Protein AF-A0A661UUR3-F1 (afdb_monomer)

Radius of gyration: 23.15 Å; Cα contacts (8 Å, |Δi|>4): 682; chains: 1; bounding box: 62×36×69 Å

Structure (mmCIF, N/CA/C/O backbone):
data_AF-A0A661UUR3-F1
#
_entry.id   AF-A0A661UUR3-F1
#
loop_
_atom_site.group_PDB
_atom_site.id
_atom_site.type_symbol
_atom_site.label_atom_id
_atom_site.label_alt_id
_atom_site.label_comp_id
_atom_site.label_asym_id
_atom_site.label_entity_id
_atom_site.label_seq_id
_atom_site.pdbx_PDB_ins_code
_atom_site.Cartn_x
_atom_site.Cartn_y
_atom_site.Cartn_z
_atom_site.occupancy
_atom_site.B_iso_or_equiv
_atom_site.auth_seq_id
_atom_site.auth_comp_id
_atom_site.auth_asym_id
_atom_site.auth_atom_id
_atom_site.pdbx_PDB_model_num
ATOM 1 N N . MET A 1 1 ? -22.221 -3.923 -22.024 1.00 63.38 1 MET A N 1
ATOM 2 C CA . MET A 1 1 ? -20.902 -4.067 -22.680 1.00 63.38 1 MET A CA 1
ATOM 3 C C . MET A 1 1 ? -20.076 -2.778 -22.605 1.00 63.38 1 MET A C 1
ATOM 5 O O . MET A 1 1 ? -19.024 -2.808 -21.984 1.00 63.38 1 MET A O 1
ATOM 9 N N . LEU A 1 2 ? -20.579 -1.632 -23.098 1.00 73.19 2 LEU A N 1
ATOM 10 C CA . LEU A 1 2 ? -19.842 -0.349 -23.139 1.00 73.19 2 LEU A CA 1
ATOM 11 C C . LEU A 1 2 ? -19.269 0.137 -21.788 1.00 73.19 2 LEU A C 1
ATOM 13 O O . LEU A 1 2 ? -18.102 0.507 -21.717 1.00 73.19 2 LEU A O 1
ATOM 17 N N . ARG A 1 3 ? -20.058 0.097 -20.699 1.00 77.06 3 ARG A N 1
ATOM 18 C CA . ARG A 1 3 ? -19.583 0.514 -19.359 1.00 77.06 3 ARG A CA 1
ATOM 19 C C . ARG A 1 3 ? -18.434 -0.353 -18.837 1.00 77.06 3 ARG A C 1
ATOM 21 O O . ARG A 1 3 ? -17.519 0.173 -18.225 1.00 77.06 3 ARG A O 1
ATOM 28 N N . GLY A 1 4 ? -18.459 -1.658 -19.119 1.00 80.12 4 GLY A N 1
ATOM 29 C CA . GLY A 1 4 ? -17.391 -2.572 -18.705 1.00 80.12 4 GLY A CA 1
ATOM 30 C C . GLY A 1 4 ? -16.075 -2.297 -19.433 1.00 80.12 4 GLY A C 1
ATOM 31 O O . GLY A 1 4 ? -15.022 -2.319 -18.807 1.00 80.12 4 GLY A O 1
ATOM 32 N N . VAL A 1 5 ? -16.144 -1.968 -20.727 1.00 84.25 5 VAL A N 1
ATOM 33 C CA . VAL A 1 5 ? -14.969 -1.563 -21.518 1.00 84.25 5 VAL A CA 1
ATOM 34 C C . VAL A 1 5 ? -14.407 -0.236 -21.008 1.00 84.25 5 VAL A C 1
ATOM 36 O O . VAL A 1 5 ? -13.203 -0.123 -20.805 1.00 84.25 5 VAL A O 1
ATOM 39 N N . LEU A 1 6 ? -15.267 0.748 -20.729 1.00 86.81 6 LEU A N 1
ATOM 40 C CA . LEU A 1 6 ? -14.832 2.037 -20.191 1.00 86.81 6 LEU A CA 1
ATOM 41 C C . LEU A 1 6 ? -14.162 1.894 -18.816 1.00 86.81 6 LEU A C 1
ATOM 43 O O . LEU A 1 6 ? -13.116 2.495 -18.583 1.00 86.81 6 LEU A O 1
ATOM 47 N N . ASP A 1 7 ? -14.737 1.087 -17.922 1.00 86.62 7 ASP A N 1
ATOM 48 C CA . ASP A 1 7 ? -14.156 0.816 -16.603 1.00 86.62 7 ASP A CA 1
ATOM 49 C C . ASP A 1 7 ? -12.806 0.100 -16.722 1.00 86.62 7 ASP A C 1
ATOM 51 O O . ASP A 1 7 ? -11.876 0.428 -15.991 1.00 86.62 7 ASP A O 1
ATOM 55 N N . PHE A 1 8 ? -12.669 -0.833 -17.667 1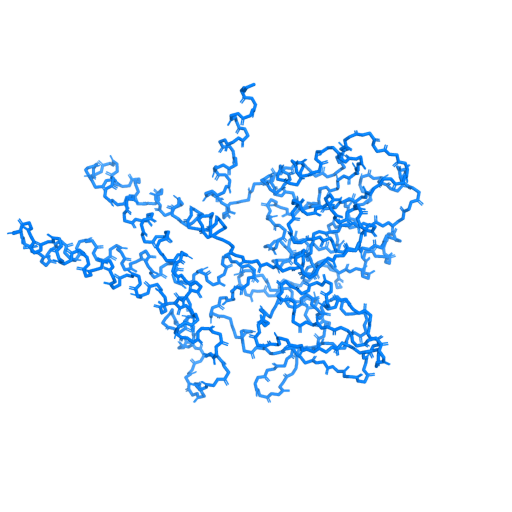.00 87.25 8 PHE A N 1
ATOM 56 C CA . PHE A 1 8 ? -11.406 -1.519 -17.933 1.00 87.25 8 PHE A CA 1
ATOM 57 C C . PHE A 1 8 ? -10.323 -0.562 -18.452 1.00 87.25 8 PHE A C 1
ATOM 59 O O . PHE A 1 8 ? -9.204 -0.567 -17.945 1.00 87.25 8 PHE A O 1
ATOM 66 N N . VAL A 1 9 ? -10.658 0.310 -19.407 1.00 89.50 9 VAL A N 1
ATOM 67 C CA . VAL A 1 9 ? -9.728 1.331 -19.919 1.00 89.50 9 VAL A CA 1
ATOM 68 C C . VAL A 1 9 ? -9.319 2.299 -18.807 1.00 89.50 9 VAL A C 1
ATOM 70 O O . VAL A 1 9 ? -8.138 2.612 -18.667 1.00 89.50 9 VAL A O 1
ATOM 73 N N . LYS A 1 10 ? -10.266 2.734 -17.967 1.00 90.88 10 LYS A N 1
ATOM 74 C CA . LYS A 1 10 ? -9.963 3.561 -16.790 1.00 90.88 10 LYS A CA 1
ATOM 75 C C . LYS A 1 10 ? -9.062 2.839 -15.795 1.00 90.88 10 LYS A C 1
ATOM 77 O O . LYS A 1 10 ? -8.158 3.469 -15.255 1.00 90.88 10 LYS A O 1
ATOM 82 N N . ASP A 1 11 ? -9.291 1.548 -15.553 1.00 90.50 11 ASP A N 1
ATOM 83 C CA . ASP A 1 11 ? -8.442 0.740 -14.676 1.00 90.50 11 ASP A CA 1
ATOM 84 C C . ASP A 1 11 ? -7.002 0.694 -15.209 1.00 90.50 11 ASP A C 1
ATOM 86 O O . ASP A 1 11 ? -6.076 0.960 -14.447 1.00 90.50 11 ASP A O 1
ATOM 90 N N . LEU A 1 12 ? -6.808 0.459 -16.511 1.00 89.00 12 LEU A N 1
ATOM 91 C CA . LEU A 1 12 ? -5.480 0.478 -17.137 1.00 89.00 12 LEU A CA 1
ATOM 92 C C . LEU A 1 12 ? -4.802 1.850 -17.031 1.00 89.00 12 LEU A C 1
ATOM 94 O O . LEU A 1 12 ? -3.659 1.935 -16.583 1.00 89.00 12 LEU A O 1
ATOM 98 N N . LEU A 1 13 ? -5.509 2.923 -17.396 1.00 91.62 13 LEU A N 1
ATOM 99 C CA . LEU A 1 13 ? -4.965 4.283 -17.363 1.00 91.62 13 LEU A CA 1
ATOM 100 C C . LEU A 1 13 ? -4.592 4.716 -15.945 1.00 91.62 13 LEU A C 1
ATOM 102 O O . LEU A 1 13 ? -3.510 5.253 -15.737 1.00 91.62 13 LEU A O 1
ATOM 106 N N . GLN A 1 14 ? -5.453 4.468 -14.957 1.00 92.69 14 GLN A N 1
ATOM 107 C CA . GLN A 1 14 ? -5.185 4.854 -13.569 1.00 92.69 14 GLN A CA 1
ATOM 108 C C . GLN A 1 14 ? -4.143 3.953 -12.896 1.00 92.69 14 GLN A C 1
ATOM 110 O O . GLN A 1 14 ? -3.486 4.402 -11.960 1.00 92.69 14 GLN A O 1
ATOM 115 N N . THR A 1 15 ? -3.955 2.713 -13.365 1.00 89.56 15 THR A N 1
ATOM 116 C CA . THR A 1 15 ? -2.809 1.883 -12.967 1.00 89.56 15 THR A CA 1
ATOM 117 C C . THR A 1 15 ? -1.505 2.446 -13.541 1.00 89.56 15 THR A C 1
ATOM 119 O O . THR A 1 15 ? -0.546 2.616 -12.790 1.00 89.56 15 THR A O 1
ATOM 122 N N . GLY A 1 16 ? -1.468 2.787 -14.835 1.00 87.38 16 GLY A N 1
ATOM 123 C CA . GLY A 1 16 ? -0.279 3.348 -15.491 1.00 87.38 16 GLY A CA 1
ATOM 124 C C . GLY A 1 16 ? 0.080 4.761 -15.019 1.00 87.38 16 GLY A C 1
ATOM 125 O O . GLY A 1 16 ? 1.250 5.096 -14.894 1.00 87.38 16 GLY A O 1
ATOM 126 N N . LEU A 1 17 ? -0.915 5.584 -14.687 1.00 89.06 17 LEU A N 1
ATOM 127 C CA . LEU A 1 17 ? -0.747 6.962 -14.212 1.00 89.06 17 LEU A CA 1
ATOM 128 C C . LEU A 1 17 ? -0.991 7.096 -12.706 1.00 89.06 17 LEU A C 1
ATOM 130 O O . LEU A 1 17 ? -1.393 8.155 -12.235 1.00 89.06 17 LEU A O 1
ATOM 134 N N . ARG A 1 18 ? -0.751 6.037 -11.927 1.00 86.06 18 ARG A N 1
ATOM 135 C CA . ARG A 1 18 ? -1.049 5.993 -10.483 1.00 86.06 18 ARG A CA 1
ATOM 136 C C . ARG A 1 18 ? -0.347 7.078 -9.652 1.00 86.06 18 ARG A C 1
ATOM 138 O O . ARG A 1 18 ? -0.786 7.359 -8.540 1.00 86.06 18 ARG A O 1
ATOM 145 N N . VAL A 1 19 ? 0.723 7.678 -10.177 1.00 82.25 19 VAL A N 1
ATOM 146 C CA . VAL A 1 19 ? 1.399 8.843 -9.579 1.00 82.25 19 VAL A CA 1
ATOM 147 C C . VAL A 1 19 ? 0.496 10.085 -9.528 1.00 82.25 19 VAL A C 1
ATOM 149 O O . VAL A 1 19 ? 0.660 10.942 -8.661 1.00 82.25 19 VAL A O 1
ATOM 152 N N . LEU A 1 20 ? -0.487 10.177 -10.428 1.00 89.25 20 LEU A N 1
ATOM 153 C CA . LEU A 1 20 ? -1.467 11.255 -10.461 1.00 89.25 20 LEU A CA 1
ATOM 154 C C . LEU A 1 20 ? -2.611 10.999 -9.475 1.00 89.25 20 LEU A C 1
ATOM 156 O O . LEU A 1 20 ? -2.983 9.865 -9.166 1.00 89.25 20 LEU A O 1
ATOM 160 N N . ARG A 1 21 ? -3.216 12.092 -9.007 1.00 91.94 21 ARG A N 1
ATOM 161 C CA . ARG A 1 21 ? -4.360 12.058 -8.095 1.00 91.94 21 ARG A CA 1
ATOM 162 C C . ARG A 1 21 ? -5.656 11.913 -8.890 1.00 91.94 21 ARG A C 1
ATOM 164 O O . ARG A 1 21 ? -6.082 12.851 -9.557 1.00 91.94 21 ARG A O 1
ATOM 171 N N . PHE A 1 22 ? -6.300 10.752 -8.784 1.00 93.69 22 PHE A N 1
ATOM 172 C CA . PHE A 1 22 ? -7.612 10.493 -9.389 1.00 93.69 22 PHE A CA 1
ATOM 173 C C . PHE A 1 22 ? -8.666 10.336 -8.296 1.00 93.69 22 PHE A C 1
ATOM 175 O O . PHE A 1 22 ? -8.792 9.270 -7.693 1.00 93.69 22 PHE A O 1
ATOM 182 N N . SER A 1 23 ? -9.415 11.399 -8.012 1.00 94.81 23 SER A N 1
ATOM 183 C CA . SER A 1 23 ? -10.457 11.380 -6.986 1.00 94.81 23 SER A CA 1
ATOM 184 C C . SER A 1 23 ? -11.815 10.932 -7.534 1.00 94.81 23 SER A C 1
ATOM 186 O O . SER A 1 23 ? -12.168 11.182 -8.685 1.00 94.81 23 SER A O 1
ATOM 188 N N . THR A 1 24 ? -12.602 10.285 -6.677 1.00 95.12 24 THR A N 1
ATOM 189 C CA . THR A 1 24 ? -14.044 10.068 -6.866 1.00 95.12 24 THR A CA 1
ATOM 190 C C . THR A 1 24 ? -14.830 10.757 -5.746 1.00 95.12 24 THR A C 1
ATOM 192 O O . THR A 1 24 ? -14.257 11.179 -4.737 1.00 95.12 24 THR A O 1
ATOM 195 N N . GLY A 1 25 ? -16.152 10.856 -5.915 1.00 95.75 25 GLY A N 1
ATOM 196 C CA . GLY A 1 25 ? -17.065 11.373 -4.896 1.00 95.75 25 GLY A CA 1
ATOM 197 C C . GLY A 1 25 ? -16.917 10.647 -3.555 1.00 95.75 25 GLY A C 1
ATOM 198 O O . GLY A 1 25 ? -16.809 9.417 -3.506 1.00 95.75 25 GLY A O 1
ATOM 199 N N . THR A 1 26 ? -16.893 11.433 -2.483 1.00 97.25 26 THR A N 1
ATOM 200 C CA . THR A 1 26 ? -16.777 10.988 -1.091 1.00 97.25 26 THR A CA 1
ATOM 201 C C . THR A 1 26 ? -18.156 10.736 -0.479 1.00 97.25 26 THR A C 1
ATOM 203 O O . THR A 1 26 ? -19.181 11.096 -1.057 1.00 97.25 26 THR A O 1
ATOM 206 N N . GLY A 1 27 ? -18.187 10.116 0.701 1.00 96.94 27 GLY A N 1
ATOM 207 C CA . GLY A 1 27 ? -19.420 9.871 1.451 1.00 96.94 27 GLY A CA 1
ATOM 208 C C . GLY A 1 27 ? -19.901 8.423 1.394 1.00 96.94 27 GLY A C 1
ATOM 209 O O . GLY A 1 27 ? -19.118 7.497 1.174 1.00 96.94 27 GLY A O 1
ATOM 210 N N . LEU A 1 28 ? -21.192 8.232 1.665 1.00 98.06 28 LEU A N 1
ATOM 211 C CA . LEU A 1 28 ? -21.812 6.918 1.805 1.00 98.06 28 LEU A CA 1
ATOM 212 C C . LEU A 1 28 ? -22.147 6.292 0.452 1.00 98.06 28 LEU A C 1
ATOM 214 O O . LEU A 1 28 ? -22.795 6.907 -0.392 1.00 98.06 28 LEU A O 1
ATOM 218 N N . GLN A 1 29 ? -21.795 5.023 0.292 1.00 97.94 29 GLN A N 1
ATOM 219 C CA . GLN A 1 29 ? -22.281 4.167 -0.780 1.00 97.94 29 GLN A CA 1
ATOM 220 C C . GLN A 1 29 ? -22.937 2.923 -0.186 1.00 97.94 29 GLN A C 1
ATOM 222 O O . GLN A 1 29 ? -22.383 2.267 0.694 1.00 97.94 29 GLN A O 1
ATOM 227 N N . THR A 1 30 ? -24.118 2.591 -0.698 1.00 98.06 30 THR A N 1
ATOM 228 C CA . THR A 1 30 ? -24.870 1.392 -0.313 1.00 98.06 30 THR A CA 1
ATOM 229 C C . THR A 1 30 ? -24.521 0.261 -1.279 1.00 98.06 30 THR A C 1
ATOM 231 O O . THR A 1 30 ? -24.591 0.455 -2.496 1.00 98.06 30 THR A O 1
ATOM 234 N N . ILE A 1 31 ? -24.124 -0.903 -0.762 1.00 97.94 31 ILE A N 1
ATOM 235 C CA . ILE A 1 31 ? -23.834 -2.103 -1.555 1.00 97.94 31 ILE A CA 1
ATOM 236 C C . ILE A 1 31 ? -24.844 -3.185 -1.181 1.00 97.94 31 ILE A C 1
ATOM 238 O O . ILE A 1 31 ? -24.988 -3.500 -0.004 1.00 97.94 31 ILE A O 1
ATOM 242 N N . GLY A 1 32 ? -25.534 -3.741 -2.179 1.00 96.69 32 GLY A N 1
ATOM 243 C CA . GLY A 1 32 ? -26.591 -4.724 -1.943 1.00 96.69 32 GLY A CA 1
ATOM 244 C C . GLY A 1 32 ? -27.832 -4.091 -1.309 1.00 96.69 32 GLY A C 1
ATOM 245 O O . GLY A 1 32 ? -28.256 -3.006 -1.717 1.00 96.69 32 GLY A O 1
ATOM 246 N N . ARG A 1 33 ? -28.418 -4.783 -0.336 1.00 97.62 33 ARG A N 1
ATOM 247 C CA . ARG A 1 33 ? -29.580 -4.379 0.465 1.00 97.62 33 ARG A CA 1
ATOM 248 C C . ARG A 1 33 ? -29.235 -4.455 1.961 1.00 97.62 33 ARG A C 1
ATOM 250 O O . ARG A 1 33 ? -29.743 -5.335 2.648 1.00 97.62 33 ARG A O 1
ATOM 257 N N . PRO A 1 34 ? -28.358 -3.568 2.464 1.00 97.69 34 PRO A N 1
ATOM 258 C CA . PRO A 1 34 ? -27.954 -3.591 3.860 1.00 97.69 34 PRO A CA 1
ATOM 259 C C . PRO A 1 34 ? -29.110 -3.263 4.799 1.00 97.69 34 PRO A C 1
ATOM 261 O O . PRO A 1 34 ? -29.991 -2.459 4.488 1.00 97.69 34 PRO A O 1
ATOM 264 N N . ASP A 1 35 ? -29.049 -3.889 5.964 1.00 97.69 35 ASP A N 1
ATOM 265 C CA . ASP A 1 35 ? -29.901 -3.676 7.122 1.00 97.69 35 ASP A CA 1
ATOM 266 C C . ASP A 1 35 ? -29.135 -2.971 8.260 1.00 97.69 35 ASP A C 1
ATOM 268 O O . ASP A 1 35 ? -27.973 -2.576 8.126 1.00 97.69 35 ASP A O 1
ATOM 272 N N . ARG A 1 36 ? -29.782 -2.845 9.425 1.00 97.81 36 ARG A N 1
ATOM 273 C CA . ARG A 1 36 ? -29.217 -2.148 10.590 1.00 97.81 36 ARG A CA 1
ATOM 274 C C . ARG A 1 36 ? -28.052 -2.887 11.268 1.00 97.81 36 ARG A C 1
ATOM 276 O O . ARG A 1 36 ? -27.406 -2.311 12.143 1.00 97.81 36 ARG A O 1
ATOM 283 N N . GLN A 1 37 ? -27.777 -4.137 10.895 1.00 97.25 37 GLN A N 1
ATOM 284 C CA . GLN A 1 37 ? -26.665 -4.947 11.414 1.00 97.25 37 GLN A CA 1
ATOM 285 C C . GLN A 1 37 ? -25.536 -5.118 10.388 1.00 97.25 37 GLN A C 1
ATOM 287 O O . GLN A 1 37 ? -24.508 -5.735 10.680 1.00 97.25 37 GLN A O 1
ATOM 292 N N . SER A 1 38 ? -25.717 -4.574 9.186 1.00 98.12 38 SER A N 1
ATOM 293 C CA . SER A 1 38 ? -24.795 -4.746 8.074 1.00 98.12 38 SER A CA 1
ATOM 294 C C . SER A 1 38 ? -23.466 -4.023 8.311 1.00 98.12 38 SER A C 1
ATOM 296 O O . SER A 1 38 ? -23.446 -2.893 8.803 1.00 98.12 38 SER A O 1
ATOM 298 N N . PRO A 1 39 ? -22.327 -4.629 7.927 1.00 98.06 39 PRO A N 1
ATOM 299 C CA . PRO A 1 39 ? -21.015 -4.067 8.206 1.00 98.06 39 PRO A CA 1
ATOM 300 C C . PRO A 1 39 ? -20.787 -2.728 7.499 1.00 98.06 39 PRO A C 1
ATOM 302 O O . PRO A 1 39 ? -21.226 -2.503 6.368 1.00 98.06 39 PRO A O 1
ATOM 305 N N . VAL A 1 40 ? -20.012 -1.862 8.155 1.00 98.62 40 VAL A N 1
ATOM 306 C CA . VAL A 1 40 ? -19.588 -0.569 7.612 1.00 98.62 40 VAL A CA 1
ATOM 307 C C . VAL A 1 40 ? -18.095 -0.610 7.295 1.00 98.62 40 VAL A C 1
ATOM 309 O O . VAL A 1 40 ? -17.248 -0.659 8.192 1.00 98.62 40 VAL A O 1
ATOM 312 N N . PHE A 1 41 ? -17.770 -0.568 6.008 1.00 98.69 41 PHE A N 1
ATOM 313 C CA . PHE A 1 41 ? -16.408 -0.482 5.495 1.00 98.69 41 PHE A CA 1
ATOM 314 C C . PHE A 1 41 ? -16.022 0.961 5.202 1.00 98.69 41 PHE A C 1
ATOM 316 O O . PHE A 1 41 ? -16.862 1.787 4.854 1.00 98.69 41 PHE A O 1
ATOM 323 N N . VAL A 1 42 ? -14.730 1.257 5.284 1.00 98.62 42 VAL A N 1
ATOM 324 C CA . VAL A 1 42 ? -14.166 2.553 4.902 1.00 98.62 42 VAL A CA 1
ATOM 325 C C . VAL A 1 42 ? -13.099 2.341 3.833 1.00 98.62 42 VAL A C 1
ATOM 327 O O . VAL A 1 42 ? -12.354 1.364 3.864 1.00 98.62 42 VAL A O 1
ATOM 330 N N . THR A 1 43 ? -12.999 3.262 2.883 1.00 98.44 43 THR A N 1
ATOM 331 C CA . THR A 1 43 ? -11.926 3.314 1.884 1.00 98.44 43 THR A CA 1
ATOM 332 C C . THR A 1 43 ? -11.481 4.757 1.650 1.00 98.44 43 THR A C 1
ATOM 334 O O . THR A 1 43 ? -12.148 5.700 2.067 1.00 98.44 43 THR A O 1
ATOM 337 N N . CYS A 1 44 ? -10.353 4.931 0.966 1.00 97.31 44 CYS A N 1
ATOM 338 C CA . CYS A 1 44 ? -9.903 6.218 0.439 1.00 97.31 44 CYS A CA 1
ATOM 339 C C . CYS A 1 44 ? -10.718 6.625 -0.811 1.00 97.31 44 CYS A C 1
ATOM 341 O O . CYS A 1 44 ? -11.406 5.777 -1.387 1.00 97.31 44 CYS A O 1
ATOM 343 N N . ASN A 1 45 ? -10.616 7.876 -1.275 1.00 97.56 45 ASN A N 1
ATOM 344 C CA . ASN A 1 45 ? -11.319 8.349 -2.480 1.00 97.56 45 ASN A CA 1
ATOM 345 C C . ASN A 1 45 ? -10.497 8.262 -3.774 1.00 97.56 45 ASN A C 1
ATOM 347 O O . ASN A 1 45 ? -10.814 8.959 -4.737 1.00 97.56 45 ASN A O 1
ATOM 351 N N . PHE A 1 46 ? -9.469 7.411 -3.828 1.00 97.19 46 PHE A N 1
ATOM 352 C CA . PHE A 1 46 ? -8.814 7.091 -5.096 1.00 97.19 46 PHE A CA 1
ATOM 353 C C . PHE A 1 46 ? -9.748 6.245 -5.964 1.00 97.19 46 PHE A C 1
ATOM 355 O O . PHE A 1 46 ? -10.128 5.138 -5.578 1.00 97.19 46 PHE A O 1
ATOM 362 N N . ASP A 1 47 ? -10.115 6.763 -7.131 1.00 96.44 47 ASP A N 1
ATOM 363 C CA . ASP A 1 47 ? -11.167 6.223 -7.997 1.00 96.44 47 ASP A CA 1
ATOM 364 C C . ASP A 1 47 ? -10.939 4.734 -8.350 1.00 96.44 47 ASP A C 1
ATOM 366 O O . ASP A 1 47 ? -11.832 3.899 -8.167 1.00 96.44 47 ASP A O 1
ATOM 370 N N . LEU A 1 48 ? -9.705 4.352 -8.709 1.00 95.44 48 LEU A N 1
ATOM 371 C CA . LEU A 1 48 ? -9.321 2.953 -8.937 1.00 95.44 48 LEU A CA 1
ATOM 372 C C . LEU A 1 48 ? -9.504 2.073 -7.689 1.00 95.44 48 LEU A C 1
ATOM 374 O O . LEU A 1 48 ? -10.016 0.955 -7.787 1.00 95.44 48 LEU A O 1
ATOM 378 N N . THR A 1 49 ? -9.104 2.557 -6.507 1.00 96.56 49 THR A N 1
ATOM 379 C CA . THR A 1 49 ? -9.280 1.812 -5.250 1.00 96.56 49 THR A CA 1
ATOM 380 C C . THR A 1 49 ? -10.759 1.595 -4.959 1.00 96.56 49 THR A C 1
ATOM 382 O O . THR A 1 49 ? -11.156 0.466 -4.667 1.00 96.56 49 THR A O 1
ATOM 385 N N . VAL A 1 50 ? -11.586 2.634 -5.097 1.00 97.44 50 VAL A N 1
ATOM 386 C CA . VAL A 1 50 ? -13.032 2.537 -4.861 1.00 97.44 50 VAL A CA 1
ATOM 387 C C . VAL A 1 50 ? -13.670 1.533 -5.820 1.00 97.44 50 VAL A C 1
ATOM 389 O O . VAL A 1 50 ? -14.429 0.673 -5.374 1.00 97.44 50 VAL A O 1
ATOM 392 N N . ARG A 1 51 ? -13.329 1.552 -7.118 1.00 96.00 51 ARG A N 1
ATOM 393 C CA . ARG A 1 51 ? -13.830 0.546 -8.075 1.00 96.00 51 ARG A CA 1
ATOM 394 C C . ARG A 1 51 ? -13.414 -0.879 -7.707 1.00 96.00 51 ARG A C 1
ATOM 396 O O . ARG A 1 51 ? -14.261 -1.776 -7.740 1.00 96.00 51 ARG A O 1
ATOM 403 N N . ARG A 1 52 ? -12.148 -1.101 -7.329 1.00 95.62 52 ARG A N 1
ATOM 404 C CA . ARG A 1 52 ? -11.639 -2.423 -6.911 1.00 95.62 52 ARG A CA 1
ATOM 405 C C . ARG A 1 52 ? -12.364 -2.936 -5.660 1.00 95.62 52 ARG A C 1
ATOM 407 O O . ARG A 1 52 ? -12.831 -4.073 -5.661 1.00 95.62 52 ARG A O 1
ATOM 414 N N . VAL A 1 53 ? -12.533 -2.093 -4.639 1.00 97.44 53 VAL A N 1
ATOM 415 C CA . VAL A 1 53 ? -13.251 -2.447 -3.401 1.00 97.44 53 VAL A CA 1
ATOM 416 C C . VAL A 1 53 ? -14.726 -2.731 -3.684 1.00 97.44 53 VAL A C 1
ATOM 418 O O . VAL A 1 53 ? -15.227 -3.780 -3.294 1.00 97.44 53 VAL A O 1
ATOM 421 N N . ARG A 1 54 ? -15.418 -1.878 -4.450 1.00 96.81 54 ARG A N 1
ATOM 422 C CA . ARG A 1 54 ? -16.818 -2.118 -4.844 1.00 96.81 54 ARG A CA 1
ATOM 423 C C . ARG A 1 54 ? -16.999 -3.436 -5.586 1.00 96.81 54 ARG A C 1
ATOM 425 O O . ARG A 1 54 ? -17.995 -4.117 -5.373 1.00 96.81 54 ARG A O 1
ATOM 432 N N . ARG A 1 55 ? -16.057 -3.796 -6.467 1.00 95.94 55 ARG A N 1
ATOM 433 C CA . ARG A 1 55 ? -16.071 -5.079 -7.184 1.00 95.94 55 ARG A CA 1
ATOM 434 C C . ARG A 1 55 ? -15.949 -6.252 -6.211 1.00 95.94 55 ARG A C 1
ATOM 436 O O . ARG A 1 55 ? -16.691 -7.218 -6.364 1.00 95.94 55 ARG A O 1
ATOM 443 N N . ALA A 1 56 ? -15.076 -6.142 -5.212 1.00 97.31 56 ALA A N 1
ATOM 444 C CA . ALA A 1 56 ? -14.892 -7.166 -4.189 1.00 97.31 56 ALA A CA 1
ATOM 445 C C . ALA A 1 56 ? -16.088 -7.290 -3.226 1.00 97.31 56 ALA A C 1
ATOM 447 O O . ALA A 1 56 ? -16.415 -8.394 -2.803 1.00 97.31 56 ALA A O 1
ATOM 448 N N . LEU A 1 57 ? -16.793 -6.190 -2.948 1.00 97.62 57 LEU A N 1
ATOM 449 C CA . LEU A 1 57 ? -17.993 -6.171 -2.102 1.00 97.62 57 LEU A CA 1
ATOM 450 C C . LEU A 1 57 ? -19.268 -6.668 -2.808 1.00 97.62 57 LEU A C 1
ATOM 452 O O . LEU A 1 57 ? -20.298 -6.825 -2.162 1.00 97.62 57 LEU A O 1
ATOM 456 N N . ARG A 1 58 ? -19.250 -6.923 -4.126 1.00 96.12 58 ARG A N 1
ATOM 457 C CA . ARG A 1 58 ? -20.447 -7.395 -4.851 1.00 96.12 58 ARG A CA 1
ATOM 458 C C . ARG A 1 58 ? -20.989 -8.685 -4.238 1.00 96.12 58 ARG A C 1
ATOM 460 O O . ARG A 1 58 ? -20.262 -9.673 -4.170 1.00 96.12 58 ARG A O 1
ATOM 467 N N . GLY A 1 59 ? -22.270 -8.698 -3.882 1.00 95.31 59 GLY A N 1
ATOM 468 C CA . GLY A 1 59 ? -22.923 -9.842 -3.236 1.00 95.31 59 GLY A CA 1
ATOM 469 C C . GLY A 1 59 ? -22.801 -9.857 -1.709 1.00 95.31 59 GLY A C 1
ATOM 470 O O . GLY A 1 59 ? -23.192 -10.844 -1.105 1.00 95.31 59 GLY A O 1
ATOM 471 N N . LEU A 1 60 ? -22.256 -8.798 -1.102 1.00 96.94 60 LEU A N 1
ATOM 472 C CA . LEU A 1 60 ? -22.431 -8.497 0.317 1.00 96.94 60 LEU A CA 1
ATOM 473 C C . LEU A 1 60 ? -23.431 -7.351 0.474 1.00 96.94 60 LEU A C 1
ATOM 475 O O . LEU A 1 60 ? -23.447 -6.425 -0.341 1.00 96.94 60 LEU A O 1
ATOM 479 N N . ASP A 1 61 ? -24.195 -7.404 1.557 1.00 98.19 61 ASP A N 1
ATOM 480 C CA . ASP A 1 61 ? -25.050 -6.317 2.010 1.00 98.19 61 ASP A CA 1
ATOM 481 C C . ASP A 1 61 ? -24.261 -5.493 3.033 1.00 98.19 61 ASP A C 1
ATOM 483 O O . ASP A 1 61 ? -23.966 -5.952 4.136 1.00 98.19 61 ASP A O 1
ATOM 487 N N . CYS A 1 62 ? -23.791 -4.311 2.630 1.00 98.38 62 CYS A N 1
ATOM 488 C CA . CYS A 1 62 ? -22.920 -3.488 3.470 1.00 98.38 62 CYS A CA 1
ATOM 489 C C . CYS A 1 62 ? -22.929 -2.006 3.085 1.00 98.38 62 CYS A C 1
ATOM 491 O O . CYS A 1 62 ? -23.271 -1.626 1.960 1.00 98.38 62 CYS A O 1
ATOM 493 N N . TYR A 1 63 ? -22.444 -1.171 4.000 1.00 98.69 63 TYR A N 1
ATOM 494 C CA . TYR A 1 63 ? -22.182 0.242 3.749 1.00 98.69 63 TYR A CA 1
ATOM 495 C C . TYR A 1 63 ? -20.696 0.476 3.475 1.00 98.69 63 TYR A C 1
ATOM 497 O O . TYR A 1 63 ? -19.833 -0.070 4.161 1.00 98.69 63 TYR A O 1
ATOM 505 N N . LEU A 1 64 ? -20.387 1.315 2.488 1.00 98.69 64 LEU A N 1
ATOM 506 C CA . LEU A 1 64 ? -19.028 1.740 2.158 1.00 98.69 64 LEU A CA 1
ATOM 507 C C . LEU A 1 64 ? -18.908 3.258 2.309 1.00 98.69 64 LEU A C 1
ATOM 509 O O . LEU A 1 64 ? -19.543 4.012 1.577 1.00 98.69 64 LEU A O 1
ATOM 513 N N . LEU A 1 65 ? -18.059 3.707 3.227 1.00 98.69 65 LEU A N 1
ATOM 514 C CA . LEU A 1 65 ? -17.706 5.109 3.419 1.00 98.69 65 LEU A CA 1
ATOM 515 C C . LEU A 1 65 ? -16.439 5.443 2.630 1.00 98.69 65 LEU A C 1
ATOM 517 O O . LEU A 1 65 ? -15.374 4.873 2.867 1.00 98.69 65 LEU A O 1
ATOM 521 N N . VAL A 1 66 ? -16.542 6.388 1.701 1.00 98.62 66 VAL A N 1
ATOM 522 C CA . VAL A 1 66 ? -15.415 6.876 0.900 1.00 98.62 66 VAL A CA 1
ATOM 523 C C . VAL A 1 66 ? -14.875 8.163 1.529 1.00 98.62 66 VAL A C 1
ATOM 525 O O . VAL A 1 66 ? -15.499 9.220 1.422 1.00 98.62 66 VAL A O 1
ATOM 528 N N . ALA A 1 67 ? -13.732 8.067 2.210 1.00 98.12 67 ALA A N 1
ATOM 529 C CA . ALA A 1 67 ? -13.101 9.171 2.935 1.00 98.12 67 ALA A CA 1
ATOM 530 C C . ALA A 1 67 ? -12.349 10.143 1.995 1.00 98.12 67 ALA A C 1
ATOM 532 O O . ALA A 1 67 ? -11.807 9.704 0.977 1.00 98.12 67 ALA A O 1
ATOM 533 N N . PRO A 1 68 ? -12.286 11.451 2.314 1.00 96.38 68 PRO A N 1
ATOM 534 C CA . PRO A 1 68 ? -11.741 12.498 1.440 1.00 96.38 68 PRO A CA 1
ATOM 535 C C . PRO A 1 68 ? -10.201 12.551 1.404 1.00 96.38 68 PRO A C 1
ATOM 537 O O . PRO A 1 68 ? -9.591 13.523 1.822 1.00 96.38 68 PRO A O 1
ATOM 540 N N . THR A 1 69 ? -9.549 11.545 0.824 1.00 94.81 69 THR A N 1
ATOM 541 C CA . THR A 1 69 ? -8.076 11.414 0.814 1.00 94.81 69 THR A CA 1
ATOM 542 C C . THR A 1 69 ? -7.374 12.085 -0.377 1.00 94.81 69 THR A C 1
ATOM 544 O O . THR A 1 69 ? -6.320 11.631 -0.830 1.00 94.81 69 THR A O 1
ATOM 547 N N . GLY A 1 70 ? -7.992 13.103 -0.984 1.00 93.00 70 GLY A N 1
ATOM 548 C CA . GLY A 1 70 ? -7.400 13.867 -2.092 1.00 93.00 70 GLY A CA 1
ATOM 549 C C . GLY A 1 70 ? -7.065 13.074 -3.367 1.00 93.00 70 GLY A C 1
ATOM 550 O O . GLY A 1 70 ? -6.224 13.515 -4.145 1.00 93.00 70 GLY A O 1
ATOM 551 N N . GLY A 1 71 ? -7.684 11.912 -3.597 1.00 94.44 71 GLY A N 1
ATOM 552 C CA . GLY A 1 71 ? -7.413 11.067 -4.764 1.00 94.44 71 GLY A CA 1
ATOM 553 C C . GLY A 1 71 ? -6.114 10.265 -4.660 1.00 94.44 71 GLY A C 1
ATOM 554 O O . GLY A 1 71 ? -5.533 9.924 -5.686 1.00 94.44 71 GLY A O 1
ATOM 555 N N . VAL A 1 72 ? -5.648 9.972 -3.443 1.00 92.56 72 VAL A N 1
ATOM 556 C CA . VAL A 1 72 ? -4.475 9.124 -3.178 1.00 92.56 72 VAL A CA 1
ATOM 557 C C . VAL A 1 72 ? -4.916 7.751 -2.650 1.00 92.56 72 VAL A C 1
ATOM 559 O O . VAL A 1 72 ? -5.889 7.632 -1.902 1.00 92.56 72 VAL A O 1
ATOM 562 N N . ASN A 1 73 ? -4.229 6.682 -3.070 1.00 93.69 73 ASN A N 1
ATOM 563 C CA . ASN A 1 73 ? -4.526 5.313 -2.626 1.00 93.69 73 ASN A CA 1
ATOM 564 C C . ASN A 1 73 ? -4.298 5.130 -1.108 1.00 93.69 73 ASN A C 1
ATOM 566 O O . ASN A 1 73 ? -3.548 5.887 -0.504 1.00 93.69 73 ASN A O 1
ATOM 570 N N . VAL A 1 74 ? -4.900 4.096 -0.506 1.00 95.38 74 VAL A N 1
ATOM 571 C CA . VAL A 1 74 ? -4.925 3.887 0.959 1.00 95.38 74 VAL A CA 1
ATOM 572 C C . VAL A 1 74 ? -3.551 3.986 1.624 1.00 95.38 74 VAL A C 1
ATOM 574 O O . VAL A 1 74 ? -3.411 4.734 2.585 1.00 95.38 74 VAL A O 1
ATOM 577 N N . TRP A 1 75 ? -2.555 3.235 1.140 1.00 92.44 75 TRP A N 1
ATOM 578 C CA . TRP A 1 75 ? -1.236 3.172 1.779 1.00 92.44 75 TRP A CA 1
ATOM 579 C C . TRP A 1 75 ? -0.502 4.503 1.673 1.00 92.44 75 TRP A C 1
ATOM 581 O O . TRP A 1 75 ? -0.058 5.043 2.681 1.00 92.44 75 TRP A O 1
ATOM 591 N N . CYS A 1 76 ? -0.421 5.052 0.457 1.00 89.06 76 CYS A N 1
ATOM 592 C CA . CYS A 1 76 ? 0.266 6.317 0.215 1.00 89.06 76 CYS A CA 1
ATOM 593 C C . CYS A 1 76 ? -0.417 7.475 0.951 1.00 89.06 76 CYS A C 1
ATOM 595 O O . CYS A 1 76 ? 0.272 8.345 1.466 1.00 89.06 76 CYS A O 1
ATOM 597 N N . ALA A 1 77 ? -1.750 7.474 1.041 1.00 91.75 77 ALA A N 1
ATOM 598 C CA . ALA A 1 77 ? -2.488 8.499 1.765 1.00 91.75 77 ALA A CA 1
ATOM 599 C C . ALA A 1 77 ? -2.274 8.373 3.280 1.00 91.75 77 ALA A C 1
ATOM 601 O O . ALA A 1 77 ? -2.014 9.369 3.945 1.00 91.75 77 ALA A O 1
ATOM 602 N N . ALA A 1 78 ? -2.330 7.157 3.830 1.00 91.44 78 ALA A N 1
ATOM 603 C CA . ALA A 1 78 ? -2.151 6.934 5.262 1.00 91.44 78 ALA A CA 1
ATOM 604 C C . ALA A 1 78 ? -0.722 7.246 5.720 1.00 91.44 78 ALA A C 1
ATOM 606 O O . ALA A 1 78 ? -0.543 8.008 6.669 1.00 91.44 78 ALA A O 1
ATOM 607 N N . ALA A 1 79 ? 0.283 6.723 5.010 1.00 85.12 79 ALA A N 1
ATOM 608 C CA . ALA A 1 79 ? 1.683 7.047 5.267 1.00 85.12 79 ALA A CA 1
ATOM 609 C C . ALA A 1 79 ? 1.947 8.546 5.047 1.00 85.12 79 ALA A C 1
ATOM 611 O O . ALA A 1 79 ? 2.506 9.204 5.914 1.00 85.12 79 ALA A O 1
ATOM 612 N N . GLY A 1 80 ? 1.440 9.102 3.940 1.00 81.12 80 GLY A N 1
ATOM 613 C CA . GLY A 1 80 ? 1.651 10.491 3.534 1.00 81.12 80 GLY A CA 1
ATOM 614 C C . GLY A 1 80 ? 0.882 11.556 4.322 1.00 81.12 80 GLY A C 1
ATOM 615 O O . GLY A 1 80 ? 1.074 12.746 4.070 1.00 81.12 80 GLY A O 1
ATOM 616 N N . GLY A 1 81 ? 0.013 11.154 5.255 1.00 86.44 81 GLY A N 1
ATOM 617 C CA . GLY A 1 81 ? -0.796 12.063 6.071 1.00 86.44 81 GLY A CA 1
ATOM 618 C C . GLY A 1 81 ? -2.051 12.627 5.393 1.00 86.44 81 GLY A C 1
ATOM 619 O O . GLY A 1 81 ? -2.695 13.488 5.978 1.00 86.44 81 GLY A O 1
ATOM 620 N N . ASP A 1 82 ? -2.421 12.125 4.214 1.00 89.62 82 ASP A N 1
ATOM 621 C CA . ASP A 1 82 ? -3.655 12.472 3.489 1.00 89.62 82 ASP A CA 1
ATOM 622 C C . ASP A 1 82 ? -4.826 11.511 3.833 1.00 89.62 82 ASP A C 1
ATOM 624 O O . ASP A 1 82 ? -5.915 11.627 3.276 1.00 89.62 82 ASP A O 1
ATOM 628 N N . PHE A 1 83 ? -4.611 10.521 4.713 1.00 94.06 83 PHE A N 1
ATOM 629 C CA . PHE A 1 83 ? -5.671 9.685 5.289 1.00 94.06 83 PHE A CA 1
ATOM 630 C C . PHE A 1 83 ? -5.457 9.487 6.794 1.00 94.06 83 PHE A C 1
ATOM 632 O O . PHE A 1 83 ? -4.545 8.787 7.241 1.00 94.06 83 PHE A O 1
ATOM 639 N N . THR A 1 84 ? -6.302 10.139 7.585 1.00 94.12 84 THR A N 1
ATOM 640 C CA . THR A 1 84 ? -6.122 10.339 9.024 1.00 94.12 84 THR A CA 1
ATOM 641 C C . THR A 1 84 ? -7.395 10.032 9.816 1.00 94.12 84 THR A C 1
ATOM 643 O O . THR A 1 84 ? -8.448 9.719 9.255 1.00 94.12 84 THR A O 1
ATOM 646 N N . ALA A 1 85 ? -7.311 10.132 11.147 1.00 94.94 85 ALA A N 1
ATOM 647 C CA . ALA A 1 85 ? -8.489 10.073 12.006 1.00 94.94 85 ALA A CA 1
ATOM 648 C C . ALA A 1 85 ? -9.513 11.169 11.653 1.00 94.94 85 ALA A C 1
ATOM 650 O O . ALA A 1 85 ? -10.709 10.892 11.674 1.00 94.94 85 ALA A O 1
ATOM 651 N N . ASP A 1 86 ? -9.073 12.374 11.270 1.00 95.19 86 ASP A N 1
ATOM 652 C CA . ASP A 1 86 ? -9.965 13.477 10.891 1.00 95.19 86 ASP A CA 1
ATOM 653 C C . ASP A 1 86 ? -10.813 13.148 9.664 1.00 95.19 86 ASP A C 1
ATOM 655 O O . ASP A 1 86 ? -12.022 13.384 9.670 1.00 95.19 86 ASP A O 1
ATOM 659 N N . ASP A 1 87 ? -10.214 12.530 8.648 1.00 96.56 87 ASP A N 1
ATOM 660 C CA . ASP A 1 87 ? -10.917 12.144 7.420 1.00 96.56 87 ASP A CA 1
ATOM 661 C C . ASP A 1 87 ? -11.995 11.093 7.703 1.00 96.56 87 ASP A C 1
ATOM 663 O O . ASP A 1 87 ? -13.096 11.134 7.145 1.00 96.56 87 ASP A O 1
ATOM 667 N N . VAL A 1 88 ? -11.699 10.171 8.623 1.00 98.06 88 VAL A N 1
ATOM 668 C CA . VAL A 1 88 ? -12.643 9.148 9.080 1.00 98.06 88 VAL A CA 1
ATOM 669 C C . VAL A 1 88 ? -13.766 9.769 9.911 1.00 98.06 88 VAL A C 1
ATOM 671 O O . VAL A 1 88 ? -14.937 9.492 9.662 1.00 98.06 88 VAL A O 1
ATOM 674 N N . VAL A 1 89 ? -13.447 10.652 10.860 1.00 98.12 89 VAL A N 1
ATOM 675 C CA . VAL A 1 89 ? -14.451 11.383 11.651 1.00 98.12 89 VAL A CA 1
ATOM 676 C C . VAL A 1 89 ? -15.363 12.208 10.740 1.00 98.12 89 VAL A C 1
ATOM 678 O O . VAL A 1 89 ? -16.584 12.194 10.912 1.00 98.12 89 VAL A O 1
ATOM 681 N N . SER A 1 90 ? -14.784 12.884 9.747 1.00 97.31 90 SER A N 1
ATOM 682 C CA . SER A 1 90 ? -15.504 13.675 8.753 1.00 97.31 90 SER A CA 1
ATOM 683 C C . SER A 1 90 ? -16.494 12.819 7.964 1.00 97.31 90 SER A C 1
ATOM 685 O O . SER A 1 90 ? -17.685 13.139 7.923 1.00 97.31 90 SER A O 1
ATOM 687 N N . VAL A 1 91 ? -16.055 11.684 7.402 1.00 97.81 91 VAL A N 1
ATOM 688 C CA . VAL A 1 91 ? -16.951 10.822 6.614 1.00 97.81 91 VAL A CA 1
ATOM 689 C C . VAL A 1 91 ? -18.025 10.152 7.477 1.00 97.81 91 VAL A C 1
ATOM 691 O O . VAL A 1 91 ? -19.155 10.015 7.018 1.00 97.81 91 VAL A O 1
ATOM 694 N N . ILE A 1 92 ? -17.750 9.803 8.741 1.00 98.06 92 ILE A N 1
ATOM 695 C CA . ILE A 1 92 ? -18.775 9.284 9.670 1.00 98.06 92 ILE A CA 1
ATOM 696 C C . ILE A 1 92 ? -19.875 10.325 9.897 1.00 98.06 92 ILE A C 1
ATOM 698 O O . ILE A 1 92 ? -21.060 10.009 9.797 1.00 98.06 92 ILE A O 1
ATOM 702 N N . LYS A 1 93 ? -19.489 11.566 10.212 1.00 96.88 93 LYS A N 1
ATOM 703 C CA . LYS A 1 93 ? -20.439 12.635 10.549 1.00 96.88 93 LYS A CA 1
ATOM 704 C C . LYS A 1 93 ? -21.251 13.078 9.334 1.00 96.88 93 LYS A C 1
ATOM 706 O O . LYS A 1 93 ? -22.464 13.224 9.432 1.00 96.88 93 LYS A O 1
ATOM 711 N N . THR A 1 94 ? -20.602 13.252 8.185 1.00 97.12 94 THR A N 1
ATOM 712 C CA . THR A 1 94 ? -21.260 13.729 6.957 1.00 97.12 94 THR A CA 1
ATOM 713 C C . THR A 1 94 ? -22.143 12.667 6.299 1.00 97.12 94 THR A C 1
ATOM 715 O O . THR A 1 94 ? -23.161 13.015 5.708 1.00 97.12 94 THR A O 1
ATOM 718 N N . SER A 1 95 ? -21.807 11.378 6.433 1.00 97.12 95 SER A N 1
ATOM 719 C CA . SER A 1 95 ? -22.611 10.274 5.881 1.00 97.12 95 SER A CA 1
ATOM 720 C C . SER A 1 95 ? -23.879 9.955 6.666 1.00 97.12 95 SER A C 1
ATOM 722 O O . SER A 1 95 ? -24.731 9.239 6.146 1.00 97.12 95 SER A O 1
ATOM 724 N N . ARG A 1 96 ? -23.979 10.415 7.922 1.00 96.44 96 ARG A N 1
ATOM 725 C CA . ARG A 1 96 ? -25.042 10.030 8.866 1.00 96.44 96 ARG A CA 1
ATOM 726 C C . ARG A 1 96 ? -25.190 8.516 9.039 1.00 96.44 96 ARG A C 1
ATOM 728 O O . ARG A 1 96 ? -26.253 8.023 9.394 1.00 96.44 96 ARG A O 1
ATOM 735 N N . ILE A 1 97 ? -24.103 7.759 8.876 1.00 98.00 97 ILE A N 1
ATOM 736 C CA . ILE A 1 97 ? -24.113 6.292 9.005 1.00 98.00 97 ILE A CA 1
ATOM 737 C C . ILE A 1 97 ? -24.650 5.804 10.364 1.00 98.00 97 ILE A C 1
ATOM 739 O O . ILE A 1 97 ? -25.199 4.714 10.459 1.00 98.00 97 ILE A O 1
ATOM 743 N N . SER A 1 98 ? -24.556 6.637 11.407 1.00 96.94 98 SER A N 1
ATOM 744 C CA . SER A 1 98 ? -25.109 6.340 12.739 1.00 96.94 98 SER A CA 1
ATOM 745 C C . SER A 1 98 ? -26.637 6.222 12.771 1.00 96.94 98 SER A C 1
ATOM 747 O O . SER A 1 98 ? -27.165 5.698 13.742 1.00 96.94 98 SER A O 1
ATOM 749 N N . GLU A 1 99 ? -27.341 6.728 11.758 1.00 97.31 99 GLU A N 1
ATOM 750 C CA . GLU A 1 99 ? -28.801 6.626 11.632 1.00 97.31 99 GLU A CA 1
ATOM 751 C C . GLU A 1 99 ? -29.225 5.330 10.915 1.00 97.31 99 GLU A C 1
ATOM 753 O O . GLU A 1 99 ? -30.392 4.947 10.975 1.00 97.31 99 GLU A O 1
ATOM 758 N N . LEU A 1 100 ? -28.284 4.652 10.246 1.00 97.81 100 LEU A N 1
ATOM 759 C CA . LEU A 1 100 ? -28.552 3.505 9.374 1.00 97.81 100 LEU A CA 1
ATOM 760 C C . LEU A 1 100 ? -28.213 2.154 10.010 1.00 97.81 100 LEU A C 1
ATOM 762 O O . LEU A 1 100 ? -28.774 1.144 9.597 1.00 97.81 100 LEU A O 1
ATOM 766 N N . VAL A 1 101 ? -27.321 2.124 11.005 1.00 98.25 101 VAL A N 1
ATOM 767 C CA . VAL A 1 101 ? -26.919 0.897 11.710 1.00 98.25 101 VAL A CA 1
ATOM 768 C C . VAL A 1 101 ? -27.028 1.046 13.226 1.00 98.25 101 VAL A C 1
ATOM 770 O O . VAL A 1 101 ? -26.830 2.130 13.769 1.00 98.25 101 VAL A O 1
ATOM 773 N N . ASP A 1 102 ? -27.296 -0.062 13.918 1.00 97.88 102 ASP A N 1
ATOM 774 C CA . ASP A 1 102 ? -27.468 -0.099 15.380 1.00 97.88 102 ASP A CA 1
ATOM 775 C C . ASP A 1 102 ? -26.156 -0.340 16.140 1.00 97.88 102 ASP A C 1
ATOM 777 O O . ASP A 1 102 ? -26.114 -0.324 17.371 1.00 97.88 102 ASP A O 1
ATOM 781 N N . HIS A 1 103 ? -25.058 -0.560 15.417 1.00 97.56 103 HIS A N 1
ATOM 782 C CA . HIS A 1 103 ? -23.736 -0.780 15.988 1.00 97.56 103 HIS A CA 1
ATOM 783 C C . HIS A 1 103 ? -22.790 0.389 15.690 1.00 97.56 103 HIS A C 1
ATOM 785 O O . HIS A 1 103 ? -22.980 1.174 14.767 1.00 97.56 103 HIS A O 1
ATOM 791 N N . ARG A 1 104 ? -21.692 0.477 16.450 1.00 97.81 104 ARG A N 1
ATOM 792 C CA . ARG A 1 104 ? -20.630 1.475 16.239 1.00 97.81 104 ARG A CA 1
ATOM 793 C C . ARG A 1 104 ? -19.290 0.812 15.934 1.00 97.81 104 ARG A C 1
ATOM 795 O O . ARG A 1 104 ? -18.331 0.929 16.695 1.00 97.81 104 ARG A O 1
ATOM 802 N N . ARG A 1 105 ? -1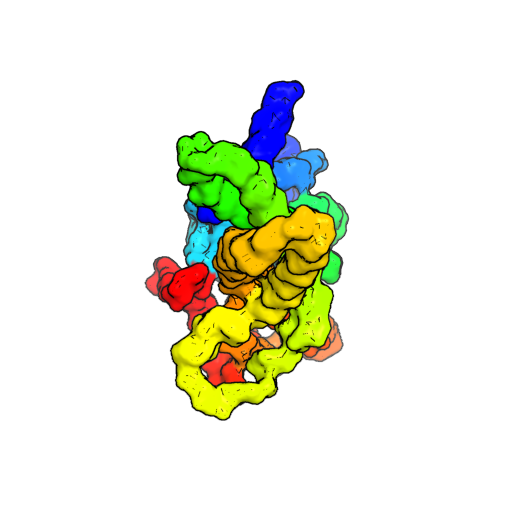9.233 0.076 14.819 1.00 97.81 105 ARG A N 1
ATOM 803 C CA . ARG A 1 105 ? -18.030 -0.633 14.336 1.00 97.81 105 ARG A CA 1
ATOM 804 C C . ARG A 1 105 ? -17.724 -0.240 12.892 1.00 97.81 105 ARG A C 1
ATOM 806 O O . ARG A 1 105 ? -18.590 -0.382 12.040 1.00 97.81 105 ARG A O 1
ATOM 813 N N . LEU A 1 106 ? -16.495 0.202 12.636 1.00 97.19 106 LEU A N 1
ATOM 814 C CA . LEU A 1 106 ? -15.970 0.516 11.303 1.00 97.19 106 LEU A CA 1
ATOM 815 C C . LEU A 1 106 ? -14.846 -0.439 10.948 1.00 97.19 106 LEU A C 1
ATOM 817 O O . LEU A 1 106 ? -14.023 -0.764 11.802 1.00 97.19 106 LEU A O 1
ATOM 821 N N . ILE A 1 107 ? -14.778 -0.834 9.683 1.00 98.38 107 ILE A N 1
ATOM 822 C CA . ILE A 1 107 ? -13.714 -1.689 9.165 1.00 98.38 107 ILE A CA 1
ATOM 823 C C . ILE A 1 107 ? -12.909 -0.886 8.150 1.00 98.38 107 ILE A C 1
ATOM 825 O O . ILE A 1 107 ? -13.379 -0.592 7.051 1.00 98.38 107 ILE A O 1
ATOM 829 N N . LEU A 1 108 ? -11.686 -0.530 8.530 1.00 98.44 108 LEU A N 1
ATOM 830 C CA . LEU A 1 108 ? -10.718 0.121 7.657 1.00 98.44 108 LEU A CA 1
ATOM 831 C C . LEU A 1 108 ? -9.826 -0.915 6.963 1.00 98.44 108 LEU A C 1
ATOM 833 O O . LEU A 1 108 ? -9.617 -1.997 7.510 1.00 98.44 108 LEU A O 1
ATOM 837 N N . PRO A 1 109 ? -9.229 -0.605 5.802 1.00 97.88 109 PRO A N 1
ATOM 838 C CA . PRO A 1 109 ? -8.218 -1.469 5.210 1.00 97.88 109 PRO A CA 1
ATOM 839 C C . PRO A 1 109 ? -6.983 -1.511 6.118 1.00 97.88 109 PRO A C 1
ATOM 841 O O . PRO A 1 109 ? -6.613 -0.490 6.700 1.00 97.88 109 PRO A O 1
ATOM 844 N N . GLN A 1 110 ? -6.302 -2.658 6.210 1.00 97.56 110 GLN A N 1
ATOM 845 C CA . GLN A 1 110 ? -5.152 -2.811 7.116 1.00 97.56 110 GLN A CA 1
ATOM 846 C C . GLN A 1 110 ? -4.065 -1.758 6.901 1.00 97.56 110 GLN A C 1
ATOM 848 O O . GLN A 1 110 ? -3.511 -1.218 7.852 1.00 97.56 110 GLN A O 1
ATOM 853 N N . LEU A 1 111 ? -3.790 -1.443 5.638 1.00 95.62 111 LEU A N 1
ATOM 854 C CA . LEU A 1 111 ? -2.748 -0.502 5.241 1.00 95.62 111 LEU A CA 1
ATOM 855 C C . LEU A 1 111 ? -3.057 0.957 5.625 1.00 95.62 111 LEU A C 1
ATOM 857 O O . LEU A 1 111 ? -2.182 1.802 5.494 1.00 95.62 111 LEU A O 1
ATOM 861 N N . ALA A 1 112 ? -4.261 1.257 6.126 1.00 96.31 112 ALA A N 1
ATOM 862 C CA . ALA A 1 112 ? -4.578 2.558 6.713 1.00 96.31 112 ALA A CA 1
ATOM 863 C C . ALA A 1 112 ? -4.044 2.715 8.151 1.00 96.31 112 ALA A C 1
ATOM 865 O O . ALA A 1 112 ? -4.006 3.828 8.669 1.00 96.31 112 ALA A O 1
ATOM 866 N N . ALA A 1 113 ? -3.624 1.623 8.802 1.00 95.75 113 ALA A N 1
ATOM 867 C CA . ALA A 1 113 ? -3.182 1.611 10.198 1.00 95.75 113 ALA A CA 1
ATOM 868 C C . ALA A 1 113 ? -1.932 2.462 10.480 1.00 95.75 113 ALA A C 1
ATOM 870 O O . ALA A 1 113 ? -1.678 2.804 11.633 1.00 95.75 113 ALA A O 1
ATOM 871 N N . THR A 1 114 ? -1.162 2.813 9.451 1.00 91.31 114 THR A N 1
ATOM 872 C CA . THR A 1 114 ? -0.023 3.734 9.561 1.00 91.31 114 THR A CA 1
ATOM 873 C C . THR A 1 114 ? -0.457 5.182 9.798 1.00 91.31 114 THR A C 1
ATOM 875 O O . THR A 1 114 ? 0.286 5.938 10.410 1.00 91.31 114 THR A O 1
ATOM 878 N N . GLY A 1 115 ? -1.656 5.569 9.342 1.00 89.88 115 GLY A N 1
ATOM 879 C CA . GLY A 1 115 ? -2.133 6.955 9.377 1.00 89.88 115 GLY A CA 1
ATOM 880 C C . GLY A 1 115 ? -3.418 7.180 10.175 1.00 89.88 115 GLY A C 1
ATOM 881 O O . GLY A 1 115 ? -3.614 8.262 10.730 1.00 89.88 115 GLY A O 1
ATOM 882 N N . VAL A 1 116 ? -4.310 6.193 10.259 1.00 94.88 116 VAL A N 1
ATOM 883 C CA . VAL A 1 116 ? -5.594 6.349 10.955 1.00 94.88 116 VAL A CA 1
ATOM 884 C C . VAL A 1 116 ? -5.498 5.814 12.376 1.00 94.88 116 VAL A C 1
ATOM 886 O O . VAL A 1 116 ? -5.547 4.607 12.615 1.00 94.88 116 VAL A O 1
ATOM 889 N N . GLU A 1 117 ? -5.413 6.723 13.337 1.00 93.69 117 GLU A N 1
ATOM 890 C CA . GLU A 1 117 ? -5.433 6.400 14.761 1.00 93.69 117 GLU A CA 1
ATOM 891 C C . GLU A 1 117 ? -6.849 6.066 15.238 1.00 93.69 117 GLU A C 1
ATOM 893 O O . GLU A 1 117 ? -7.811 6.774 14.941 1.00 93.69 117 GLU A O 1
ATOM 898 N N . ARG A 1 118 ? -6.991 4.979 16.001 1.00 94.62 118 ARG A N 1
ATOM 899 C CA . ARG A 1 118 ? -8.306 4.498 16.455 1.00 94.62 118 ARG A CA 1
ATOM 900 C C . ARG A 1 118 ? -8.849 5.286 17.641 1.00 94.62 118 ARG A C 1
ATOM 902 O O . ARG A 1 118 ? -10.056 5.504 17.704 1.00 94.62 118 ARG A O 1
ATOM 909 N N . THR A 1 119 ? -7.973 5.695 18.559 1.00 93.12 119 THR A N 1
ATOM 910 C CA . THR A 1 119 ? -8.352 6.399 19.792 1.00 93.12 119 THR A CA 1
ATOM 911 C C . THR A 1 119 ? -9.059 7.723 19.488 1.00 93.12 119 THR A C 1
ATOM 913 O O . THR A 1 119 ? -10.215 7.849 19.892 1.00 93.12 119 THR A O 1
ATOM 916 N N . PRO A 1 120 ? -8.508 8.627 18.647 1.00 94.38 120 PRO A N 1
ATOM 917 C CA . PRO A 1 120 ? -9.189 9.884 18.331 1.00 94.38 120 PRO A CA 1
ATOM 918 C C . PRO A 1 120 ? -10.520 9.682 17.594 1.00 94.38 120 PRO A C 1
ATOM 920 O O . PRO A 1 120 ? -11.469 10.437 17.802 1.00 94.38 120 PRO A O 1
ATOM 923 N N . VAL A 1 121 ? -10.631 8.654 16.738 1.00 97.06 121 VAL A N 1
ATOM 924 C CA . VAL A 1 121 ? -11.905 8.320 16.075 1.00 97.06 121 VAL A CA 1
ATOM 925 C C . VAL A 1 121 ? -12.947 7.900 17.110 1.00 97.06 121 VAL A C 1
ATOM 927 O O . VAL A 1 121 ? -14.082 8.381 17.061 1.00 97.06 121 VAL A O 1
ATOM 930 N N . HIS A 1 122 ? -12.571 7.037 18.056 1.00 97.00 122 HIS A N 1
ATOM 931 C CA . HIS A 1 122 ? -13.474 6.564 19.099 1.00 97.00 122 HIS A CA 1
ATOM 932 C C . HIS A 1 122 ? -13.921 7.695 20.025 1.00 97.00 122 HIS A C 1
ATOM 934 O O . HIS A 1 122 ? -15.120 7.862 20.225 1.00 97.00 122 HIS A O 1
ATOM 940 N N . GLU A 1 123 ? -12.996 8.515 20.516 1.00 96.69 123 GLU A N 1
ATOM 941 C CA . GLU A 1 123 ? -13.299 9.635 21.416 1.00 96.69 123 GLU A CA 1
ATOM 942 C C . GLU A 1 123 ? -14.243 10.658 20.770 1.00 96.69 123 GLU A C 1
ATOM 944 O O . GLU A 1 123 ? -15.168 11.153 21.409 1.00 96.69 123 GLU A O 1
ATOM 949 N N . ARG A 1 124 ? -14.067 10.942 19.473 1.00 97.25 124 ARG A N 1
ATOM 950 C CA . ARG A 1 124 ? -14.826 11.993 18.770 1.00 97.25 124 ARG A CA 1
ATOM 951 C C . ARG A 1 124 ? -16.149 11.530 18.168 1.00 97.25 124 ARG A C 1
ATOM 953 O O . ARG A 1 124 ? -16.927 12.373 17.710 1.00 97.25 124 ARG A O 1
ATOM 960 N N . THR A 1 125 ? -16.385 10.220 18.073 1.00 97.12 125 THR A N 1
ATOM 961 C CA . THR A 1 125 ? -17.562 9.673 17.366 1.00 97.12 125 THR A CA 1
ATOM 962 C C . THR A 1 125 ? -18.247 8.501 18.069 1.00 97.12 125 THR A C 1
ATOM 964 O O . THR A 1 125 ? -19.349 8.119 17.679 1.00 97.12 125 THR A O 1
ATOM 967 N N . GLY A 1 126 ? -17.610 7.886 19.065 1.00 97.31 126 GLY A N 1
ATOM 968 C CA . GLY A 1 126 ? -18.050 6.640 19.691 1.00 97.31 126 GLY A CA 1
ATOM 969 C C . GLY A 1 126 ? -17.822 5.386 18.837 1.00 97.31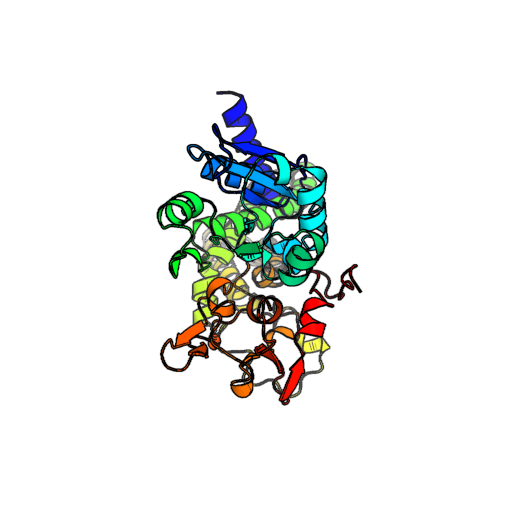 126 GLY A C 1
ATOM 970 O O . GLY A 1 126 ? -18.114 4.280 19.293 1.00 97.31 126 GLY A O 1
ATOM 971 N N . TRP A 1 127 ? -17.287 5.505 17.615 1.00 98.12 127 TRP A N 1
ATOM 972 C CA . TRP A 1 127 ? -17.064 4.365 16.724 1.00 98.12 127 TRP A CA 1
ATOM 973 C C . TRP A 1 127 ? -15.769 3.626 17.030 1.00 98.12 127 TRP A C 1
ATOM 975 O O . TRP A 1 127 ? -14.708 4.220 17.187 1.00 98.12 127 TRP A O 1
ATOM 985 N N . ARG A 1 128 ? -15.852 2.297 17.093 1.00 97.38 128 ARG A N 1
ATOM 986 C CA . ARG A 1 128 ? -14.688 1.423 17.227 1.00 97.38 128 ARG A CA 1
ATOM 987 C C . ARG A 1 128 ? -14.176 1.054 15.843 1.00 97.38 128 ARG A C 1
ATOM 989 O O . ARG A 1 128 ? -14.913 0.492 15.033 1.00 97.38 128 ARG A O 1
ATOM 996 N N . VAL A 1 129 ? -12.907 1.343 15.593 1.00 97.25 129 VAL A N 1
ATOM 997 C CA . VAL A 1 129 ? -12.228 0.998 14.343 1.00 97.25 129 VAL A CA 1
ATOM 998 C C . VAL A 1 129 ? -11.564 -0.372 14.470 1.00 97.25 129 VAL A C 1
ATOM 1000 O O . VAL A 1 129 ? -10.747 -0.598 15.364 1.00 97.25 129 VAL A O 1
ATOM 1003 N N . GLY A 1 130 ? -11.896 -1.269 13.547 1.00 96.69 130 GLY A N 1
ATOM 1004 C CA . GLY A 1 130 ? -11.155 -2.488 13.249 1.00 96.69 130 GLY A CA 1
ATOM 1005 C C . GLY A 1 130 ? -10.426 -2.366 11.911 1.00 96.69 130 GLY A C 1
ATOM 1006 O O . GLY A 1 130 ? -10.835 -1.604 11.035 1.00 96.69 130 GLY A O 1
ATOM 1007 N N . PHE A 1 131 ? -9.354 -3.136 11.744 1.00 97.75 131 PHE A N 1
ATOM 1008 C CA . PHE A 1 131 ? -8.605 -3.210 10.491 1.00 97.75 131 PHE A CA 1
ATOM 1009 C C . PHE A 1 131 ? -8.884 -4.544 9.803 1.00 97.75 131 PHE A C 1
ATOM 1011 O O . PHE A 1 131 ? -8.484 -5.591 10.308 1.00 97.75 131 PHE A O 1
ATOM 1018 N N . GLY A 1 132 ? -9.548 -4.495 8.652 1.00 97.44 132 GLY A N 1
ATOM 1019 C CA . GLY A 1 132 ? -9.811 -5.638 7.785 1.00 97.44 132 GLY A CA 1
ATOM 1020 C C . GLY A 1 132 ? -8.552 -6.160 7.080 1.00 97.44 132 GLY A C 1
ATOM 1021 O O . GLY A 1 132 ? -7.436 -5.822 7.486 1.00 97.44 132 GLY A O 1
ATOM 1022 N N . PRO A 1 133 ? -8.710 -7.012 6.055 1.00 97.69 133 PRO A N 1
ATOM 1023 C CA . PRO A 1 133 ? -7.595 -7.609 5.324 1.00 97.69 133 PRO A CA 1
ATOM 1024 C C . PRO A 1 133 ? -6.796 -6.577 4.512 1.00 97.69 133 PRO A C 1
ATOM 1026 O O . PRO A 1 133 ? -7.240 -5.452 4.258 1.00 97.69 133 PRO A O 1
ATOM 1029 N N . VAL A 1 134 ? -5.600 -6.979 4.078 1.00 95.94 134 VAL A N 1
ATOM 1030 C CA . VAL A 1 134 ? -4.772 -6.216 3.132 1.00 95.94 134 VAL A CA 1
ATOM 1031 C C . VAL A 1 134 ? -5.425 -6.165 1.752 1.00 95.94 134 VAL A C 1
ATOM 1033 O O . VAL A 1 134 ? -5.399 -5.122 1.093 1.00 95.94 134 VAL A O 1
ATOM 1036 N N . ARG A 1 135 ? -6.003 -7.281 1.294 1.00 95.50 135 ARG A N 1
ATOM 1037 C CA . ARG A 1 135 ? -6.619 -7.396 -0.031 1.00 95.50 135 ARG A CA 1
ATOM 1038 C C . ARG A 1 135 ? -8.131 -7.298 0.065 1.00 95.50 135 ARG A C 1
ATOM 1040 O O . ARG A 1 135 ? -8.764 -7.906 0.919 1.00 95.50 135 ARG A O 1
ATOM 1047 N N . ALA A 1 136 ? -8.720 -6.553 -0.868 1.00 96.06 136 ALA A N 1
ATOM 1048 C CA . ALA A 1 136 ? -10.169 -6.407 -0.936 1.00 96.06 136 ALA A CA 1
ATOM 1049 C C . ALA A 1 136 ? -10.876 -7.733 -1.275 1.00 96.06 136 ALA A C 1
ATOM 1051 O O . ALA A 1 136 ? -12.002 -7.938 -0.836 1.00 96.06 136 ALA A O 1
ATOM 1052 N N . SER A 1 137 ? -10.218 -8.631 -2.023 1.00 95.38 137 SER A N 1
ATOM 1053 C CA . SER A 1 137 ? -10.729 -9.973 -2.352 1.00 95.38 137 SER A CA 1
ATOM 1054 C C . SER A 1 137 ? -11.118 -10.779 -1.118 1.00 95.38 137 SER A C 1
ATOM 1056 O O . SER A 1 137 ? -12.096 -11.519 -1.159 1.00 95.38 137 SER A O 1
ATOM 1058 N N . ASP A 1 138 ? -10.399 -10.575 -0.017 1.00 97.31 138 ASP A N 1
ATOM 1059 C CA . ASP A 1 138 ? -10.516 -11.397 1.183 1.00 97.31 138 ASP A CA 1
ATOM 1060 C C . ASP A 1 138 ? -11.624 -10.879 2.113 1.00 97.31 138 ASP A C 1
ATOM 1062 O O . ASP A 1 138 ? -11.931 -11.498 3.125 1.00 97.31 138 ASP A O 1
ATOM 1066 N N . ILE A 1 139 ? -12.261 -9.742 1.784 1.00 97.62 139 ILE A N 1
ATOM 1067 C CA . ILE A 1 139 ? -13.295 -9.123 2.628 1.00 97.62 139 ILE A CA 1
ATOM 1068 C C . ILE A 1 139 ? -14.468 -10.080 2.862 1.00 97.62 139 ILE A C 1
ATOM 1070 O O . ILE A 1 139 ? -14.994 -10.131 3.968 1.00 97.62 139 ILE A O 1
ATOM 1074 N N . LYS A 1 140 ? -14.883 -10.841 1.846 1.00 96.88 140 LYS A N 1
ATOM 1075 C CA . LYS A 1 140 ? -16.009 -11.777 1.980 1.00 96.88 140 LYS A CA 1
ATOM 1076 C C . LYS A 1 140 ? -15.712 -12.889 2.974 1.00 96.88 140 LYS A C 1
ATOM 1078 O O . LYS A 1 140 ? -16.530 -13.149 3.847 1.00 96.88 140 LYS A O 1
ATOM 1083 N N . GLU A 1 141 ? -14.543 -13.506 2.846 1.00 97.31 141 GLU A N 1
ATOM 1084 C CA . GLU A 1 141 ? -14.087 -14.557 3.754 1.00 97.31 141 GLU A CA 1
ATOM 1085 C C . GLU A 1 141 ? -13.897 -14.002 5.170 1.00 97.31 141 GLU A C 1
ATOM 1087 O O . GLU A 1 141 ? -14.385 -14.584 6.129 1.00 97.31 141 GLU A O 1
ATOM 1092 N N . TYR A 1 142 ? -13.314 -12.808 5.295 1.00 97.56 142 TYR A N 1
ATOM 1093 C CA . TYR A 1 142 ? -13.179 -12.098 6.565 1.00 97.56 142 TYR A CA 1
ATOM 1094 C C . TYR A 1 142 ? -14.527 -11.833 7.257 1.00 97.56 142 TYR A C 1
ATOM 1096 O O . TYR A 1 142 ? -14.641 -11.981 8.471 1.00 97.56 142 TYR A O 1
ATOM 1104 N N . VAL A 1 143 ? -15.561 -11.436 6.508 1.00 96.75 143 VAL A N 1
ATOM 1105 C CA . VAL A 1 143 ? -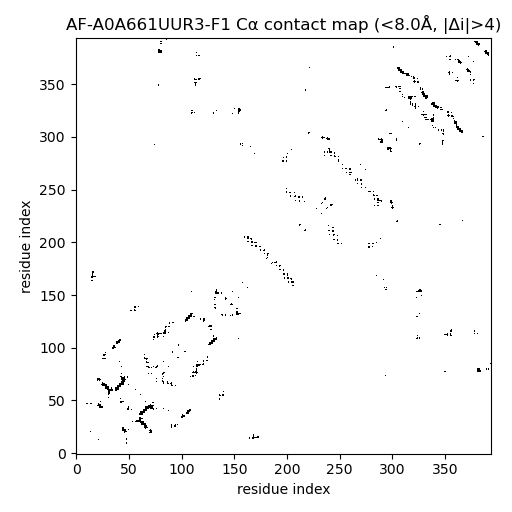16.920 -11.253 7.050 1.00 96.75 143 VAL A CA 1
ATOM 1106 C C . VAL A 1 143 ? -17.539 -12.597 7.436 1.00 96.75 143 VAL A C 1
ATOM 1108 O O . VAL A 1 143 ? -18.154 -12.688 8.497 1.00 96.75 143 VAL A O 1
ATOM 1111 N N . ALA A 1 144 ? -17.365 -13.626 6.601 1.00 96.38 144 ALA A N 1
ATOM 1112 C CA . ALA A 1 144 ? -17.872 -14.971 6.857 1.00 96.38 144 ALA A CA 1
ATOM 1113 C C . ALA A 1 144 ? -17.255 -15.591 8.123 1.00 96.38 144 ALA A C 1
ATOM 1115 O O . ALA A 1 144 ? -17.970 -16.221 8.894 1.00 96.38 144 ALA A O 1
ATOM 1116 N N . ASP A 1 145 ? -15.973 -15.332 8.393 1.00 96.12 145 ASP A N 1
ATOM 1117 C CA . ASP A 1 145 ? -15.276 -15.753 9.617 1.00 96.12 145 ASP A CA 1
ATOM 1118 C C . ASP A 1 145 ? -15.439 -14.748 10.778 1.00 96.12 145 ASP A C 1
ATOM 1120 O O . ASP A 1 145 ? -14.544 -14.517 11.593 1.00 96.12 145 ASP A O 1
ATOM 1124 N N . HIS A 1 146 ? -16.598 -14.086 10.856 1.00 95.50 146 HIS A N 1
ATOM 1125 C CA . HIS A 1 146 ? -16.963 -13.181 11.951 1.00 95.50 146 HIS A CA 1
ATOM 1126 C C . HIS A 1 146 ? -15.931 -12.079 12.241 1.00 95.50 146 HIS A C 1
ATOM 1128 O O . HIS A 1 146 ? -15.718 -11.698 13.398 1.00 95.50 146 HIS A O 1
ATOM 1134 N N . PHE A 1 147 ? -15.325 -11.522 11.192 1.00 95.75 147 PHE A N 1
ATOM 1135 C CA . PHE A 1 147 ? -14.316 -10.467 11.276 1.00 95.75 147 PHE A CA 1
ATOM 1136 C C . PHE A 1 147 ? -13.013 -10.907 11.966 1.00 95.75 147 PHE A C 1
ATOM 1138 O O . PHE A 1 147 ? -12.351 -10.096 12.623 1.00 95.75 147 PHE A O 1
ATOM 1145 N N . LYS A 1 148 ? -12.620 -12.175 11.811 1.00 94.88 148 LYS A N 1
ATOM 1146 C CA . LYS A 1 148 ? -11.304 -12.687 12.215 1.00 94.88 148 LYS A CA 1
ATOM 1147 C C . LYS A 1 148 ? -10.382 -12.780 11.004 1.00 94.88 148 LYS A C 1
ATOM 1149 O O . LYS A 1 148 ? -10.785 -13.208 9.929 1.00 94.88 148 LYS A O 1
ATOM 1154 N N . LYS A 1 149 ? -9.135 -12.331 11.163 1.00 94.38 149 LYS A N 1
ATOM 1155 C CA . LYS A 1 149 ? -8.132 -12.383 10.092 1.00 94.38 149 LYS A CA 1
ATOM 1156 C C . LYS A 1 149 ? -7.227 -13.585 10.248 1.00 94.38 149 LYS A C 1
ATOM 1158 O O . LYS A 1 149 ? -6.652 -13.789 11.317 1.00 94.38 149 LYS A O 1
ATOM 1163 N N . THR A 1 150 ? -6.995 -14.276 9.143 1.00 95.56 150 THR A N 1
ATOM 1164 C CA . THR A 1 150 ? -5.903 -15.241 9.032 1.00 95.56 150 THR A CA 1
ATOM 1165 C C . THR A 1 150 ? -4.549 -14.518 8.924 1.00 95.56 150 THR A C 1
ATOM 1167 O O . THR A 1 150 ? -4.491 -13.324 8.589 1.00 95.56 150 THR A O 1
ATOM 1170 N N . PRO A 1 151 ? -3.420 -15.188 9.215 1.00 94.19 151 PRO A N 1
ATOM 1171 C CA . PRO A 1 151 ? -2.086 -14.666 8.904 1.00 94.19 151 PRO A CA 1
ATOM 1172 C C . PRO A 1 151 ? -1.934 -14.250 7.433 1.00 94.19 151 PRO A C 1
ATOM 1174 O O . PRO A 1 151 ? -1.278 -13.255 7.124 1.00 94.19 151 PRO A O 1
ATOM 1177 N N . GLU A 1 152 ? -2.576 -14.964 6.515 1.00 95.19 152 GLU A N 1
ATOM 1178 C CA . GLU A 1 152 ? -2.511 -14.727 5.077 1.00 95.19 152 GLU A CA 1
ATOM 1179 C C . GLU A 1 152 ? -3.167 -13.404 4.692 1.00 95.19 152 GLU A C 1
ATOM 1181 O O . GLU A 1 152 ? -2.559 -12.623 3.960 1.00 95.19 152 GLU A O 1
ATOM 1186 N N . MET A 1 153 ? -4.349 -13.116 5.246 1.00 96.56 153 MET A N 1
ATOM 1187 C CA . MET A 1 153 ? -5.086 -11.864 5.031 1.00 96.56 153 MET A CA 1
ATOM 1188 C C . MET A 1 153 ? -4.321 -10.624 5.508 1.00 96.56 153 MET A C 1
ATOM 1190 O O . MET A 1 153 ? -4.587 -9.506 5.054 1.00 96.56 153 MET A O 1
ATOM 1194 N N . ARG A 1 154 ? -3.387 -10.808 6.447 1.00 94.81 154 ARG A N 1
ATOM 1195 C CA . ARG A 1 154 ? -2.547 -9.741 6.997 1.00 94.81 154 ARG A CA 1
ATOM 1196 C C . ARG A 1 154 ? -1.282 -9.493 6.187 1.00 94.81 154 ARG A C 1
ATOM 1198 O O . ARG A 1 154 ? -0.719 -8.406 6.299 1.00 94.81 154 ARG A O 1
ATOM 1205 N N . ARG A 1 155 ? -0.825 -10.458 5.384 1.00 93.44 155 ARG A N 1
ATOM 1206 C CA . ARG A 1 155 ? 0.481 -10.395 4.717 1.00 93.44 155 ARG A CA 1
ATOM 1207 C C . ARG A 1 155 ? 0.395 -9.736 3.342 1.00 93.44 155 ARG A C 1
ATOM 1209 O O . ARG A 1 155 ? -0.376 -10.150 2.481 1.00 93.44 155 ARG A O 1
ATOM 1216 N N . VAL A 1 156 ? 1.271 -8.770 3.080 1.00 92.06 156 VAL A N 1
ATOM 1217 C CA . VAL A 1 156 ? 1.529 -8.266 1.723 1.00 92.06 156 VAL A CA 1
ATOM 1218 C C . VAL A 1 156 ? 2.542 -9.198 1.045 1.00 92.06 156 VAL A C 1
ATOM 1220 O O . VAL A 1 156 ? 3.648 -9.387 1.553 1.00 92.06 156 VAL A O 1
ATOM 1223 N N . ARG A 1 157 ? 2.169 -9.797 -0.093 1.00 84.69 157 ARG A N 1
ATOM 1224 C CA . ARG A 1 157 ? 2.966 -10.842 -0.772 1.00 84.69 157 ARG A CA 1
ATOM 1225 C C . ARG A 1 157 ? 3.848 -10.333 -1.916 1.00 84.69 157 ARG A C 1
ATOM 1227 O O . ARG A 1 157 ? 4.886 -10.934 -2.182 1.00 84.69 157 ARG A O 1
ATOM 1234 N N . PHE A 1 158 ? 3.475 -9.218 -2.551 1.00 87.38 158 PHE A N 1
ATOM 1235 C CA . PHE A 1 158 ? 4.135 -8.696 -3.754 1.00 87.38 158 PHE A CA 1
ATOM 1236 C C . PHE A 1 158 ? 4.266 -9.765 -4.843 1.00 87.38 158 PHE A C 1
ATOM 1238 O O . PHE A 1 158 ? 5.360 -10.129 -5.294 1.00 87.38 158 PHE A O 1
ATOM 1245 N N . ASP A 1 159 ? 3.109 -10.308 -5.213 1.00 89.19 159 ASP A N 1
ATOM 1246 C CA . ASP A 1 159 ? 2.968 -11.379 -6.195 1.00 89.19 159 ASP A CA 1
ATOM 1247 C C . ASP A 1 159 ? 3.355 -10.897 -7.609 1.00 89.19 159 ASP A C 1
ATOM 1249 O O . ASP A 1 159 ? 3.371 -9.691 -7.867 1.00 89.19 159 ASP A O 1
ATOM 1253 N N . PRO A 1 160 ? 3.659 -11.800 -8.562 1.00 90.12 160 PRO A N 1
ATOM 1254 C CA . PRO A 1 160 ? 4.086 -11.426 -9.914 1.00 90.12 160 PRO A CA 1
ATOM 1255 C C . PRO A 1 160 ? 3.192 -10.398 -10.612 1.00 90.12 160 PRO A C 1
ATOM 1257 O O . PRO A 1 160 ? 3.696 -9.479 -11.248 1.00 90.12 160 PRO A O 1
ATOM 1260 N N . MET A 1 161 ? 1.871 -10.499 -10.451 1.00 88.31 161 MET A N 1
ATOM 1261 C CA . MET A 1 161 ? 0.947 -9.546 -11.070 1.00 88.31 161 MET A CA 1
ATOM 1262 C C . MET A 1 161 ? 1.094 -8.134 -10.486 1.00 88.31 161 MET A C 1
ATOM 1264 O O . MET A 1 161 ? 1.047 -7.150 -11.213 1.00 88.31 161 MET A O 1
ATOM 1268 N N . GLU A 1 162 ? 1.352 -8.020 -9.185 1.00 88.31 162 GLU A N 1
ATOM 1269 C CA . GLU A 1 162 ? 1.572 -6.732 -8.515 1.00 88.31 162 GLU A CA 1
ATOM 1270 C C . GLU A 1 162 ? 2.894 -6.100 -8.952 1.00 88.31 162 GLU A C 1
ATOM 1272 O O . GLU A 1 162 ? 2.986 -4.882 -9.079 1.00 88.31 162 GLU A O 1
ATOM 1277 N N . ARG A 1 163 ? 3.901 -6.928 -9.246 1.00 89.69 163 ARG A N 1
ATOM 127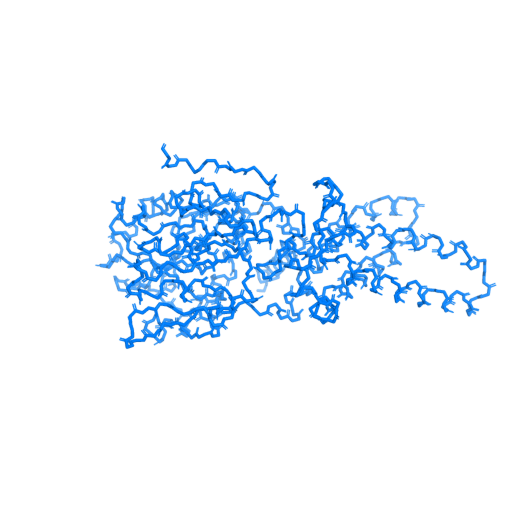8 C CA . ARG A 1 163 ? 5.177 -6.484 -9.825 1.00 89.69 163 ARG A CA 1
ATOM 1279 C C . ARG A 1 163 ? 4.983 -5.927 -11.224 1.00 89.69 163 ARG A C 1
ATOM 1281 O O . ARG A 1 163 ? 5.551 -4.889 -11.535 1.00 89.69 163 ARG A O 1
ATOM 1288 N N . VAL A 1 164 ? 4.163 -6.585 -12.043 1.00 89.88 164 VAL A N 1
ATOM 1289 C CA . VAL A 1 164 ? 3.801 -6.082 -13.373 1.00 89.88 164 VAL A CA 1
ATOM 1290 C C . VAL A 1 164 ? 2.999 -4.786 -13.264 1.00 89.88 164 VAL A C 1
ATOM 1292 O O . VAL A 1 164 ? 3.278 -3.856 -14.012 1.00 89.88 164 VAL A O 1
ATOM 1295 N N . GLU A 1 165 ? 2.073 -4.665 -12.305 1.00 89.44 165 GLU A N 1
ATOM 1296 C CA . GLU A 1 165 ? 1.384 -3.391 -12.048 1.00 89.44 165 GLU A CA 1
ATOM 1297 C C . GLU A 1 165 ? 2.376 -2.272 -11.687 1.00 89.44 165 GLU A C 1
ATOM 1299 O O . GLU A 1 165 ? 2.233 -1.155 -12.183 1.00 89.44 165 GLU A O 1
ATOM 1304 N N . MET A 1 166 ? 3.397 -2.554 -10.865 1.00 88.12 166 MET A N 1
ATOM 1305 C CA . MET A 1 166 ? 4.421 -1.558 -10.517 1.00 88.12 166 MET A CA 1
ATOM 1306 C C . MET A 1 166 ? 5.324 -1.231 -11.707 1.00 88.12 166 MET A C 1
ATOM 1308 O O . MET A 1 166 ? 5.607 -0.061 -11.952 1.00 88.12 166 MET A O 1
ATOM 1312 N N . ALA A 1 167 ? 5.718 -2.236 -12.492 1.00 89.94 167 ALA A N 1
ATOM 1313 C CA . ALA A 1 167 ? 6.471 -2.033 -13.723 1.00 89.94 167 ALA A CA 1
ATOM 1314 C C . ALA A 1 167 ? 5.695 -1.158 -14.711 1.00 89.94 167 ALA A C 1
ATOM 1316 O O . ALA A 1 167 ? 6.268 -0.230 -15.263 1.00 89.94 167 ALA A O 1
ATOM 1317 N N . ALA A 1 168 ? 4.394 -1.398 -14.889 1.00 90.12 168 ALA A N 1
ATOM 1318 C CA . ALA A 1 168 ? 3.539 -0.601 -15.761 1.00 90.12 168 ALA A CA 1
ATOM 1319 C C . ALA A 1 168 ? 3.386 0.844 -15.266 1.00 90.12 168 ALA A C 1
ATOM 1321 O O . ALA A 1 168 ? 3.438 1.771 -16.069 1.00 90.12 168 ALA A O 1
ATOM 1322 N N . MET A 1 169 ? 3.240 1.045 -13.953 1.00 88.88 169 MET A N 1
ATOM 1323 C CA . MET A 1 169 ? 3.176 2.377 -13.343 1.00 88.88 169 MET A CA 1
ATOM 1324 C C . MET A 1 169 ? 4.435 3.212 -13.619 1.00 88.88 169 MET A C 1
ATOM 1326 O O . MET A 1 169 ? 4.329 4.425 -13.759 1.00 88.88 169 MET A O 1
ATOM 1330 N N . TRP A 1 170 ? 5.612 2.586 -13.692 1.00 87.56 170 TRP A N 1
ATOM 1331 C CA . TRP A 1 170 ? 6.865 3.270 -14.032 1.00 87.56 170 TRP A CA 1
ATOM 1332 C C . TRP A 1 170 ? 7.067 3.393 -15.540 1.00 87.56 170 TRP A C 1
ATOM 1334 O O . TRP A 1 170 ? 7.327 4.479 -16.050 1.00 87.56 170 TRP A O 1
ATOM 1344 N N . ALA A 1 171 ? 6.887 2.295 -16.270 1.00 90.88 171 ALA A N 1
ATOM 1345 C CA . ALA A 1 171 ? 7.106 2.245 -17.706 1.00 90.88 171 ALA A CA 1
ATOM 1346 C C . ALA A 1 171 ? 6.175 3.192 -18.465 1.00 90.88 171 ALA A C 1
ATOM 1348 O O . ALA A 1 171 ? 6.601 3.786 -19.450 1.00 90.88 171 ALA A O 1
ATOM 1349 N N . PHE A 1 172 ? 4.921 3.359 -18.033 1.00 91.25 172 PHE A N 1
ATOM 1350 C CA . PHE A 1 172 ? 3.928 4.139 -18.771 1.00 91.25 172 PHE A CA 1
ATOM 1351 C C . PHE A 1 172 ? 4.235 5.652 -18.790 1.00 91.25 172 PHE A C 1
ATOM 1353 O O . PHE A 1 172 ? 4.351 6.201 -19.888 1.00 91.25 172 PHE A O 1
ATOM 1360 N N . PRO A 1 173 ? 4.454 6.349 -17.653 1.00 88.56 173 PRO A N 1
ATOM 1361 C CA . PRO A 1 173 ? 4.876 7.750 -17.664 1.00 88.56 173 PRO A CA 1
ATOM 1362 C C . PRO A 1 173 ? 6.243 7.941 -18.325 1.00 88.56 173 PRO A C 1
ATOM 1364 O O . PRO A 1 173 ? 6.404 8.871 -19.112 1.00 88.56 173 PRO A O 1
ATOM 1367 N N . THR A 1 174 ? 7.205 7.043 -18.072 1.00 88.44 174 THR A N 1
ATOM 1368 C CA . THR A 1 174 ? 8.518 7.092 -18.731 1.00 88.44 174 THR A CA 1
ATOM 1369 C C . THR A 1 174 ? 8.365 6.990 -20.248 1.00 88.44 174 THR A C 1
ATOM 1371 O O . THR A 1 174 ? 8.937 7.797 -20.971 1.00 88.44 174 THR A O 1
ATOM 1374 N N . SER A 1 175 ? 7.513 6.089 -20.745 1.00 91.19 175 SER A N 1
ATOM 1375 C CA . SER A 1 175 ? 7.219 5.969 -22.179 1.00 91.19 175 SER A CA 1
ATOM 1376 C C . SER A 1 175 ? 6.685 7.277 -22.759 1.00 91.19 175 SER A C 1
ATOM 1378 O O . SER A 1 175 ? 7.142 7.696 -23.814 1.00 91.19 175 SER A O 1
ATOM 1380 N N . ILE A 1 176 ? 5.767 7.967 -22.074 1.00 89.12 176 ILE A N 1
ATOM 1381 C CA . ILE A 1 176 ? 5.234 9.255 -22.551 1.00 89.12 176 ILE A CA 1
ATOM 1382 C C . ILE A 1 176 ? 6.354 10.293 -22.703 1.00 89.12 176 ILE A C 1
ATOM 1384 O O . ILE A 1 176 ? 6.401 10.986 -23.717 1.00 89.12 176 ILE A O 1
ATOM 1388 N N . VAL A 1 177 ? 7.267 10.379 -21.731 1.00 87.75 177 VAL A N 1
ATOM 1389 C CA . VAL A 1 177 ? 8.379 11.343 -21.754 1.00 87.75 177 VAL A CA 1
ATOM 1390 C C . VAL A 1 177 ? 9.303 11.113 -22.955 1.00 87.75 177 VAL A C 1
ATOM 1392 O O . VAL A 1 177 ? 9.675 12.077 -23.621 1.00 87.75 177 VAL A O 1
ATOM 1395 N N . PHE A 1 178 ? 9.640 9.857 -23.259 1.00 86.25 178 PHE A N 1
ATOM 1396 C CA . PHE A 1 178 ? 10.531 9.522 -24.377 1.00 86.25 178 PHE A CA 1
ATOM 1397 C C . PHE A 1 178 ? 9.826 9.546 -25.743 1.00 86.25 178 PHE A C 1
ATOM 1399 O O . PHE A 1 178 ? 10.402 10.012 -26.722 1.00 86.25 178 PHE A O 1
ATOM 1406 N N . MET A 1 179 ? 8.561 9.126 -25.825 1.00 87.31 179 MET A N 1
ATOM 1407 C CA . MET A 1 179 ? 7.862 9.024 -27.110 1.00 87.31 179 MET A CA 1
ATOM 1408 C C . MET A 1 179 ? 7.538 10.376 -27.750 1.00 87.31 179 MET A C 1
ATOM 1410 O O . MET A 1 179 ? 7.503 10.464 -28.975 1.00 87.31 179 MET A O 1
ATOM 1414 N N . VAL A 1 180 ? 7.254 11.425 -26.968 1.00 85.62 180 VAL A N 1
ATOM 1415 C CA . VAL A 1 180 ? 6.876 12.743 -27.519 1.00 85.62 180 VAL A CA 1
ATOM 1416 C C . VAL A 1 180 ? 7.941 13.299 -28.480 1.00 85.62 180 VAL A C 1
ATOM 1418 O O . VAL A 1 180 ? 7.580 13.622 -29.614 1.00 85.62 180 VAL A O 1
ATOM 1421 N N . PRO A 1 181 ? 9.236 13.384 -28.111 1.00 87.94 181 PRO A N 1
ATOM 1422 C CA . PRO A 1 181 ? 10.271 13.804 -29.054 1.00 87.94 181 PRO A CA 1
ATOM 1423 C C . PRO A 1 181 ? 10.512 12.775 -30.171 1.00 87.94 181 PRO A C 1
ATOM 1425 O O . PRO A 1 181 ? 10.706 13.163 -31.323 1.00 87.94 181 PRO A O 1
ATOM 1428 N N . GLU A 1 182 ? 10.452 11.473 -29.882 1.00 89.75 182 GLU A N 1
ATOM 1429 C CA . GLU A 1 182 ? 10.688 10.425 -30.886 1.00 89.75 182 GLU A CA 1
ATOM 1430 C C . GLU A 1 182 ? 9.640 10.430 -32.004 1.00 89.75 182 GLU A C 1
ATOM 1432 O O . GLU A 1 182 ? 9.984 10.315 -33.175 1.00 89.75 182 GLU A O 1
ATOM 1437 N N . LEU A 1 183 ? 8.362 10.647 -31.691 1.00 90.75 183 LEU A N 1
ATOM 1438 C CA . LEU A 1 183 ? 7.298 10.718 -32.699 1.00 90.75 183 LEU A CA 1
ATOM 1439 C C . LEU A 1 183 ? 7.468 11.899 -33.671 1.00 90.75 183 LEU A C 1
ATOM 1441 O O . LEU A 1 183 ? 6.988 11.838 -34.811 1.00 90.75 183 LEU A O 1
ATOM 1445 N N . ILE A 1 184 ? 8.151 12.959 -33.233 1.00 91.44 184 ILE A N 1
ATOM 1446 C CA . ILE A 1 184 ? 8.410 14.160 -34.030 1.00 91.44 184 ILE A CA 1
ATOM 1447 C C . ILE A 1 184 ? 9.686 13.984 -34.859 1.00 91.44 184 ILE A C 1
ATOM 1449 O O . ILE A 1 184 ? 9.653 14.190 -36.071 1.00 91.44 184 ILE A O 1
ATOM 1453 N N . PHE A 1 185 ? 10.788 13.579 -34.226 1.00 92.12 185 PHE A N 1
ATOM 1454 C CA . PHE A 1 185 ? 12.125 13.640 -34.824 1.00 92.12 185 PHE A CA 1
ATOM 1455 C C . PHE A 1 185 ? 12.705 12.270 -35.214 1.00 92.12 185 PHE A C 1
ATOM 1457 O O . PHE A 1 185 ? 13.517 12.197 -36.134 1.00 92.12 185 PHE A O 1
ATOM 1464 N N . TRP A 1 186 ? 12.281 11.178 -34.568 1.00 89.06 186 TRP A N 1
ATOM 1465 C CA . TRP A 1 186 ? 12.890 9.845 -34.703 1.00 89.06 186 TRP A CA 1
ATOM 1466 C C . TRP A 1 186 ? 11.861 8.705 -34.670 1.00 89.06 186 TRP A C 1
ATOM 1468 O O . TRP A 1 186 ? 11.990 7.750 -33.906 1.00 89.06 186 TRP A O 1
ATOM 1478 N N . ARG A 1 187 ? 10.832 8.775 -35.528 1.00 90.56 187 ARG A N 1
ATOM 1479 C CA . ARG A 1 187 ? 9.715 7.805 -35.551 1.00 90.56 187 ARG A CA 1
ATOM 1480 C C . ARG A 1 187 ? 10.134 6.325 -35.550 1.00 90.56 187 ARG A C 1
ATOM 1482 O O . ARG A 1 187 ? 9.470 5.552 -34.861 1.00 90.56 187 ARG A O 1
ATOM 1489 N N . PRO A 1 188 ? 11.203 5.903 -36.259 1.00 90.62 188 PRO A N 1
ATOM 1490 C CA . PRO A 1 188 ? 11.649 4.509 -36.223 1.00 90.62 188 PRO A CA 1
ATOM 1491 C C . PRO A 1 188 ? 12.109 4.024 -34.838 1.00 90.62 188 PRO A C 1
ATOM 1493 O O . PRO A 1 188 ? 12.110 2.820 -34.598 1.00 90.62 188 PRO A O 1
ATOM 1496 N N . LEU A 1 189 ? 12.482 4.930 -33.925 1.00 87.25 189 LEU A N 1
ATOM 1497 C CA . LEU A 1 189 ? 12.986 4.584 -32.590 1.00 87.25 189 LEU A CA 1
ATOM 1498 C C . LEU A 1 189 ? 11.882 4.314 -31.563 1.00 87.25 189 LEU A C 1
ATOM 1500 O O . LEU A 1 189 ? 12.157 3.678 -30.552 1.00 87.25 189 LEU A O 1
ATOM 1504 N N . VAL A 1 190 ? 10.633 4.698 -31.842 1.00 90.00 190 VAL A N 1
ATOM 1505 C CA . VAL A 1 190 ? 9.523 4.594 -30.878 1.00 90.00 190 VAL A CA 1
ATOM 1506 C C . VAL A 1 190 ? 9.319 3.162 -30.376 1.00 90.00 190 VAL A C 1
ATOM 1508 O O . VAL A 1 190 ? 9.233 2.926 -29.173 1.00 90.00 190 VAL A O 1
ATOM 1511 N N . LEU A 1 191 ? 9.241 2.182 -31.283 1.00 91.31 191 LEU A N 1
ATOM 1512 C CA . LEU A 1 191 ? 9.008 0.786 -30.894 1.00 91.31 191 LEU A CA 1
ATOM 1513 C C . LEU A 1 191 ? 10.211 0.176 -30.147 1.00 91.31 191 LEU A C 1
ATOM 1515 O O . LEU A 1 191 ? 9.986 -0.417 -29.089 1.00 91.31 191 LEU A O 1
ATOM 1519 N N . PRO A 1 192 ? 11.466 0.335 -30.616 1.00 89.50 192 PRO A N 1
ATOM 1520 C CA . PRO A 1 192 ? 12.643 -0.078 -29.851 1.00 89.50 192 PRO A CA 1
ATOM 1521 C C . PRO A 1 192 ? 12.748 0.564 -28.460 1.00 89.50 192 PRO A C 1
ATOM 1523 O O . PRO A 1 192 ? 12.992 -0.147 -27.485 1.00 89.50 192 PRO A O 1
ATOM 1526 N N . THR A 1 193 ? 12.508 1.873 -28.329 1.00 88.94 193 THR A N 1
ATOM 1527 C CA . THR A 1 193 ? 12.559 2.565 -27.032 1.00 88.94 193 THR A CA 1
ATOM 1528 C C . THR A 1 193 ? 11.458 2.075 -26.093 1.00 88.94 193 THR A C 1
ATOM 1530 O O . THR A 1 193 ? 11.721 1.815 -24.918 1.00 88.94 193 THR A O 1
ATOM 1533 N N . LEU A 1 194 ? 10.236 1.863 -26.593 1.00 92.19 194 LEU A N 1
ATOM 1534 C CA . LEU A 1 194 ? 9.164 1.243 -25.810 1.00 92.19 194 LEU A CA 1
ATOM 1535 C C . LEU A 1 194 ? 9.551 -0.158 -25.329 1.00 92.19 194 LEU A C 1
ATOM 1537 O O . LEU A 1 194 ? 9.383 -0.468 -24.148 1.00 92.19 194 LEU A O 1
ATOM 1541 N N . ALA A 1 195 ? 10.094 -0.994 -26.216 1.00 92.50 195 ALA A N 1
ATOM 1542 C CA . ALA A 1 195 ? 10.547 -2.334 -25.859 1.00 92.50 195 ALA A CA 1
ATOM 1543 C C . ALA A 1 195 ? 11.639 -2.289 -24.779 1.00 92.50 195 ALA A C 1
ATOM 1545 O O . ALA A 1 195 ? 11.592 -3.074 -23.832 1.00 92.50 195 ALA A O 1
ATOM 1546 N N . LEU A 1 196 ? 12.567 -1.331 -24.869 1.00 90.81 196 LEU A N 1
ATOM 1547 C CA . LEU A 1 196 ? 13.608 -1.109 -23.869 1.00 90.81 196 LEU A CA 1
ATOM 1548 C C . LEU A 1 196 ? 13.023 -0.705 -22.510 1.00 90.81 196 LEU A C 1
ATOM 1550 O O . LEU A 1 196 ? 13.318 -1.347 -21.503 1.00 90.81 196 LEU A O 1
ATOM 1554 N N . ILE A 1 197 ? 12.180 0.334 -22.475 1.00 92.12 197 ILE A N 1
ATOM 1555 C CA . ILE A 1 197 ? 11.577 0.856 -21.240 1.00 92.12 197 ILE A CA 1
ATOM 1556 C C . ILE A 1 197 ? 10.782 -0.244 -20.539 1.00 92.12 197 ILE A C 1
ATOM 1558 O O . ILE A 1 197 ? 10.990 -0.501 -19.351 1.00 92.12 197 ILE A O 1
ATOM 1562 N N . TRP A 1 198 ? 9.889 -0.921 -21.262 1.00 93.75 198 TRP A N 1
ATOM 1563 C CA . TRP A 1 198 ? 9.046 -1.968 -20.687 1.00 93.75 198 TRP A CA 1
ATOM 1564 C C . TRP A 1 198 ? 9.843 -3.222 -20.330 1.00 93.75 198 TRP A C 1
ATOM 1566 O O . TRP A 1 198 ? 9.611 -3.798 -19.267 1.00 93.75 198 TRP A O 1
ATOM 1576 N N . GLY A 1 199 ? 10.809 -3.620 -21.162 1.00 92.69 199 GLY A N 1
ATOM 1577 C CA . GLY A 1 199 ? 11.677 -4.771 -20.922 1.00 92.69 199 GLY A CA 1
ATOM 1578 C C . GLY A 1 199 ? 12.527 -4.603 -19.665 1.00 92.69 199 GLY A C 1
ATOM 1579 O O . GLY A 1 199 ? 12.492 -5.465 -18.783 1.00 92.69 199 GLY A O 1
ATOM 1580 N N . LEU A 1 200 ? 13.216 -3.465 -19.528 1.00 90.44 200 LEU A N 1
ATOM 1581 C CA . LEU A 1 200 ? 13.961 -3.131 -18.312 1.00 90.44 200 LEU A CA 1
ATOM 1582 C C . LEU A 1 200 ? 13.027 -3.004 -17.109 1.00 90.44 200 LEU A C 1
ATOM 1584 O O . LEU A 1 200 ? 13.356 -3.502 -16.032 1.00 90.44 200 LEU A O 1
ATOM 1588 N N . SER A 1 201 ? 11.841 -2.415 -17.288 1.00 90.56 201 SER A N 1
ATOM 1589 C CA . SER A 1 201 ? 10.907 -2.223 -16.180 1.00 90.56 201 SER A CA 1
ATOM 1590 C C . SER A 1 201 ? 10.377 -3.534 -15.618 1.00 90.56 201 SER A C 1
ATOM 1592 O O . SER A 1 201 ? 10.486 -3.800 -14.418 1.00 90.56 201 SER A O 1
ATOM 1594 N N . VAL A 1 202 ? 9.835 -4.387 -16.486 1.00 91.62 202 VAL A N 1
ATOM 1595 C CA . VAL A 1 202 ? 9.315 -5.700 -16.099 1.00 91.62 202 VAL A CA 1
ATOM 1596 C C . VAL A 1 202 ? 10.449 -6.589 -15.599 1.00 91.62 202 VAL A C 1
ATOM 1598 O O . VAL A 1 202 ? 10.297 -7.217 -14.552 1.00 91.62 202 VAL A O 1
ATOM 1601 N N . GLY A 1 203 ? 11.596 -6.603 -16.287 1.00 90.69 203 GLY A N 1
ATOM 1602 C CA . GLY A 1 203 ? 12.776 -7.363 -15.877 1.00 90.69 203 GLY A CA 1
ATOM 1603 C C . GLY A 1 203 ? 13.227 -7.000 -14.465 1.00 90.69 203 GLY A C 1
ATOM 1604 O O . GLY A 1 203 ? 13.389 -7.886 -13.624 1.00 90.69 203 GLY A O 1
ATOM 1605 N N . THR A 1 204 ? 13.317 -5.701 -14.170 1.00 87.12 204 THR A N 1
ATOM 1606 C CA . THR A 1 204 ? 13.727 -5.197 -12.856 1.00 87.12 204 THR A CA 1
ATOM 1607 C C . THR A 1 204 ? 12.745 -5.605 -11.769 1.00 87.12 204 THR A C 1
ATOM 1609 O O . THR A 1 204 ? 13.137 -6.283 -10.820 1.00 87.12 204 THR A O 1
ATOM 1612 N N . PHE A 1 205 ? 11.455 -5.293 -11.912 1.00 87.75 205 PHE A N 1
ATOM 1613 C CA . PHE A 1 205 ? 10.464 -5.619 -10.880 1.00 87.75 205 PHE A CA 1
ATOM 1614 C C . PHE A 1 205 ? 10.270 -7.128 -10.674 1.00 87.75 205 PHE A C 1
ATOM 1616 O O . PHE A 1 205 ? 10.030 -7.575 -9.550 1.00 87.75 205 PHE A O 1
ATOM 1623 N N . MET A 1 206 ? 10.399 -7.938 -11.728 1.00 89.75 206 MET A N 1
ATOM 1624 C CA . MET A 1 206 ? 10.265 -9.394 -11.633 1.00 89.75 206 MET A CA 1
ATOM 1625 C C . MET A 1 206 ? 11.476 -10.058 -10.975 1.00 89.75 206 MET A C 1
ATOM 1627 O O . MET A 1 206 ? 11.301 -10.974 -10.157 1.00 89.75 206 MET A O 1
ATOM 1631 N N . ALA A 1 207 ? 12.684 -9.601 -11.311 1.00 86.94 207 ALA A N 1
ATOM 1632 C CA . ALA A 1 207 ? 13.930 -10.113 -10.752 1.00 86.94 207 ALA A CA 1
ATOM 1633 C C . ALA A 1 207 ? 14.184 -9.599 -9.327 1.00 86.94 207 ALA A C 1
ATOM 1635 O O . ALA A 1 207 ? 14.799 -10.308 -8.527 1.00 86.94 207 ALA A O 1
ATOM 1636 N N . PHE A 1 208 ? 13.655 -8.419 -8.988 1.00 83.69 208 PHE A N 1
ATOM 1637 C CA . PHE A 1 208 ? 13.979 -7.698 -7.763 1.00 83.69 208 PHE A CA 1
ATOM 1638 C C . PHE A 1 208 ? 13.873 -8.537 -6.483 1.00 83.69 208 PHE A C 1
ATOM 1640 O O . PHE A 1 208 ? 14.891 -8.658 -5.817 1.00 83.69 208 PHE A O 1
ATOM 1647 N N . PRO A 1 209 ? 12.765 -9.229 -6.142 1.00 82.62 209 PRO A N 1
ATOM 1648 C CA . PRO A 1 209 ? 12.704 -9.975 -4.877 1.00 82.62 209 PRO A CA 1
ATOM 1649 C C . PRO A 1 209 ? 13.720 -11.117 -4.750 1.00 82.62 209 PRO A C 1
ATOM 1651 O O . PRO A 1 209 ? 14.063 -11.521 -3.640 1.00 82.62 209 PRO A O 1
ATOM 1654 N N . ARG A 1 210 ? 14.183 -11.672 -5.879 1.00 84.75 210 ARG A N 1
ATOM 1655 C CA . ARG A 1 210 ? 15.236 -12.698 -5.884 1.00 84.75 210 ARG A CA 1
ATOM 1656 C C . ARG A 1 210 ? 16.608 -12.054 -5.755 1.00 84.75 210 ARG A C 1
ATOM 1658 O O . ARG A 1 210 ? 17.382 -12.480 -4.906 1.00 84.75 210 ARG A O 1
ATOM 1665 N N . LEU A 1 211 ? 16.875 -11.029 -6.562 1.00 81.50 211 LEU A N 1
ATOM 1666 C CA . LEU A 1 211 ? 18.144 -10.307 -6.558 1.00 81.50 211 LEU A CA 1
ATOM 1667 C C . LEU A 1 211 ? 18.387 -9.596 -5.228 1.00 81.50 211 LEU A C 1
ATOM 1669 O O . LEU A 1 211 ? 19.483 -9.684 -4.700 1.00 81.50 211 LEU A O 1
ATOM 1673 N N . ASP A 1 212 ? 17.363 -8.986 -4.642 1.00 76.69 212 ASP A N 1
ATOM 1674 C CA . ASP A 1 212 ? 17.406 -8.395 -3.307 1.00 76.69 212 ASP A CA 1
ATOM 1675 C C . ASP A 1 212 ? 17.818 -9.441 -2.260 1.00 76.69 212 ASP A C 1
ATOM 1677 O O . ASP A 1 212 ? 18.777 -9.242 -1.521 1.00 76.69 212 ASP A O 1
ATOM 1681 N N . ARG A 1 213 ? 17.209 -10.635 -2.272 1.00 76.69 213 ARG A N 1
ATOM 1682 C CA . ARG A 1 213 ? 17.606 -11.727 -1.369 1.00 76.69 213 ARG A CA 1
ATOM 1683 C C . ARG A 1 213 ? 19.044 -12.203 -1.608 1.00 76.69 213 ARG A C 1
ATOM 1685 O O . ARG A 1 213 ? 19.749 -12.478 -0.640 1.00 76.69 213 ARG A O 1
ATOM 1692 N N . MET A 1 214 ? 19.465 -12.321 -2.868 1.00 77.56 214 MET A N 1
ATOM 1693 C CA . MET A 1 214 ? 20.807 -12.788 -3.248 1.00 77.56 214 MET A CA 1
ATOM 1694 C C . MET A 1 214 ? 21.900 -11.778 -2.892 1.00 77.56 214 MET A C 1
ATOM 1696 O O . MET A 1 214 ? 22.950 -12.166 -2.395 1.00 77.56 214 MET A O 1
ATOM 1700 N N . LEU A 1 215 ? 21.636 -10.490 -3.112 1.00 70.62 215 LEU A N 1
ATOM 1701 C CA . LEU A 1 215 ? 22.552 -9.383 -2.835 1.00 70.62 215 LEU A CA 1
ATOM 1702 C C . LEU A 1 215 ? 22.515 -8.945 -1.360 1.00 70.62 215 LEU A C 1
ATOM 1704 O O . LEU A 1 215 ? 23.162 -7.971 -0.991 1.00 70.62 215 LEU A O 1
ATOM 1708 N N . GLY A 1 216 ? 21.771 -9.655 -0.504 1.00 62.25 216 GLY A N 1
ATOM 1709 C CA . GLY A 1 216 ? 21.702 -9.367 0.928 1.00 62.25 216 GLY A CA 1
ATOM 1710 C C . GLY A 1 216 ? 20.860 -8.138 1.284 1.00 62.25 216 GLY A C 1
ATOM 1711 O O . GLY A 1 216 ? 21.017 -7.600 2.377 1.00 62.25 216 GLY A O 1
ATOM 1712 N N . GLY A 1 217 ? 19.932 -7.723 0.420 1.00 57.09 217 GLY A N 1
ATOM 1713 C CA . GLY A 1 217 ? 19.030 -6.571 0.570 1.00 57.09 217 GLY A CA 1
ATOM 1714 C C . GLY A 1 217 ? 18.054 -6.622 1.757 1.00 57.09 217 GLY A C 1
ATOM 1715 O O . GLY A 1 217 ? 17.399 -5.631 2.059 1.00 57.09 217 GLY A O 1
ATOM 1716 N N . GLY A 1 218 ? 18.040 -7.725 2.515 1.00 49.66 218 GLY A N 1
ATOM 1717 C CA . GLY A 1 218 ? 17.410 -7.829 3.843 1.00 49.66 218 GLY A CA 1
ATOM 1718 C C . GLY A 1 218 ? 18.380 -8.014 5.022 1.00 49.66 218 GLY A C 1
ATOM 1719 O O . GLY A 1 218 ? 17.940 -8.127 6.160 1.00 49.66 218 GLY A O 1
ATOM 1720 N N . LYS A 1 219 ? 19.695 -8.087 4.780 1.00 44.69 219 LYS A N 1
ATOM 1721 C CA . LYS A 1 219 ? 20.746 -8.289 5.801 1.00 44.69 219 LYS A CA 1
ATOM 1722 C C . LYS A 1 219 ? 21.725 -7.106 5.920 1.00 44.69 219 LYS A C 1
ATOM 1724 O O . LYS A 1 219 ? 22.549 -7.096 6.826 1.00 44.69 219 LYS A O 1
ATOM 1729 N N . GLY A 1 220 ? 21.641 -6.111 5.033 1.00 40.56 220 GLY A N 1
ATOM 1730 C CA . GLY A 1 220 ? 22.734 -5.168 4.758 1.00 40.56 220 GLY A CA 1
ATOM 1731 C C . GLY A 1 220 ? 22.478 -3.687 5.046 1.00 40.56 220 GLY A C 1
ATOM 1732 O O . GLY A 1 220 ? 22.971 -2.848 4.303 1.00 40.56 220 GLY A O 1
ATOM 1733 N N . ALA A 1 221 ? 21.729 -3.335 6.093 1.00 40.69 221 ALA A N 1
ATOM 1734 C CA . ALA A 1 221 ? 21.792 -1.977 6.661 1.00 40.69 221 ALA A CA 1
ATOM 1735 C C . ALA A 1 221 ? 22.000 -1.967 8.187 1.00 40.69 221 ALA A C 1
ATOM 1737 O O . ALA A 1 221 ? 21.944 -0.914 8.805 1.00 40.69 221 ALA A O 1
ATOM 1738 N N . VAL A 1 222 ? 22.250 -3.131 8.800 1.00 41.00 222 VAL A N 1
ATOM 1739 C CA . VAL A 1 222 ? 22.546 -3.243 10.243 1.00 41.00 222 VAL A CA 1
ATOM 1740 C C . VAL A 1 222 ? 24.038 -3.505 10.498 1.00 41.00 222 VAL A C 1
ATOM 1742 O O . VAL A 1 222 ? 24.505 -3.357 11.619 1.00 41.00 222 VAL A O 1
ATOM 1745 N N . ALA A 1 223 ? 24.837 -3.811 9.472 1.00 33.84 223 ALA A N 1
ATOM 1746 C CA . ALA A 1 223 ? 26.264 -4.072 9.645 1.00 33.84 223 ALA A CA 1
ATOM 1747 C C . ALA A 1 223 ? 27.105 -3.354 8.581 1.00 33.84 223 ALA A C 1
ATOM 1749 O O . ALA A 1 223 ? 27.231 -3.826 7.456 1.00 33.84 223 ALA A O 1
ATOM 1750 N N . GLY A 1 224 ? 27.713 -2.230 8.974 1.00 37.03 224 GLY A N 1
ATOM 1751 C CA . GLY A 1 224 ? 29.000 -1.811 8.416 1.00 37.03 224 GLY A CA 1
ATOM 1752 C C . GLY A 1 224 ? 29.001 -0.702 7.364 1.00 37.03 224 GLY A C 1
ATOM 1753 O O . GLY A 1 224 ? 29.449 -0.943 6.256 1.00 37.03 224 GLY A O 1
ATOM 1754 N N . THR A 1 225 ? 28.647 0.532 7.732 1.00 37.34 225 THR A N 1
ATOM 1755 C CA . THR A 1 225 ? 29.332 1.742 7.217 1.00 37.34 225 THR A CA 1
ATOM 1756 C C . THR A 1 225 ? 29.313 2.853 8.274 1.00 37.34 225 THR A C 1
ATOM 1758 O O . THR A 1 225 ? 28.815 3.958 8.063 1.00 37.34 225 THR A O 1
ATOM 1761 N N . HIS A 1 226 ? 29.884 2.571 9.450 1.00 39.56 226 HIS A N 1
ATOM 1762 C CA . HIS A 1 226 ? 30.304 3.634 10.364 1.00 39.56 226 HIS A CA 1
ATOM 1763 C C . HIS A 1 226 ? 31.440 4.422 9.693 1.00 39.56 226 HIS A C 1
ATOM 1765 O O . HIS A 1 226 ? 32.567 3.941 9.636 1.00 39.56 226 HIS A O 1
ATOM 17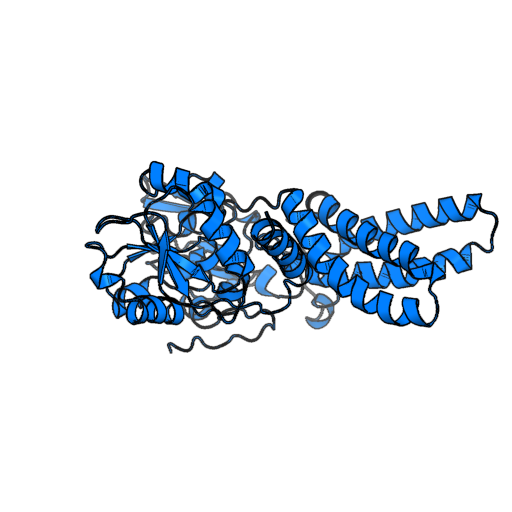71 N N . GLY A 1 227 ? 31.141 5.606 9.145 1.00 40.97 227 GLY A N 1
ATOM 1772 C CA . GLY A 1 227 ? 32.174 6.566 8.728 1.00 40.97 227 GLY A CA 1
ATOM 1773 C C . GLY A 1 227 ? 31.894 7.409 7.481 1.00 40.97 227 GLY A C 1
ATOM 1774 O O . GLY A 1 227 ? 32.593 8.394 7.264 1.00 40.97 227 GLY A O 1
ATOM 1775 N N . SER A 1 228 ? 30.891 7.092 6.656 1.00 44.84 228 SER A N 1
ATOM 1776 C CA . SER A 1 228 ? 30.578 7.929 5.486 1.00 44.84 228 SER A CA 1
ATOM 1777 C C . SER A 1 228 ? 29.632 9.069 5.871 1.00 44.84 228 SER A C 1
ATOM 1779 O O . SER A 1 228 ? 28.550 8.811 6.395 1.00 44.84 228 SER A O 1
ATOM 1781 N N . SER A 1 229 ? 30.016 10.315 5.582 1.00 50.44 229 SER A N 1
ATOM 1782 C CA . SER A 1 229 ? 29.168 11.506 5.753 1.00 50.44 229 SER A CA 1
ATOM 1783 C C . SER A 1 229 ? 27.743 11.298 5.208 1.00 50.44 229 SER A C 1
ATOM 1785 O O . SER A 1 229 ? 27.551 10.670 4.166 1.00 50.44 229 SER A O 1
ATOM 1787 N N . GLY A 1 230 ? 26.728 11.816 5.911 1.00 53.81 230 GLY A N 1
ATOM 1788 C CA . GLY A 1 230 ? 25.309 11.520 5.646 1.00 53.81 230 GLY A CA 1
ATOM 1789 C C . GLY A 1 230 ? 24.817 11.822 4.222 1.00 53.81 230 GLY A C 1
ATOM 1790 O O . GLY A 1 230 ? 23.833 11.239 3.778 1.00 53.81 230 GLY A O 1
ATOM 1791 N N . TRP A 1 231 ? 25.516 12.669 3.457 1.00 53.34 231 TRP A N 1
ATOM 1792 C CA . TRP A 1 231 ? 25.208 12.905 2.042 1.00 53.34 231 TRP A CA 1
ATOM 1793 C C . TRP A 1 231 ? 25.662 11.755 1.125 1.00 53.34 231 TRP A C 1
ATOM 1795 O O . TRP A 1 231 ? 24.985 11.465 0.143 1.00 53.34 231 TRP A O 1
ATOM 1805 N N . VAL A 1 232 ? 26.749 11.049 1.462 1.00 54.25 232 VAL A N 1
ATOM 1806 C CA . VAL A 1 232 ? 27.251 9.888 0.700 1.00 54.25 232 VAL A CA 1
ATOM 1807 C C . VAL A 1 232 ? 26.261 8.731 0.786 1.00 54.25 232 VAL A C 1
ATOM 1809 O O . VAL A 1 232 ? 25.992 8.073 -0.213 1.00 54.25 232 VAL A O 1
ATOM 1812 N N . GLN A 1 233 ? 25.637 8.533 1.950 1.00 54.66 233 GLN A N 1
ATOM 1813 C CA . GLN A 1 233 ? 24.606 7.508 2.146 1.00 54.66 233 GLN A CA 1
ATOM 1814 C C . GLN A 1 233 ? 23.295 7.810 1.399 1.00 54.66 233 GLN A C 1
ATOM 1816 O O . GLN A 1 233 ? 22.483 6.904 1.219 1.00 54.66 233 GLN A O 1
ATOM 1821 N N . ARG A 1 234 ? 23.098 9.057 0.941 1.00 54.78 234 ARG A N 1
ATOM 1822 C CA . ARG A 1 234 ? 21.967 9.476 0.093 1.00 54.78 234 ARG A CA 1
ATOM 1823 C C . ARG A 1 234 ? 22.248 9.316 -1.403 1.00 54.78 234 ARG A C 1
ATOM 1825 O O . ARG A 1 234 ? 21.345 9.536 -2.208 1.00 54.78 234 ARG A O 1
ATOM 1832 N N . LEU A 1 235 ? 23.467 8.933 -1.796 1.00 58.03 235 LEU A N 1
ATOM 1833 C CA . LEU A 1 235 ? 23.772 8.665 -3.199 1.00 58.03 235 LEU A CA 1
ATOM 1834 C C . LEU A 1 235 ? 23.016 7.412 -3.687 1.00 58.03 235 LEU A C 1
ATOM 1836 O O . LEU A 1 235 ? 22.938 6.423 -2.950 1.00 58.03 235 LEU A O 1
ATOM 1840 N N . PRO A 1 236 ? 22.523 7.398 -4.944 1.00 56.41 236 PRO A N 1
ATOM 1841 C CA . PRO A 1 236 ? 21.738 6.287 -5.495 1.00 56.41 236 PRO A CA 1
ATOM 1842 C C . PRO A 1 236 ? 22.416 4.915 -5.372 1.00 56.41 236 PRO A C 1
ATOM 1844 O O . PRO A 1 236 ? 21.737 3.912 -5.172 1.00 56.41 236 PRO A O 1
ATOM 1847 N N . PHE A 1 237 ? 23.751 4.885 -5.417 1.00 57.12 237 PHE A N 1
ATOM 1848 C CA . PHE A 1 237 ? 24.578 3.678 -5.332 1.00 57.12 237 PHE A CA 1
ATOM 1849 C C . PHE A 1 237 ? 24.432 2.900 -4.010 1.00 57.12 237 PHE A C 1
ATOM 1851 O O . PHE A 1 237 ? 24.697 1.702 -3.982 1.00 57.12 237 PHE A O 1
ATOM 1858 N N . PHE A 1 238 ? 23.985 3.554 -2.929 1.00 54.66 238 PHE A N 1
ATOM 1859 C CA . PHE A 1 238 ? 23.784 2.943 -1.604 1.00 54.66 238 PHE A CA 1
ATOM 1860 C C . PHE A 1 238 ? 22.308 2.601 -1.305 1.00 54.66 238 PHE A C 1
ATOM 1862 O O . PHE A 1 238 ? 21.958 2.225 -0.175 1.00 54.66 238 PHE A O 1
ATOM 1869 N N . ASN A 1 239 ? 21.424 2.723 -2.305 1.00 61.84 239 ASN A N 1
ATOM 1870 C CA . ASN A 1 239 ? 20.030 2.291 -2.212 1.00 61.84 239 ASN A CA 1
ATOM 1871 C C . ASN A 1 239 ? 19.941 0.767 -2.448 1.00 61.84 239 ASN A C 1
ATOM 1873 O O . ASN A 1 239 ? 20.477 0.286 -3.447 1.00 61.84 239 ASN A O 1
ATOM 1877 N N . PRO A 1 240 ? 19.231 -0.009 -1.602 1.00 61.47 240 PRO A N 1
ATOM 1878 C CA . PRO A 1 240 ? 19.033 -1.447 -1.811 1.00 61.47 240 PRO A CA 1
ATOM 1879 C C . PRO A 1 240 ? 18.443 -1.806 -3.188 1.00 61.47 240 PRO A C 1
ATOM 1881 O O . PRO A 1 240 ? 18.718 -2.879 -3.716 1.00 61.47 240 PRO A O 1
ATOM 1884 N N . GLY A 1 241 ? 17.685 -0.892 -3.811 1.00 62.66 241 GLY A N 1
ATOM 1885 C CA . GLY A 1 241 ? 17.141 -1.068 -5.166 1.00 62.66 241 GLY A CA 1
ATOM 1886 C C . GLY A 1 241 ? 18.171 -0.972 -6.300 1.00 62.66 241 GLY A C 1
ATOM 1887 O O . GLY A 1 241 ? 17.893 -1.410 -7.418 1.00 62.66 241 GLY A O 1
ATOM 1888 N N . PHE A 1 242 ? 19.363 -0.433 -6.029 1.00 72.25 242 PHE A N 1
ATOM 1889 C CA . PHE A 1 242 ? 20.376 -0.145 -7.043 1.00 72.25 242 PHE A CA 1
ATOM 1890 C C . PHE A 1 242 ? 21.096 -1.401 -7.539 1.00 72.25 242 PHE A C 1
ATOM 1892 O O . PHE A 1 242 ? 21.201 -1.613 -8.744 1.00 72.25 242 PHE A O 1
ATOM 1899 N N . GLY A 1 243 ? 21.517 -2.286 -6.628 1.00 76.12 243 GLY A N 1
ATOM 1900 C CA . GLY A 1 243 ? 22.185 -3.546 -6.977 1.00 76.12 243 GLY A CA 1
ATOM 1901 C C . GLY A 1 243 ? 21.360 -4.431 -7.925 1.00 76.12 243 GLY A C 1
ATOM 1902 O O . GLY A 1 243 ? 21.846 -4.772 -9.004 1.00 76.12 243 GLY A O 1
ATOM 1903 N N . PRO A 1 244 ? 20.097 -4.765 -7.591 1.00 79.75 244 PRO A N 1
ATOM 1904 C CA . PRO A 1 244 ? 19.222 -5.528 -8.478 1.00 79.75 244 PRO A CA 1
ATOM 1905 C C . PRO A 1 244 ? 19.044 -4.903 -9.865 1.00 79.75 244 PRO A C 1
ATOM 1907 O O . PRO A 1 244 ? 19.105 -5.606 -10.873 1.00 79.75 244 PRO A O 1
ATOM 1910 N N . SER A 1 245 ? 18.855 -3.585 -9.924 1.00 82.31 245 SER A N 1
ATOM 1911 C CA . SER A 1 245 ? 18.653 -2.865 -11.184 1.00 82.31 245 SER A CA 1
ATOM 1912 C C . SER A 1 245 ? 19.922 -2.847 -12.040 1.00 82.31 245 SER A C 1
ATOM 1914 O O . SER A 1 245 ? 19.841 -3.033 -13.251 1.00 82.31 245 SER A O 1
ATOM 1916 N N . LEU A 1 246 ? 21.105 -2.717 -11.426 1.00 84.06 246 LEU A N 1
ATOM 1917 C CA . LEU A 1 246 ? 22.385 -2.839 -12.126 1.00 84.06 246 LEU A CA 1
ATOM 1918 C C . LEU A 1 246 ? 22.598 -4.227 -12.724 1.00 84.06 246 LEU A C 1
ATOM 1920 O O . LEU A 1 246 ? 23.104 -4.327 -13.835 1.00 84.06 246 LEU A O 1
ATOM 1924 N N . VAL A 1 247 ? 22.220 -5.294 -12.015 1.00 86.94 247 VAL A N 1
ATOM 1925 C CA . VAL A 1 247 ? 22.333 -6.661 -12.548 1.00 86.94 247 VAL A CA 1
ATOM 1926 C C . VAL A 1 247 ? 21.453 -6.821 -13.787 1.00 86.94 247 VAL A C 1
ATOM 1928 O O . VAL A 1 247 ? 21.907 -7.344 -14.800 1.00 86.94 247 VAL A O 1
ATOM 1931 N N . VAL A 1 248 ? 20.214 -6.329 -13.739 1.00 88.00 248 VAL A N 1
ATOM 1932 C CA . VAL A 1 248 ? 19.289 -6.374 -14.884 1.00 88.00 248 VAL A CA 1
ATOM 1933 C C . VAL A 1 248 ? 19.823 -5.542 -16.050 1.00 88.00 248 VAL A C 1
ATOM 1935 O O . VAL A 1 248 ? 19.804 -6.001 -17.192 1.00 88.00 248 VAL A O 1
ATOM 1938 N N . PHE A 1 249 ? 20.366 -4.359 -15.765 1.00 90.06 249 PHE A N 1
ATOM 1939 C CA . PHE A 1 249 ? 21.002 -3.509 -16.764 1.00 90.06 249 PHE A CA 1
ATOM 1940 C C . PHE A 1 249 ? 22.251 -4.156 -17.380 1.00 90.06 249 PHE A C 1
ATOM 1942 O O . PHE A 1 249 ? 22.426 -4.112 -18.594 1.00 90.06 249 PHE A O 1
ATOM 1949 N N . ALA A 1 250 ? 23.090 -4.813 -16.578 1.00 90.56 250 ALA A N 1
ATOM 1950 C CA . ALA A 1 250 ? 24.263 -5.535 -17.059 1.00 90.56 250 ALA A CA 1
ATOM 1951 C C . ALA A 1 250 ? 23.863 -6.693 -17.982 1.00 90.56 250 ALA A C 1
ATOM 1953 O O . ALA A 1 250 ? 24.433 -6.830 -19.060 1.00 90.56 250 ALA A O 1
ATOM 1954 N N . VAL A 1 251 ? 22.834 -7.469 -17.616 1.00 91.88 251 VAL A N 1
ATOM 1955 C CA . VAL A 1 251 ? 22.273 -8.525 -18.479 1.00 91.88 251 VAL A CA 1
ATOM 1956 C C . VAL A 1 251 ? 21.764 -7.942 -19.798 1.00 91.88 251 VAL A C 1
ATOM 1958 O O . VAL A 1 251 ? 22.039 -8.504 -20.859 1.00 91.88 251 VAL A O 1
ATOM 1961 N N . PHE A 1 252 ? 21.071 -6.801 -19.752 1.00 92.19 252 PHE A N 1
ATOM 1962 C CA . PHE A 1 252 ? 20.643 -6.086 -20.954 1.00 92.19 252 PHE A CA 1
ATOM 1963 C C . PHE A 1 252 ? 21.834 -5.667 -21.830 1.00 92.19 252 PHE A C 1
ATOM 1965 O O . PHE A 1 252 ? 21.843 -5.973 -23.020 1.00 92.19 252 PHE A O 1
ATOM 1972 N N . LEU A 1 253 ? 22.859 -5.029 -21.255 1.00 91.12 253 LEU A N 1
ATOM 1973 C CA . LEU A 1 253 ? 24.055 -4.605 -21.989 1.00 91.12 253 LEU A CA 1
ATOM 1974 C C . LEU A 1 253 ? 24.813 -5.786 -22.599 1.00 91.12 253 LEU A C 1
ATOM 1976 O O . LEU A 1 253 ? 25.273 -5.691 -23.734 1.00 91.12 253 LEU A O 1
ATOM 1980 N N . THR A 1 254 ? 24.931 -6.904 -21.879 1.00 90.81 254 THR A N 1
ATOM 1981 C CA . THR A 1 254 ? 25.539 -8.128 -22.412 1.00 90.81 254 THR A CA 1
ATOM 1982 C C . THR A 1 254 ? 24.728 -8.674 -23.584 1.00 90.81 254 THR A C 1
ATOM 1984 O O . THR A 1 254 ? 25.305 -8.984 -24.623 1.00 90.81 254 THR A O 1
ATOM 1987 N N . GLY A 1 255 ? 23.398 -8.743 -23.462 1.00 89.31 255 GLY A N 1
ATOM 1988 C CA . GLY A 1 255 ? 22.524 -9.167 -24.557 1.00 89.31 255 GLY A CA 1
ATOM 1989 C C . GLY A 1 255 ? 22.641 -8.261 -25.786 1.00 89.31 255 GLY A C 1
ATOM 1990 O O . GLY A 1 255 ? 22.748 -8.754 -26.908 1.00 89.31 255 GLY A O 1
ATOM 1991 N N . LEU A 1 256 ? 22.703 -6.945 -25.572 1.00 88.31 256 LEU A N 1
ATOM 1992 C CA . LEU A 1 256 ? 22.912 -5.962 -26.630 1.00 88.31 256 LEU A CA 1
ATOM 1993 C C . LEU A 1 256 ? 24.282 -6.128 -27.302 1.00 88.31 256 LEU A C 1
ATOM 1995 O O . LEU A 1 256 ? 24.358 -6.113 -28.526 1.00 88.31 256 LEU A O 1
ATOM 1999 N N . ALA A 1 257 ? 25.354 -6.324 -26.529 1.00 88.50 257 ALA A N 1
ATOM 2000 C CA . ALA A 1 257 ? 26.694 -6.554 -27.066 1.00 88.50 257 ALA A CA 1
ATOM 2001 C C . ALA A 1 257 ? 26.741 -7.802 -27.952 1.00 88.50 257 ALA A C 1
ATOM 2003 O O . ALA A 1 257 ? 27.268 -7.742 -29.060 1.00 88.50 257 ALA A O 1
ATOM 2004 N N . VAL A 1 258 ? 26.126 -8.899 -27.495 1.00 89.25 258 VAL A N 1
ATOM 2005 C CA . VAL A 1 258 ? 26.015 -10.147 -28.261 1.00 89.25 258 VAL A CA 1
ATOM 2006 C C . VAL A 1 258 ? 25.242 -9.924 -29.561 1.00 89.25 258 VAL A C 1
ATOM 2008 O O . VAL A 1 258 ? 25.729 -10.306 -30.620 1.00 89.25 258 VAL A O 1
ATOM 2011 N N . TYR A 1 259 ? 24.078 -9.267 -29.509 1.00 87.06 259 TYR A N 1
ATOM 2012 C CA . TYR A 1 259 ? 23.275 -8.952 -30.697 1.00 87.06 259 TYR A CA 1
ATOM 2013 C C . TYR A 1 259 ? 24.073 -8.152 -31.734 1.00 87.06 259 TYR A C 1
ATOM 2015 O O . TYR A 1 259 ? 24.149 -8.513 -32.907 1.00 87.06 259 TYR A O 1
ATOM 2023 N N . VAL A 1 260 ? 24.739 -7.098 -31.272 1.00 87.19 260 VAL A N 1
ATOM 2024 C CA . VAL A 1 260 ? 25.543 -6.207 -32.105 1.00 87.19 260 VAL A CA 1
ATOM 2025 C C . VAL A 1 260 ? 26.754 -6.924 -32.717 1.00 87.19 260 VAL A C 1
ATOM 2027 O O . VAL A 1 260 ? 27.122 -6.632 -33.855 1.00 87.19 260 VAL A O 1
ATOM 2030 N N . SER A 1 261 ? 27.357 -7.888 -32.009 1.00 85.62 261 SER A N 1
ATOM 2031 C CA . SER A 1 261 ? 28.425 -8.734 -32.562 1.00 85.62 261 SER A CA 1
ATOM 2032 C C . SER A 1 261 ? 27.959 -9.596 -33.741 1.00 85.62 261 SER A C 1
ATOM 2034 O O . SER A 1 261 ? 28.775 -9.898 -34.608 1.00 85.62 261 SER A O 1
ATOM 2036 N N . PHE A 1 262 ? 26.675 -9.966 -33.804 1.00 87.38 262 PHE A N 1
ATOM 2037 C CA . PHE A 1 262 ? 26.113 -10.728 -34.925 1.00 87.38 262 PHE A CA 1
ATOM 2038 C C . PHE A 1 262 ? 25.697 -9.854 -36.118 1.00 87.38 262 PHE A C 1
ATOM 2040 O O . PHE A 1 262 ? 25.770 -10.321 -37.251 1.00 87.38 262 PHE A O 1
ATOM 2047 N N . GLU A 1 263 ? 25.289 -8.599 -35.901 1.00 83.38 263 GLU A N 1
ATOM 2048 C CA . GLU A 1 263 ? 24.888 -7.689 -36.991 1.00 83.38 263 GLU A CA 1
ATOM 2049 C C . GLU A 1 263 ? 26.066 -7.109 -37.798 1.00 83.38 263 GLU A C 1
ATOM 2051 O O . GLU A 1 263 ? 25.864 -6.629 -38.911 1.00 83.38 263 GLU A O 1
ATOM 2056 N N . GLY A 1 264 ? 27.295 -7.130 -37.266 1.00 72.75 264 GLY A N 1
ATOM 2057 C CA . GLY A 1 264 ? 28.496 -6.680 -37.989 1.00 72.75 264 GLY A CA 1
ATOM 2058 C C . GLY A 1 264 ? 28.624 -5.158 -38.197 1.00 72.75 264 GLY A C 1
ATOM 2059 O O . GLY A 1 264 ? 29.493 -4.719 -38.949 1.00 72.75 264 GLY A O 1
ATOM 2060 N N . GLY A 1 265 ? 27.782 -4.344 -37.547 1.00 69.38 265 GLY A N 1
ATOM 2061 C CA . GLY A 1 265 ? 27.833 -2.872 -37.583 1.00 69.38 265 GLY A CA 1
ATOM 2062 C C . GLY A 1 265 ? 28.834 -2.239 -36.593 1.00 69.38 265 GLY A C 1
ATOM 2063 O O . GLY A 1 265 ? 29.527 -2.954 -35.865 1.00 69.38 265 GLY A O 1
ATOM 2064 N N . PRO A 1 266 ? 28.925 -0.890 -36.515 1.00 70.25 266 PRO A N 1
ATOM 2065 C CA . PRO A 1 266 ? 29.815 -0.183 -35.588 1.00 70.25 266 PRO A CA 1
ATOM 2066 C C . PRO A 1 266 ? 29.339 -0.356 -34.141 1.00 70.25 266 PRO A C 1
ATOM 2068 O O . PRO A 1 266 ? 28.614 0.469 -33.581 1.00 70.25 266 PRO A O 1
ATOM 2071 N N . GLY A 1 267 ? 29.744 -1.466 -33.531 1.00 78.69 267 GLY A N 1
ATOM 2072 C CA . GLY A 1 267 ? 29.052 -1.964 -32.356 1.00 78.69 267 GLY A CA 1
ATOM 2073 C C . GLY A 1 267 ? 29.138 -1.098 -31.105 1.00 78.69 267 GLY A C 1
ATOM 2074 O O . GLY A 1 267 ? 28.200 -1.058 -30.311 1.00 78.69 267 GLY A O 1
ATOM 2075 N N . TRP A 1 268 ? 30.215 -0.331 -30.955 1.00 82.31 268 TRP A N 1
ATOM 2076 C CA . TRP A 1 268 ? 30.379 0.580 -29.823 1.00 82.31 268 TRP A CA 1
ATOM 2077 C C . TRP A 1 268 ? 29.390 1.758 -29.866 1.00 82.31 268 TRP A C 1
ATOM 2079 O O . TRP A 1 268 ? 28.964 2.222 -28.810 1.00 82.31 268 TRP A O 1
ATOM 2089 N N . ILE A 1 269 ? 28.965 2.203 -31.059 1.00 86.00 269 ILE A N 1
ATOM 2090 C CA . ILE A 1 269 ? 27.963 3.271 -31.206 1.00 86.00 269 ILE A CA 1
ATOM 2091 C C . ILE A 1 269 ? 26.601 2.757 -30.749 1.00 86.00 269 ILE A C 1
ATOM 2093 O O . ILE A 1 269 ? 25.957 3.408 -29.933 1.00 86.00 269 ILE A O 1
ATOM 2097 N N . SER A 1 270 ? 26.188 1.569 -31.201 1.00 83.44 270 SER A N 1
ATOM 2098 C CA . SER A 1 270 ? 24.928 0.948 -30.768 1.00 83.44 270 SER A CA 1
ATOM 2099 C C . SER A 1 270 ? 24.907 0.692 -29.259 1.00 83.44 270 SER A C 1
ATOM 2101 O O . SER A 1 270 ? 23.889 0.924 -28.606 1.00 83.44 270 SER A O 1
ATOM 2103 N N . LEU A 1 271 ? 26.042 0.273 -28.686 1.00 86.81 271 LEU A N 1
ATOM 2104 C CA . LEU A 1 271 ? 26.192 0.084 -27.242 1.00 86.81 271 LEU A CA 1
ATOM 2105 C C . LEU A 1 271 ? 26.033 1.385 -26.457 1.00 86.81 271 LEU A C 1
ATOM 2107 O O . LEU A 1 271 ? 25.339 1.390 -25.446 1.00 86.81 271 LEU A O 1
ATOM 2111 N N . LEU A 1 272 ? 26.627 2.491 -26.910 1.00 87.81 272 LEU A N 1
ATOM 2112 C CA . LEU A 1 272 ? 26.441 3.791 -26.260 1.00 87.81 272 LEU A CA 1
ATOM 2113 C C . LEU A 1 272 ? 25.015 4.317 -26.449 1.00 87.81 272 LEU A C 1
ATOM 2115 O O . LEU A 1 272 ? 24.407 4.800 -25.495 1.00 87.81 272 LEU A O 1
ATOM 2119 N N . TRP A 1 273 ? 24.478 4.185 -27.662 1.00 85.69 273 TRP A N 1
ATOM 2120 C CA . TRP A 1 273 ? 23.174 4.716 -28.046 1.00 85.69 273 TRP A CA 1
ATOM 2121 C C . TRP A 1 273 ? 22.026 4.096 -27.250 1.00 85.69 273 TRP A C 1
ATOM 2123 O O . TRP A 1 273 ? 21.138 4.813 -26.804 1.00 85.69 273 TRP A O 1
ATOM 2133 N N . TRP A 1 274 ? 22.061 2.782 -27.018 1.00 87.38 274 TRP A N 1
ATOM 2134 C CA . TRP A 1 274 ? 21.047 2.084 -26.220 1.00 87.38 274 TRP A CA 1
ATOM 2135 C C . TRP A 1 274 ? 21.444 1.926 -24.751 1.00 87.38 274 TRP A C 1
ATOM 2137 O O . TRP A 1 274 ? 20.583 1.880 -23.868 1.00 87.38 274 TRP A O 1
ATOM 2147 N N . GLY A 1 275 ? 22.745 1.882 -24.468 1.00 89.69 275 GLY A N 1
ATOM 2148 C CA . GLY A 1 275 ? 23.271 1.755 -23.117 1.00 89.69 275 GLY A CA 1
ATOM 2149 C C . GLY A 1 275 ? 23.049 3.002 -22.271 1.00 89.69 275 GLY A C 1
ATOM 2150 O O . GLY A 1 275 ? 22.655 2.864 -21.118 1.00 89.69 275 GLY A O 1
ATOM 2151 N N . LEU A 1 276 ? 23.230 4.212 -22.816 1.00 88.62 276 LEU A N 1
ATOM 2152 C CA . LEU A 1 276 ? 23.031 5.452 -22.053 1.00 88.62 276 LEU A CA 1
ATOM 2153 C C . LEU A 1 276 ? 21.563 5.654 -21.626 1.00 88.62 276 LEU A C 1
ATOM 2155 O O . LEU A 1 276 ? 21.330 5.811 -20.424 1.00 88.62 276 LEU A O 1
ATOM 2159 N N . PRO A 1 277 ? 20.551 5.579 -22.518 1.00 85.12 277 PRO A N 1
ATOM 2160 C CA . PRO A 1 277 ? 19.149 5.623 -22.101 1.00 85.12 277 PRO A CA 1
ATOM 2161 C C . PRO A 1 277 ? 18.785 4.474 -21.158 1.00 85.12 277 PRO A C 1
ATOM 2163 O O . PRO A 1 277 ? 18.112 4.700 -20.155 1.00 85.12 277 PRO A O 1
ATOM 2166 N N . GLY A 1 278 ? 19.278 3.257 -21.422 1.00 88.44 278 GLY A N 1
ATOM 2167 C CA . GLY A 1 278 ? 19.067 2.106 -20.543 1.00 88.44 278 GLY A CA 1
ATOM 2168 C C . GLY A 1 278 ? 19.632 2.318 -19.133 1.00 88.44 278 GLY A C 1
ATOM 2169 O O . GLY A 1 278 ? 18.980 1.955 -18.152 1.00 88.44 278 GLY A O 1
ATOM 2170 N N . ALA A 1 279 ? 20.797 2.962 -19.012 1.00 87.94 279 ALA A N 1
ATOM 2171 C CA . ALA A 1 279 ? 21.409 3.312 -17.734 1.00 87.94 279 ALA A CA 1
ATOM 2172 C C . ALA A 1 279 ? 20.572 4.353 -16.986 1.00 87.94 279 ALA A C 1
ATOM 2174 O O . ALA A 1 279 ? 20.322 4.193 -15.792 1.00 87.94 279 ALA A O 1
ATOM 2175 N N . VAL A 1 280 ? 20.091 5.387 -17.688 1.00 85.06 280 VAL A N 1
ATOM 2176 C CA . VAL A 1 280 ? 19.212 6.417 -17.111 1.00 85.06 280 VAL A CA 1
ATOM 2177 C C . VAL A 1 280 ? 17.908 5.796 -16.611 1.00 85.06 280 VAL A C 1
ATOM 2179 O O . VAL A 1 280 ? 17.530 6.028 -15.464 1.00 85.06 280 VAL A O 1
ATOM 2182 N N . ILE A 1 281 ? 17.254 4.957 -17.422 1.00 83.81 281 ILE A N 1
ATOM 2183 C CA . ILE A 1 281 ? 16.028 4.241 -17.036 1.00 83.81 281 ILE A CA 1
ATOM 2184 C C . ILE A 1 281 ? 16.293 3.386 -15.793 1.00 83.81 281 ILE A C 1
ATOM 2186 O O . ILE A 1 281 ? 15.573 3.496 -14.802 1.00 83.81 281 ILE A O 1
ATOM 2190 N N . SER A 1 282 ? 17.363 2.589 -15.805 1.00 84.31 282 SER A N 1
ATOM 2191 C CA . SER A 1 282 ? 17.720 1.712 -14.684 1.00 84.31 282 SER A CA 1
ATOM 2192 C C . SER A 1 282 ? 18.021 2.502 -13.407 1.00 84.31 282 SER A C 1
ATOM 2194 O O . SER A 1 282 ? 17.617 2.089 -12.320 1.00 84.31 282 SER A O 1
ATOM 2196 N N . ALA A 1 283 ? 18.670 3.664 -13.514 1.00 79.44 283 ALA A N 1
ATOM 2197 C CA . ALA A 1 283 ? 18.952 4.543 -12.382 1.00 79.44 283 ALA A CA 1
ATOM 2198 C C . ALA A 1 283 ? 17.676 5.172 -11.796 1.00 79.44 283 ALA A C 1
ATOM 2200 O O . ALA A 1 283 ? 17.490 5.140 -10.579 1.00 79.44 283 ALA A O 1
ATOM 2201 N N . VAL A 1 284 ? 16.771 5.681 -12.644 1.00 76.56 284 VAL A N 1
ATOM 2202 C CA . VAL A 1 284 ? 15.467 6.223 -12.214 1.00 76.56 284 VAL A CA 1
ATOM 2203 C C . VAL A 1 284 ? 14.656 5.149 -11.493 1.00 76.56 284 VAL A C 1
ATOM 2205 O O . VAL A 1 284 ? 14.148 5.380 -10.397 1.00 76.56 284 VAL A O 1
ATOM 2208 N N . MET A 1 285 ? 14.598 3.943 -12.060 1.00 74.88 285 MET A N 1
ATOM 2209 C CA . MET A 1 285 ? 13.917 2.812 -11.435 1.00 74.88 285 MET A CA 1
ATOM 2210 C C . MET A 1 285 ? 14.548 2.412 -10.099 1.00 74.88 285 MET A C 1
ATOM 2212 O O . MET A 1 285 ? 13.826 2.122 -9.151 1.00 74.88 285 MET A O 1
ATOM 2216 N N . SER A 1 286 ? 15.880 2.432 -9.996 1.00 71.56 286 SER A N 1
ATOM 2217 C CA . SER A 1 286 ? 16.614 2.072 -8.775 1.00 71.56 286 SER A CA 1
ATOM 2218 C C . SER A 1 286 ? 16.294 2.970 -7.585 1.00 71.56 286 SER A C 1
ATOM 2220 O O . SER A 1 286 ? 16.282 2.495 -6.448 1.00 71.56 286 SER A O 1
ATOM 2222 N N . PHE A 1 287 ? 16.075 4.264 -7.835 1.00 64.06 287 PHE A N 1
ATOM 2223 C CA . PHE A 1 287 ? 15.816 5.242 -6.781 1.00 64.06 287 PHE A CA 1
ATOM 2224 C C . PHE A 1 287 ? 14.478 4.963 -6.078 1.00 64.06 287 PHE A C 1
ATOM 2226 O O . PHE A 1 287 ? 14.385 5.069 -4.856 1.00 64.06 287 PHE A O 1
ATOM 2233 N N . GLU A 1 288 ? 13.488 4.488 -6.837 1.00 63.72 288 GLU A N 1
ATOM 2234 C CA . GLU A 1 288 ? 12.086 4.418 -6.417 1.00 63.72 288 GLU A CA 1
ATOM 2235 C C . GLU A 1 288 ? 11.513 2.994 -6.334 1.00 63.72 288 GLU A C 1
ATOM 2237 O O . GLU A 1 288 ? 10.405 2.786 -5.826 1.00 63.72 288 GLU A O 1
ATOM 2242 N N . LEU A 1 289 ? 12.261 1.976 -6.775 1.00 63.78 289 LEU A N 1
ATOM 2243 C CA . LEU A 1 289 ? 11.849 0.571 -6.685 1.00 63.78 289 LEU A CA 1
ATOM 2244 C C . LEU A 1 289 ? 11.428 0.205 -5.257 1.00 63.78 289 LEU A C 1
ATOM 2246 O O . LEU A 1 289 ? 10.408 -0.443 -5.025 1.00 63.78 289 LEU A O 1
ATOM 2250 N N . THR A 1 290 ? 12.206 0.703 -4.302 1.00 59.03 290 THR A N 1
ATOM 2251 C CA . THR A 1 290 ? 12.064 0.498 -2.869 1.00 59.03 290 THR A CA 1
ATOM 2252 C C . THR A 1 290 ? 11.080 1.478 -2.210 1.00 59.03 290 THR A C 1
ATOM 2254 O O . THR A 1 290 ? 10.806 1.326 -1.034 1.00 59.03 290 THR A O 1
ATOM 2257 N N . GLY A 1 291 ? 10.493 2.444 -2.927 1.00 63.25 291 GLY A N 1
ATOM 2258 C CA . GLY A 1 291 ? 9.385 3.295 -2.444 1.00 63.25 291 GLY A CA 1
ATOM 2259 C C . GLY A 1 291 ? 8.009 2.902 -3.005 1.00 63.25 291 GLY A C 1
ATOM 2260 O O . GLY A 1 291 ? 6.965 3.286 -2.476 1.00 63.25 291 GLY A O 1
ATOM 2261 N N . SER A 1 292 ? 7.993 2.094 -4.068 1.00 68.19 292 SER A N 1
ATOM 2262 C CA . SER A 1 292 ? 6.786 1.760 -4.839 1.00 68.19 292 SER A CA 1
ATOM 2263 C C . SER A 1 292 ? 5.871 0.699 -4.208 1.00 68.19 292 SER A C 1
ATOM 2265 O O . SER A 1 292 ? 4.759 0.466 -4.687 1.00 68.19 292 SER A O 1
ATOM 2267 N N . THR A 1 293 ? 6.299 0.047 -3.126 1.00 76.25 293 THR A N 1
ATOM 2268 C CA . THR A 1 293 ? 5.585 -1.077 -2.507 1.00 76.25 293 THR A CA 1
ATOM 2269 C C . THR A 1 293 ? 5.609 -0.980 -0.981 1.00 76.25 293 THR A C 1
ATOM 2271 O O . THR A 1 293 ? 6.613 -0.558 -0.421 1.00 76.25 293 THR A O 1
ATOM 2274 N N . PRO A 1 294 ? 4.545 -1.400 -0.266 1.00 75.75 294 PRO A N 1
ATOM 2275 C CA . PRO A 1 294 ? 4.510 -1.345 1.198 1.00 75.75 294 PRO A CA 1
ATOM 2276 C C . PRO A 1 294 ? 5.560 -2.205 1.918 1.00 75.75 294 PRO A C 1
ATOM 2278 O O . PRO A 1 294 ? 5.686 -2.090 3.135 1.00 75.75 294 PRO A O 1
ATOM 2281 N N . ILE A 1 295 ? 6.240 -3.120 1.210 1.00 77.56 295 ILE A N 1
ATOM 2282 C CA . ILE A 1 295 ? 7.118 -4.129 1.830 1.00 77.56 295 ILE A CA 1
ATOM 2283 C C . ILE A 1 295 ? 8.610 -3.991 1.535 1.00 77.56 295 ILE A C 1
ATOM 2285 O O . ILE A 1 295 ? 9.402 -4.733 2.108 1.00 77.56 295 ILE A O 1
ATOM 2289 N N . TYR A 1 296 ? 8.989 -3.072 0.659 1.00 74.06 296 TYR A N 1
ATOM 2290 C CA . TYR A 1 296 ? 10.378 -2.672 0.478 1.00 74.06 296 TYR A CA 1
ATOM 2291 C C . TYR A 1 296 ? 10.428 -1.187 0.804 1.00 74.06 296 TYR A C 1
ATOM 2293 O O . TYR A 1 296 ? 9.497 -0.479 0.438 1.00 74.06 296 TYR A O 1
ATOM 2301 N N . LYS A 1 297 ? 11.437 -0.745 1.561 1.00 65.50 297 LYS A N 1
ATOM 2302 C CA . LYS A 1 297 ? 11.575 0.650 1.999 1.00 65.50 297 LYS A CA 1
ATOM 2303 C C . LYS A 1 297 ? 12.719 1.318 1.250 1.00 65.50 297 LYS A C 1
ATOM 2305 O O . LYS A 1 297 ? 13.783 0.721 1.083 1.00 65.50 297 LYS A O 1
ATOM 2310 N N . SER A 1 298 ? 12.497 2.557 0.826 1.00 60.91 298 SER A N 1
ATOM 2311 C CA . SER A 1 298 ? 13.436 3.336 0.026 1.00 60.91 298 SER A CA 1
ATOM 2312 C C . SER A 1 298 ? 14.734 3.586 0.780 1.00 60.91 298 SER A C 1
ATOM 2314 O O . SER A 1 298 ? 14.721 3.991 1.943 1.00 60.91 298 SER A O 1
ATOM 2316 N N . GLY A 1 299 ? 15.868 3.361 0.110 1.00 55.38 299 GLY A N 1
ATOM 2317 C CA . GLY A 1 299 ? 17.194 3.454 0.724 1.00 55.38 299 GLY A CA 1
ATOM 2318 C C . GLY A 1 299 ? 17.609 4.858 1.169 1.00 55.38 299 GLY A C 1
ATOM 2319 O O . GLY A 1 299 ? 18.545 4.978 1.951 1.00 55.38 299 GLY A O 1
ATOM 2320 N N . GLY A 1 300 ? 16.921 5.902 0.697 1.00 54.28 300 GLY A N 1
ATOM 2321 C CA . GLY A 1 300 ? 17.268 7.302 0.963 1.00 54.28 300 GLY A CA 1
ATOM 2322 C C . GLY A 1 300 ? 16.892 7.832 2.352 1.00 54.28 300 GLY A C 1
ATOM 2323 O O . GLY A 1 300 ? 17.291 8.945 2.684 1.00 54.28 300 GLY A O 1
ATOM 2324 N N . HIS A 1 301 ? 16.150 7.071 3.167 1.00 60.59 301 HIS A N 1
ATOM 2325 C CA . HIS A 1 301 ? 15.709 7.524 4.492 1.00 60.59 301 HIS A CA 1
ATOM 2326 C C . HIS A 1 301 ? 16.484 6.832 5.615 1.00 60.59 301 HIS A C 1
ATOM 2328 O O . HIS A 1 301 ? 16.524 5.603 5.686 1.00 60.59 301 HIS A O 1
ATOM 2334 N N . GLU A 1 302 ? 17.030 7.628 6.539 1.00 59.84 302 GLU A N 1
ATOM 2335 C CA . GLU A 1 302 ? 17.759 7.176 7.741 1.00 59.84 302 GLU A CA 1
ATOM 2336 C C . GLU A 1 302 ? 16.923 6.215 8.601 1.00 59.84 302 GLU A C 1
ATOM 2338 O O . GLU A 1 302 ? 17.437 5.295 9.229 1.00 59.84 302 GLU A O 1
ATOM 2343 N N . GLU A 1 303 ? 15.602 6.330 8.522 1.00 64.56 303 GLU A N 1
ATOM 2344 C CA . GLU A 1 303 ? 14.652 5.466 9.210 1.00 64.56 303 GLU A CA 1
ATOM 2345 C C . GLU A 1 303 ? 14.671 3.992 8.797 1.00 64.56 303 GLU A C 1
ATOM 2347 O O . GLU A 1 303 ? 14.015 3.168 9.434 1.00 64.56 303 GLU A O 1
ATOM 2352 N N . ARG A 1 304 ? 15.357 3.632 7.708 1.00 65.50 304 ARG A N 1
ATOM 2353 C CA . ARG A 1 304 ? 15.602 2.221 7.367 1.00 65.50 304 ARG A CA 1
ATOM 2354 C C . ARG A 1 304 ? 16.478 1.518 8.407 1.00 65.50 304 ARG A C 1
ATOM 2356 O O . ARG A 1 304 ? 16.485 0.296 8.466 1.00 65.50 304 ARG A O 1
ATOM 2363 N N . LEU A 1 305 ? 17.221 2.296 9.197 1.00 69.94 305 LEU A N 1
ATOM 2364 C CA . LEU A 1 305 ? 18.090 1.811 10.266 1.00 69.94 305 LEU A CA 1
ATOM 2365 C C . LEU A 1 305 ? 17.325 1.569 11.572 1.00 69.94 305 LEU A C 1
ATOM 2367 O O . LEU A 1 305 ? 17.877 0.989 12.503 1.00 69.94 305 LEU A O 1
ATOM 2371 N N . LEU A 1 306 ? 16.067 2.014 11.653 1.00 81.44 306 LEU A N 1
ATOM 2372 C CA . LEU A 1 306 ? 15.258 1.846 12.850 1.00 81.44 306 LEU A CA 1
ATOM 2373 C C . LEU A 1 306 ? 14.835 0.389 13.011 1.00 81.44 306 LEU A C 1
ATOM 2375 O O . LEU A 1 306 ? 14.379 -0.276 12.075 1.00 81.44 306 LEU A O 1
ATOM 2379 N N . THR A 1 307 ? 14.909 -0.081 14.246 1.00 87.94 307 THR A N 1
ATOM 2380 C CA . THR A 1 307 ? 14.326 -1.353 14.667 1.00 87.94 307 THR A CA 1
ATOM 2381 C C . THR A 1 307 ? 13.140 -1.084 15.577 1.00 87.94 307 THR A C 1
ATOM 2383 O O . THR A 1 307 ? 13.055 -0.027 16.196 1.00 87.94 307 THR A O 1
ATOM 2386 N N . VAL A 1 308 ? 12.177 -2.005 15.619 1.00 91.38 308 VAL A N 1
ATOM 2387 C CA . VAL A 1 308 ? 11.066 -1.894 16.567 1.00 91.38 308 VAL A CA 1
ATOM 2388 C C . VAL A 1 308 ? 11.426 -2.675 17.817 1.00 91.38 308 VAL A C 1
ATOM 2390 O O . VAL A 1 308 ? 11.669 -3.878 17.738 1.00 91.38 308 VAL A O 1
ATOM 2393 N N . GLN A 1 309 ? 11.405 -1.998 18.957 1.00 93.25 309 GLN A N 1
ATOM 2394 C CA . GLN A 1 309 ? 11.619 -2.595 20.265 1.00 93.25 309 GLN A CA 1
ATOM 2395 C C . GLN A 1 309 ? 10.290 -2.709 21.013 1.00 93.25 309 GLN A C 1
ATOM 2397 O O . GLN A 1 309 ? 9.469 -1.791 20.986 1.00 93.25 309 GLN A O 1
ATOM 2402 N N . LEU A 1 310 ? 10.086 -3.846 21.680 1.00 94.25 310 LEU A N 1
ATOM 2403 C CA . LEU A 1 310 ? 8.976 -4.065 22.602 1.00 94.25 310 LEU A CA 1
ATOM 2404 C C . LEU A 1 310 ? 9.419 -3.726 24.029 1.00 94.25 310 LEU A C 1
ATOM 2406 O O . LEU A 1 310 ? 10.403 -4.270 24.522 1.00 94.25 310 LEU A O 1
ATOM 2410 N N . LEU A 1 311 ? 8.658 -2.859 24.685 1.00 94.25 311 LEU A N 1
ATOM 2411 C CA . LEU A 1 311 ? 8.755 -2.554 26.107 1.00 94.25 311 LEU A CA 1
ATOM 2412 C C . LEU A 1 311 ? 7.875 -3.557 26.862 1.00 94.25 311 LEU A C 1
ATOM 2414 O O . LEU A 1 311 ? 6.648 -3.422 26.925 1.00 94.25 311 LEU A O 1
ATOM 2418 N N . GLU A 1 312 ? 8.490 -4.642 27.337 1.00 91.25 312 GLU A N 1
ATOM 2419 C CA . GLU A 1 312 ? 7.769 -5.780 27.919 1.00 91.25 312 GLU A CA 1
ATOM 2420 C C . GLU A 1 312 ? 6.968 -5.407 29.167 1.00 91.25 312 GLU A C 1
ATOM 2422 O O . GLU A 1 312 ? 5.890 -5.958 29.387 1.00 91.25 312 GLU A O 1
ATOM 2427 N N . ASP A 1 313 ? 7.450 -4.449 29.953 1.00 93.50 313 ASP A N 1
ATOM 2428 C CA . ASP A 1 313 ? 6.801 -3.910 31.148 1.00 93.50 313 ASP A CA 1
ATOM 2429 C C . ASP A 1 313 ? 5.441 -3.264 30.840 1.00 93.50 313 ASP A C 1
ATOM 2431 O O . ASP A 1 313 ? 4.518 -3.348 31.649 1.00 93.50 313 ASP A O 1
ATOM 2435 N N . ARG A 1 314 ? 5.275 -2.710 29.633 1.00 93.88 314 ARG A N 1
ATOM 2436 C CA . ARG A 1 314 ? 4.057 -2.002 29.209 1.00 93.88 314 ARG A CA 1
ATOM 2437 C C . ARG A 1 314 ? 3.044 -2.867 28.466 1.00 93.88 314 ARG A C 1
ATOM 2439 O O . ARG A 1 314 ? 1.884 -2.491 28.352 1.00 93.88 314 ARG A O 1
ATOM 2446 N N . CYS A 1 315 ? 3.460 -3.997 27.901 1.00 95.12 315 CYS A N 1
ATOM 2447 C CA . CYS A 1 315 ? 2.596 -4.800 27.035 1.00 95.12 315 CYS A CA 1
ATOM 2448 C C . CYS A 1 315 ? 1.619 -5.673 27.843 1.00 95.12 315 CYS A C 1
ATOM 2450 O O . CYS A 1 315 ? 2.055 -6.406 28.722 1.00 95.12 315 CYS A O 1
ATOM 2452 N N . SER A 1 316 ? 0.329 -5.705 27.500 1.00 93.69 316 SER A N 1
ATOM 2453 C CA . SER A 1 316 ? -0.640 -6.698 28.015 1.00 93.69 316 SER A CA 1
ATOM 2454 C C . SER A 1 316 ? -1.215 -7.615 26.931 1.00 93.69 316 SER A C 1
ATOM 2456 O O . SER A 1 316 ? -2.263 -8.243 27.106 1.00 93.69 316 SER A O 1
ATOM 2458 N N . GLY A 1 317 ? -0.547 -7.701 25.776 1.00 92.12 317 GLY A N 1
ATOM 2459 C CA . GLY A 1 317 ? -0.890 -8.692 24.756 1.00 92.12 317 GLY A CA 1
ATOM 2460 C C . GLY A 1 317 ? -2.204 -8.399 24.029 1.00 92.12 317 GLY A C 1
ATOM 2461 O O . GLY A 1 317 ? -2.879 -9.317 23.580 1.00 92.12 317 GLY A O 1
ATOM 2462 N N . LYS A 1 318 ? -2.573 -7.122 23.850 1.00 91.31 318 LYS A N 1
ATOM 2463 C CA . LYS A 1 318 ? -3.788 -6.711 23.109 1.00 91.31 318 LYS A CA 1
ATOM 2464 C C . LYS A 1 318 ? -3.774 -7.028 21.599 1.00 91.31 318 LYS A C 1
ATOM 2466 O O . LYS A 1 318 ? -4.718 -6.669 20.903 1.00 91.31 318 LYS A O 1
ATOM 2471 N N . ALA A 1 319 ? -2.705 -7.639 21.082 1.00 90.44 319 ALA A N 1
ATOM 2472 C CA . ALA A 1 319 ? -2.554 -8.134 19.706 1.00 90.44 319 ALA A CA 1
ATOM 2473 C C . ALA A 1 319 ? -2.709 -7.120 18.558 1.00 90.44 319 ALA A C 1
ATOM 2475 O O . ALA A 1 319 ? -2.745 -7.505 17.392 1.00 90.44 319 ALA A O 1
ATOM 2476 N N . MET A 1 320 ? -2.741 -5.813 18.829 1.00 94.50 320 MET A N 1
ATOM 2477 C CA . MET A 1 320 ? -2.905 -4.820 17.761 1.00 94.50 320 MET A CA 1
ATOM 2478 C C . MET A 1 320 ? -1.740 -4.808 16.770 1.00 94.50 320 MET A C 1
ATOM 2480 O O . MET A 1 320 ? -1.978 -4.688 15.573 1.00 94.50 320 MET A O 1
ATOM 2484 N N . CYS A 1 321 ? -0.504 -4.984 17.247 1.00 95.25 321 CYS A N 1
ATOM 2485 C CA . CYS A 1 321 ? 0.683 -5.121 16.399 1.00 95.25 321 CYS A CA 1
ATOM 2486 C C . CYS A 1 321 ? 0.565 -6.305 15.429 1.00 95.25 321 CYS A C 1
ATOM 2488 O O . CYS A 1 321 ? 0.870 -6.166 14.246 1.00 95.25 321 CYS A O 1
ATOM 2490 N N . GLU A 1 322 ? 0.038 -7.427 15.914 1.00 95.12 322 GLU A N 1
ATOM 2491 C CA . GLU A 1 322 ? -0.256 -8.628 15.140 1.00 95.12 322 GLU A CA 1
ATOM 2492 C C . GLU A 1 322 ? -1.278 -8.330 14.037 1.00 95.12 322 GLU A C 1
ATOM 2494 O O . GLU A 1 322 ? -1.084 -8.698 12.881 1.00 95.12 322 GLU A O 1
ATOM 2499 N N . GLN A 1 323 ? -2.346 -7.603 14.375 1.00 94.75 323 GLN A N 1
ATOM 2500 C CA . GLN A 1 323 ? -3.444 -7.303 13.458 1.00 94.75 323 GLN A CA 1
ATOM 2501 C C . GLN A 1 323 ? -3.079 -6.300 12.361 1.00 94.75 323 GLN A C 1
ATOM 2503 O O . GLN A 1 323 ? -3.779 -6.240 11.356 1.00 94.75 323 GLN A O 1
ATOM 2508 N N . VAL A 1 324 ? -2.035 -5.488 12.517 1.00 95.75 324 VAL A N 1
ATOM 2509 C CA . VAL A 1 324 ? -1.720 -4.422 11.545 1.00 95.75 324 VAL A CA 1
ATOM 2510 C C . VAL A 1 324 ? -0.399 -4.624 10.816 1.00 95.75 324 VAL A C 1
ATOM 2512 O O . VAL A 1 324 ? -0.136 -3.919 9.843 1.00 95.75 324 VAL A O 1
ATOM 2515 N N . CYS A 1 325 ? 0.421 -5.589 11.237 1.00 95.31 325 CYS A N 1
ATOM 2516 C CA . CYS A 1 325 ? 1.711 -5.844 10.614 1.00 95.31 325 CYS A CA 1
ATOM 2517 C C . CYS A 1 325 ? 1.546 -6.473 9.215 1.00 95.31 325 CYS A C 1
ATOM 2519 O O . CYS A 1 325 ? 1.088 -7.610 9.114 1.00 95.31 325 CYS A O 1
ATOM 2521 N N . PRO A 1 326 ? 1.990 -5.807 8.128 1.00 93.75 326 PRO A N 1
ATOM 2522 C CA . PRO A 1 326 ? 1.882 -6.342 6.767 1.00 93.75 326 PRO A CA 1
ATOM 2523 C C . PRO A 1 326 ? 2.844 -7.509 6.479 1.00 93.75 326 PRO A C 1
ATOM 2525 O O . PRO A 1 326 ? 2.817 -8.081 5.390 1.00 93.75 326 PRO A O 1
ATOM 2528 N N . LYS A 1 327 ? 3.727 -7.838 7.428 1.00 92.81 327 LYS A N 1
ATOM 2529 C CA . LYS A 1 327 ? 4.781 -8.855 7.305 1.00 92.81 327 LYS A CA 1
ATOM 2530 C C . LYS A 1 327 ? 4.658 -9.984 8.330 1.00 92.81 327 LYS A C 1
ATOM 2532 O O . LYS A 1 327 ? 5.483 -10.886 8.306 1.00 92.81 327 LYS A O 1
ATOM 2537 N N . ASN A 1 328 ? 3.627 -9.961 9.182 1.00 94.00 328 ASN A N 1
ATOM 2538 C CA . ASN A 1 328 ? 3.440 -10.917 10.281 1.00 94.00 328 ASN A CA 1
ATOM 2539 C C . ASN A 1 328 ? 4.667 -11.029 11.207 1.00 94.00 328 ASN A C 1
ATOM 2541 O O . ASN A 1 328 ? 5.063 -12.115 11.607 1.00 94.00 328 ASN A O 1
ATOM 2545 N N . CYS A 1 329 ? 5.278 -9.898 11.569 1.00 94.19 329 CYS A N 1
ATOM 2546 C CA . CYS A 1 329 ? 6.451 -9.879 12.449 1.00 94.19 329 CYS A CA 1
ATOM 2547 C C . CYS A 1 329 ? 6.140 -10.201 13.920 1.00 94.19 329 CYS A C 1
ATOM 2549 O O . CYS A 1 329 ? 7.078 -10.299 14.709 1.00 94.19 329 CYS A O 1
ATOM 2551 N N . TYR A 1 330 ? 4.863 -10.322 14.291 1.00 94.81 330 TYR A N 1
ATOM 2552 C CA . TYR A 1 330 ? 4.413 -10.461 15.672 1.00 94.81 330 TYR A CA 1
ATOM 2553 C C . TYR A 1 330 ? 3.524 -11.686 15.843 1.00 94.81 330 TYR A C 1
ATOM 2555 O O . TYR A 1 330 ? 2.667 -11.945 15.000 1.00 94.81 330 TYR A O 1
ATOM 2563 N N . GLU A 1 331 ? 3.670 -12.339 16.988 1.00 93.56 331 GLU A N 1
ATOM 2564 C CA . GLU A 1 331 ? 2.717 -13.295 17.553 1.00 93.56 331 GLU A CA 1
ATOM 2565 C C . GLU A 1 331 ? 2.342 -12.837 18.966 1.00 93.56 331 GLU A C 1
ATOM 2567 O O . GLU A 1 331 ? 3.082 -12.073 19.590 1.00 93.56 331 GLU A O 1
ATOM 2572 N N . VAL A 1 332 ? 1.191 -13.263 19.484 1.00 90.62 332 VAL A N 1
ATOM 2573 C CA . VAL A 1 332 ? 0.815 -12.995 20.878 1.00 90.62 332 VAL A CA 1
ATOM 2574 C C . VAL A 1 332 ? 0.817 -14.289 21.664 1.00 90.62 332 VAL A C 1
ATOM 2576 O O . VAL A 1 332 ? 0.040 -15.200 21.387 1.00 90.62 332 VAL A O 1
ATOM 2579 N N . ASP A 1 333 ? 1.672 -14.340 22.681 1.00 89.31 333 ASP A N 1
ATOM 2580 C CA . ASP A 1 333 ? 1.691 -15.430 23.643 1.00 89.31 333 ASP A CA 1
ATOM 2581 C C . ASP A 1 333 ? 0.494 -15.265 24.587 1.00 89.31 333 ASP A C 1
ATOM 2583 O O . ASP A 1 333 ? 0.455 -14.372 25.443 1.00 89.31 333 ASP A O 1
ATOM 2587 N N . SER A 1 334 ? -0.498 -16.139 24.424 1.00 83.69 334 SER A N 1
ATOM 2588 C CA . SER A 1 334 ? -1.728 -16.127 25.213 1.00 83.69 334 SER A CA 1
ATOM 2589 C C . SER A 1 334 ? -1.510 -16.468 26.688 1.00 83.69 334 SER A C 1
ATOM 2591 O O . SER A 1 334 ? -2.367 -16.138 27.500 1.00 83.69 334 SER A O 1
ATOM 2593 N N . LYS A 1 335 ? -0.400 -17.129 27.047 1.00 87.06 335 LYS A N 1
ATOM 2594 C CA . LYS A 1 335 ? -0.071 -17.479 28.438 1.00 87.06 335 LYS A CA 1
ATOM 2595 C C . LYS A 1 335 ? 0.617 -16.323 29.147 1.00 87.06 335 LYS A C 1
ATOM 2597 O O . LYS A 1 335 ? 0.323 -16.049 30.304 1.00 87.06 335 LYS A O 1
ATOM 2602 N N . LYS A 1 336 ? 1.540 -15.650 28.457 1.00 87.00 336 LYS A N 1
ATOM 2603 C CA . LYS A 1 336 ? 2.270 -14.503 29.018 1.00 87.00 336 LYS A CA 1
ATOM 2604 C C . LYS A 1 336 ? 1.486 -13.199 28.926 1.00 87.00 336 LYS A C 1
ATOM 2606 O O . LYS A 1 336 ? 1.846 -12.240 29.600 1.00 87.00 336 LYS A O 1
ATOM 2611 N N . HIS A 1 337 ? 0.445 -13.154 28.092 1.00 89.00 337 HIS A N 1
ATOM 2612 C CA . HIS A 1 337 ? -0.245 -11.921 27.716 1.00 89.00 337 HIS A CA 1
ATOM 2613 C C . HIS A 1 337 ? 0.744 -10.866 27.198 1.00 89.00 337 HIS A C 1
ATOM 2615 O O . HIS A 1 337 ? 0.698 -9.702 27.586 1.00 89.00 337 HIS A O 1
ATOM 2621 N N . LYS A 1 338 ? 1.671 -11.280 26.323 1.00 93.00 338 LYS A N 1
ATOM 2622 C CA . LYS A 1 338 ? 2.685 -10.407 25.710 1.00 93.00 338 LYS A CA 1
ATOM 2623 C C . LYS A 1 338 ? 2.755 -10.651 24.208 1.00 93.00 338 LYS A C 1
ATOM 2625 O O . LYS A 1 338 ? 2.554 -11.770 23.739 1.00 93.00 338 LYS A O 1
ATOM 2630 N N . ALA A 1 339 ? 3.053 -9.597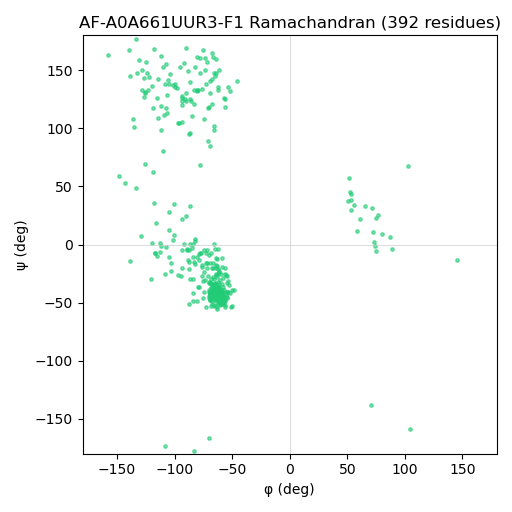 23.456 1.00 94.12 339 ALA A N 1
ATOM 2631 C CA . ALA A 1 339 ? 3.471 -9.749 22.070 1.00 94.12 339 ALA A CA 1
ATOM 2632 C C . ALA A 1 339 ? 4.909 -10.289 22.016 1.00 94.12 339 ALA A C 1
ATOM 2634 O O . ALA A 1 339 ? 5.711 -10.006 22.898 1.00 94.12 339 ALA A O 1
ATOM 2635 N N . VAL A 1 340 ? 5.240 -11.029 20.965 1.00 94.12 340 VAL A N 1
ATOM 2636 C CA . VAL A 1 340 ? 6.581 -11.544 20.682 1.00 94.12 340 VAL A CA 1
ATOM 2637 C C . VAL A 1 340 ? 6.941 -11.155 19.255 1.00 94.12 340 VAL A C 1
ATOM 2639 O O . VAL A 1 340 ? 6.136 -11.323 18.340 1.00 94.12 340 VAL A O 1
ATOM 2642 N N . ILE A 1 341 ? 8.144 -10.617 19.060 1.00 93.88 341 ILE A N 1
ATOM 2643 C CA . ILE A 1 341 ? 8.658 -10.263 17.733 1.00 93.88 341 ILE A CA 1
ATOM 2644 C C . ILE A 1 341 ? 9.324 -11.505 17.129 1.00 93.88 341 ILE A C 1
ATOM 2646 O O . ILE A 1 341 ? 10.484 -11.785 17.409 1.00 93.88 341 ILE A O 1
ATOM 2650 N N . VAL A 1 342 ? 8.593 -12.254 16.302 1.00 93.12 342 VAL A N 1
ATOM 2651 C CA . VAL A 1 342 ? 9.062 -13.531 15.723 1.00 93.12 342 VAL A CA 1
ATOM 2652 C C . VAL A 1 342 ? 9.852 -13.356 14.424 1.00 93.12 342 VAL A C 1
ATOM 2654 O O . VAL A 1 342 ? 10.763 -14.126 14.135 1.00 93.12 342 VAL A O 1
ATOM 2657 N N . ALA A 1 343 ? 9.548 -12.314 13.647 1.00 88.38 343 ALA A N 1
ATOM 2658 C CA . ALA A 1 343 ? 10.196 -12.042 12.361 1.00 88.38 343 ALA A CA 1
ATOM 2659 C C . ALA A 1 343 ? 10.604 -10.568 12.238 1.00 88.38 343 ALA A C 1
ATOM 2661 O O . ALA A 1 343 ? 10.330 -9.908 11.238 1.00 88.38 343 ALA A O 1
ATOM 2662 N N . GLY A 1 344 ? 11.265 -10.034 13.272 1.00 85.38 344 GLY A N 1
ATOM 2663 C CA . GLY A 1 344 ? 11.696 -8.629 13.321 1.00 85.38 344 GLY A CA 1
ATOM 2664 C C . GLY A 1 344 ? 12.617 -8.217 12.166 1.00 85.38 344 GLY A C 1
ATOM 2665 O O . GLY A 1 344 ? 12.555 -7.081 11.712 1.00 85.38 344 GLY A O 1
ATOM 2666 N N . HIS A 1 345 ? 13.394 -9.157 11.623 1.00 82.44 345 HIS A N 1
ATOM 2667 C CA . HIS A 1 345 ? 14.238 -8.943 10.443 1.00 82.44 345 HIS A CA 1
ATOM 2668 C C . HIS A 1 345 ? 13.438 -8.713 9.144 1.00 82.44 345 HIS A C 1
ATOM 2670 O O . HIS A 1 345 ? 13.975 -8.162 8.191 1.00 82.44 345 HIS A O 1
ATOM 2676 N N . GLU A 1 346 ? 12.161 -9.115 9.088 1.00 83.94 346 GLU A N 1
ATOM 2677 C CA . GLU A 1 346 ? 11.255 -8.788 7.978 1.00 83.94 346 GLU A CA 1
ATOM 2678 C C . GLU A 1 346 ? 10.541 -7.437 8.173 1.00 83.94 346 GLU A C 1
ATOM 2680 O O . GLU A 1 346 ? 9.723 -7.056 7.332 1.00 83.94 346 GLU A O 1
ATOM 2685 N N . CYS A 1 347 ? 10.793 -6.717 9.273 1.00 86.75 347 CYS A N 1
ATOM 2686 C CA . CYS A 1 347 ? 10.126 -5.451 9.557 1.00 86.75 347 CYS A CA 1
ATOM 2687 C C . CYS A 1 347 ? 10.442 -4.407 8.478 1.00 86.75 347 CYS A C 1
ATOM 2689 O O . CYS A 1 347 ? 11.589 -4.221 8.086 1.00 86.75 347 CYS A O 1
ATOM 2691 N N . VAL A 1 348 ? 9.399 -3.702 8.040 1.00 83.69 348 VAL A N 1
ATOM 2692 C CA . VAL A 1 348 ? 9.458 -2.670 6.986 1.00 83.69 348 VAL A CA 1
ATOM 2693 C C . VAL A 1 348 ? 9.360 -1.252 7.554 1.00 83.69 348 VAL A C 1
ATOM 2695 O O . VAL A 1 348 ? 9.104 -0.297 6.826 1.00 83.69 348 VAL A O 1
ATOM 2698 N N . GLN A 1 349 ? 9.490 -1.121 8.882 1.00 86.25 349 GLN A N 1
ATOM 2699 C CA . GLN A 1 349 ? 9.541 0.153 9.609 1.00 86.25 349 GLN A CA 1
ATOM 2700 C C . GLN A 1 349 ? 8.398 1.121 9.250 1.00 86.25 349 GLN A C 1
ATOM 2702 O O . GLN A 1 349 ? 8.595 2.331 9.176 1.00 86.25 349 GLN A O 1
ATOM 2707 N N . CYS A 1 350 ? 7.191 0.596 9.018 1.00 87.06 350 CYS A N 1
ATOM 2708 C CA . CYS A 1 350 ? 6.026 1.412 8.660 1.00 87.06 350 CYS A CA 1
ATOM 2709 C C . CYS A 1 350 ? 5.343 2.094 9.855 1.00 87.06 350 CYS A C 1
ATOM 2711 O O . CYS A 1 350 ? 4.435 2.896 9.666 1.00 87.06 350 CYS A O 1
ATOM 2713 N N . GLY A 1 351 ? 5.707 1.725 11.087 1.00 90.25 351 GLY A N 1
ATOM 2714 C CA . GLY A 1 351 ? 5.173 2.329 12.310 1.00 90.25 351 GLY A CA 1
ATOM 2715 C C . GLY A 1 351 ? 3.745 1.919 12.685 1.00 90.25 351 GLY A C 1
ATOM 2716 O O . GLY A 1 351 ? 3.311 2.246 13.783 1.00 90.25 351 GLY A O 1
ATOM 2717 N N . ALA A 1 352 ? 3.020 1.151 11.859 1.00 93.44 352 ALA A N 1
ATOM 2718 C CA . ALA A 1 352 ? 1.628 0.771 12.146 1.00 93.44 352 ALA A CA 1
ATOM 2719 C C . ALA A 1 352 ? 1.458 0.096 13.519 1.00 93.44 352 ALA A C 1
ATOM 2721 O O . ALA A 1 352 ? 0.509 0.378 14.242 1.00 93.44 352 ALA A O 1
ATOM 2722 N N . CYS A 1 353 ? 2.385 -0.780 13.911 1.00 94.94 353 CYS A N 1
ATOM 2723 C CA . CYS A 1 353 ? 2.337 -1.449 15.211 1.00 94.94 353 CYS A CA 1
ATOM 2724 C C . CYS A 1 353 ? 2.516 -0.482 16.396 1.00 94.94 353 CYS A C 1
ATOM 2726 O O . CYS A 1 353 ? 1.872 -0.680 17.422 1.00 94.94 353 CYS A O 1
ATOM 2728 N N . ILE A 1 354 ? 3.330 0.566 16.229 1.00 94.62 354 ILE A N 1
ATOM 2729 C CA . ILE A 1 354 ? 3.580 1.626 17.217 1.00 94.62 354 ILE A CA 1
ATOM 2730 C C . ILE A 1 354 ? 2.357 2.537 17.321 1.00 94.62 354 ILE A C 1
ATOM 2732 O O . ILE A 1 354 ? 1.774 2.666 18.394 1.00 94.62 354 ILE A O 1
ATOM 2736 N N . VAL A 1 355 ? 1.894 3.077 16.187 1.00 93.81 355 VAL A N 1
ATOM 2737 C CA . VAL A 1 355 ? 0.720 3.966 16.107 1.00 93.81 355 VAL A CA 1
ATOM 2738 C C . VAL A 1 355 ? -0.505 3.318 16.759 1.00 93.81 355 VAL A C 1
ATOM 2740 O O . VAL A 1 355 ? -1.248 3.974 17.488 1.00 93.81 355 VAL A O 1
ATOM 2743 N N . GLN A 1 356 ? -0.701 2.017 16.529 1.00 95.88 356 GLN A N 1
ATOM 2744 C CA . GLN A 1 356 ? -1.899 1.291 16.948 1.00 95.88 356 GLN A CA 1
ATOM 2745 C C . GLN A 1 356 ? -1.793 0.598 18.306 1.00 95.88 356 GLN A C 1
ATOM 2747 O O . GLN A 1 356 ? -2.798 0.029 18.748 1.00 95.88 356 GLN A O 1
ATOM 2752 N N . CYS A 1 357 ? -0.627 0.608 18.959 1.00 95.50 357 CYS A N 1
ATOM 2753 C CA . CYS A 1 357 ? -0.474 0.020 20.285 1.00 95.50 357 CYS A CA 1
ATOM 2754 C C . CYS A 1 357 ? -1.278 0.841 21.310 1.00 95.50 357 CYS A C 1
ATOM 2756 O O . CYS A 1 357 ? -1.014 2.028 21.454 1.00 95.50 357 CYS A O 1
ATOM 2758 N N . PRO A 1 358 ? -2.252 0.249 22.026 1.00 93.19 358 PRO A N 1
ATOM 2759 C CA . PRO A 1 358 ? -3.044 0.985 23.014 1.00 93.19 358 PRO A CA 1
ATOM 2760 C C . PRO A 1 358 ? -2.265 1.323 24.294 1.00 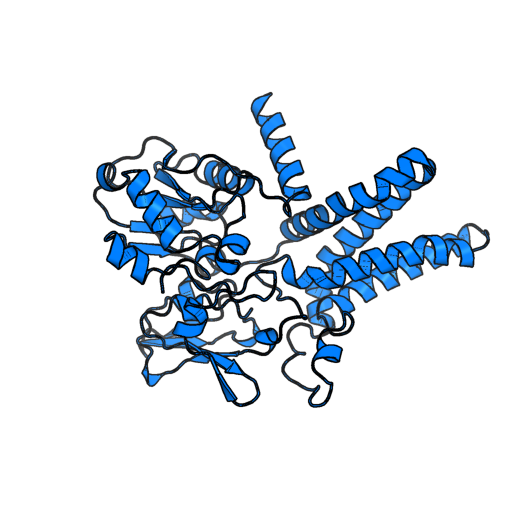93.19 358 PRO A C 1
ATOM 2762 O O . PRO A 1 358 ? -2.721 2.143 25.079 1.00 93.19 358 PRO A O 1
ATOM 2765 N N . GLU A 1 359 ? -1.127 0.668 24.519 1.00 94.38 359 GLU A N 1
ATOM 2766 C CA . GLU A 1 359 ? -0.320 0.782 25.743 1.00 94.38 359 GLU A CA 1
ATOM 2767 C C . GLU A 1 359 ? 1.025 1.457 25.486 1.00 94.38 359 GLU A C 1
ATOM 2769 O O . GLU A 1 359 ? 1.844 1.594 26.399 1.00 94.38 359 GLU A O 1
ATOM 2774 N N . ASP A 1 360 ? 1.266 1.855 24.232 1.00 95.00 360 ASP A N 1
ATOM 2775 C CA . ASP A 1 360 ? 2.508 2.500 23.816 1.00 95.00 360 ASP A CA 1
ATOM 2776 C C . ASP A 1 360 ? 3.750 1.653 24.153 1.00 95.00 360 ASP A C 1
ATOM 2778 O O . ASP A 1 360 ? 4.829 2.153 24.450 1.00 95.00 360 ASP A O 1
ATOM 2782 N N . ALA A 1 361 ? 3.586 0.329 24.076 1.00 95.94 361 ALA A N 1
ATOM 2783 C CA . ALA A 1 361 ? 4.603 -0.666 24.400 1.00 95.94 361 ALA A CA 1
ATOM 2784 C C . ALA A 1 361 ? 5.598 -0.936 23.256 1.00 95.94 361 ALA A C 1
ATOM 2786 O O . ALA A 1 361 ? 6.426 -1.831 23.372 1.00 95.94 361 ALA A O 1
ATOM 2787 N N . LEU A 1 362 ? 5.506 -0.233 22.126 1.00 95.38 362 LEU A N 1
ATOM 2788 C CA . LEU A 1 362 ? 6.393 -0.417 20.976 1.00 95.38 362 LEU A CA 1
ATOM 2789 C C . LEU A 1 362 ? 7.011 0.920 20.599 1.00 95.38 362 LEU A C 1
ATOM 2791 O O . LEU A 1 362 ? 6.279 1.888 20.425 1.00 95.38 362 LEU A O 1
ATOM 2795 N N . VAL A 1 363 ? 8.327 0.952 20.418 1.00 94.31 363 VAL A N 1
ATOM 2796 C CA . VAL A 1 363 ? 9.081 2.157 20.041 1.00 94.31 363 VAL A CA 1
ATOM 2797 C C . VAL A 1 363 ? 10.012 1.861 18.876 1.00 94.31 363 VAL A C 1
ATOM 2799 O O . VAL A 1 363 ? 10.345 0.700 18.621 1.00 94.31 363 VAL A O 1
ATOM 2802 N N . PHE A 1 364 ? 10.426 2.902 18.159 1.00 92.06 364 PHE A N 1
ATOM 2803 C CA . PHE A 1 364 ? 11.551 2.775 17.240 1.00 92.06 364 PHE A CA 1
ATOM 2804 C C . PHE A 1 364 ? 12.858 3.024 17.984 1.00 92.06 364 PHE A C 1
ATOM 2806 O O . PHE A 1 364 ? 12.936 3.959 18.777 1.00 92.06 364 PHE A O 1
ATOM 2813 N N . THR A 1 365 ? 13.880 2.237 17.670 1.00 89.50 365 THR A N 1
ATOM 2814 C CA . THR A 1 365 ? 15.220 2.344 18.250 1.00 89.50 365 THR A CA 1
ATOM 2815 C C . THR A 1 365 ? 16.248 2.470 17.132 1.00 89.50 365 THR A C 1
ATOM 2817 O O . THR A 1 365 ? 16.231 1.700 16.164 1.00 89.50 365 THR A O 1
ATOM 2820 N N . PHE A 1 366 ? 17.123 3.461 17.256 1.00 85.31 366 PHE A N 1
ATOM 2821 C CA . PHE A 1 366 ? 18.267 3.688 16.384 1.00 85.31 366 PHE A CA 1
ATOM 2822 C C . PHE A 1 366 ? 19.426 2.735 16.727 1.00 85.31 366 PHE A C 1
ATOM 2824 O O . PHE A 1 366 ? 19.491 2.217 17.844 1.00 85.31 366 PHE A O 1
ATOM 2831 N N . PRO A 1 367 ? 20.385 2.522 15.806 1.00 79.31 367 PRO A N 1
ATOM 2832 C CA . PRO A 1 367 ? 21.574 1.711 16.085 1.00 79.31 367 PRO A CA 1
ATOM 2833 C C . PRO A 1 367 ? 22.446 2.227 17.241 1.00 79.31 367 PRO A C 1
ATOM 2835 O O . PRO A 1 367 ? 23.162 1.444 17.856 1.00 79.31 367 PRO A O 1
ATOM 2838 N N . ASP A 1 368 ? 22.394 3.527 17.538 1.00 82.06 368 ASP A N 1
ATOM 2839 C CA . ASP A 1 368 ? 23.124 4.172 18.639 1.00 82.06 368 ASP A CA 1
ATOM 2840 C C . ASP A 1 368 ? 22.399 4.078 19.998 1.00 82.06 368 ASP A C 1
ATOM 2842 O O . ASP A 1 368 ? 22.905 4.571 21.005 1.00 82.06 368 ASP A O 1
ATOM 2846 N N . GLY A 1 369 ? 21.228 3.431 20.038 1.00 83.81 369 GLY A N 1
ATOM 2847 C CA . GLY A 1 369 ? 20.409 3.270 21.238 1.00 83.81 369 GLY A CA 1
ATOM 2848 C C . GLY A 1 369 ? 19.404 4.399 21.485 1.00 83.81 369 GLY A C 1
ATOM 2849 O O . GLY A 1 369 ? 18.597 4.283 22.408 1.00 83.81 369 GLY A O 1
ATOM 2850 N N . GLY A 1 370 ? 19.391 5.459 20.668 1.00 87.50 370 GLY A N 1
ATOM 2851 C CA . GLY A 1 370 ? 18.339 6.476 20.717 1.00 87.50 370 GLY A CA 1
ATOM 2852 C C . GLY A 1 370 ? 16.964 5.876 20.409 1.00 87.50 370 GLY A C 1
ATOM 2853 O O . GLY A 1 370 ? 16.857 4.920 19.640 1.00 87.50 370 GLY A O 1
ATOM 2854 N N . THR A 1 371 ? 15.890 6.435 20.973 1.00 89.50 371 THR A N 1
ATOM 2855 C CA . THR A 1 371 ? 14.519 5.961 20.712 1.00 89.50 371 THR A CA 1
ATOM 2856 C C . THR A 1 371 ? 13.619 7.074 20.191 1.00 89.50 371 THR A C 1
ATOM 2858 O O . THR A 1 371 ? 13.787 8.238 20.545 1.00 89.50 371 THR A O 1
ATOM 2861 N N . ILE A 1 372 ? 12.659 6.709 19.339 1.00 88.88 372 ILE A N 1
ATOM 2862 C CA . ILE A 1 372 ? 11.556 7.577 18.920 1.00 88.88 372 ILE A CA 1
ATOM 2863 C C . ILE A 1 372 ? 10.289 7.060 19.603 1.00 88.88 372 ILE A C 1
ATOM 2865 O O . ILE A 1 372 ? 9.876 5.919 19.338 1.00 88.88 372 ILE A O 1
ATOM 2869 N N . PRO A 1 373 ? 9.662 7.870 20.466 1.00 89.00 373 PRO A N 1
ATOM 2870 C CA . PRO A 1 373 ? 8.515 7.428 21.235 1.00 89.00 373 PRO A CA 1
ATOM 2871 C C . PRO A 1 373 ? 7.216 7.475 20.398 1.00 89.00 373 PRO A C 1
ATOM 2873 O O . PRO A 1 373 ? 7.163 8.133 19.349 1.00 89.00 373 PRO A O 1
ATOM 2876 N N . PRO A 1 374 ? 6.149 6.764 20.808 1.00 90.56 374 PRO A N 1
ATOM 2877 C CA . PRO A 1 374 ? 4.952 6.571 19.982 1.00 90.56 374 PRO A CA 1
ATOM 2878 C C . PRO A 1 374 ? 4.217 7.867 19.623 1.00 90.56 374 PRO A C 1
ATOM 2880 O O . PRO A 1 374 ? 3.673 7.987 18.524 1.00 90.56 374 PRO A O 1
ATOM 2883 N N . GLU A 1 375 ? 4.218 8.854 20.517 1.00 88.38 375 GLU A N 1
ATOM 2884 C CA . GLU A 1 375 ? 3.628 10.174 20.303 1.00 88.38 375 GLU A CA 1
ATOM 2885 C C . GLU A 1 375 ? 4.292 10.940 19.157 1.00 88.38 375 GLU A C 1
ATOM 2887 O O . GLU A 1 375 ? 3.603 11.608 18.382 1.00 88.38 375 GLU A O 1
ATOM 2892 N N . GLU A 1 376 ? 5.610 10.805 18.989 1.00 86.94 376 GLU A N 1
ATOM 2893 C CA . GLU A 1 376 ? 6.310 11.403 17.858 1.00 86.94 376 GLU A CA 1
ATOM 2894 C C . GLU A 1 376 ? 5.942 10.704 16.556 1.00 86.94 376 GLU A C 1
ATOM 2896 O O . GLU A 1 376 ? 5.665 11.380 15.567 1.00 86.94 376 GLU A O 1
ATOM 2901 N N . VAL A 1 377 ? 5.871 9.369 16.562 1.00 86.19 377 VAL A N 1
ATOM 2902 C CA . VAL A 1 377 ? 5.484 8.582 15.381 1.00 86.19 377 VAL A CA 1
ATOM 2903 C C . VAL A 1 377 ? 4.062 8.934 14.919 1.00 86.19 377 VAL A C 1
ATOM 2905 O O . VAL A 1 377 ? 3.810 9.027 13.719 1.00 86.19 377 VAL A O 1
ATOM 2908 N N . ARG A 1 378 ? 3.130 9.178 15.851 1.00 85.75 378 ARG A N 1
ATOM 2909 C CA . ARG A 1 378 ? 1.757 9.628 15.541 1.00 85.75 378 ARG A CA 1
ATOM 2910 C C . ARG A 1 378 ? 1.716 11.050 14.989 1.00 85.75 378 ARG A C 1
ATOM 2912 O O . ARG A 1 378 ? 1.044 11.313 13.991 1.00 85.75 378 ARG A O 1
ATOM 2919 N N . ARG A 1 379 ? 2.446 11.968 15.632 1.00 79.56 379 ARG A N 1
ATOM 2920 C CA . ARG A 1 379 ? 2.454 13.398 15.285 1.00 79.56 379 ARG A CA 1
ATOM 2921 C C . ARG A 1 379 ? 3.101 13.660 13.933 1.00 79.56 379 ARG A C 1
ATOM 2923 O O . ARG A 1 379 ? 2.624 14.506 13.174 1.00 79.56 379 ARG A O 1
ATOM 2930 N N . TYR A 1 380 ? 4.207 12.978 13.672 1.00 69.44 380 TYR A N 1
ATOM 2931 C CA . TYR A 1 380 ? 5.095 13.235 12.557 1.00 69.44 380 TYR A CA 1
ATOM 2932 C C . TYR A 1 380 ? 5.002 12.098 11.550 1.00 69.44 380 TYR A C 1
ATOM 2934 O O . TYR A 1 380 ? 5.835 11.195 11.501 1.00 69.44 380 TYR A O 1
ATOM 2942 N N . LYS A 1 381 ? 3.955 12.158 10.729 1.00 63.84 381 LYS A N 1
ATOM 2943 C CA . LYS A 1 381 ? 3.768 11.207 9.636 1.00 63.84 381 LYS A CA 1
ATOM 2944 C C . LYS A 1 381 ? 4.826 11.457 8.571 1.00 63.84 381 LYS A C 1
ATOM 2946 O O . LYS A 1 381 ? 5.026 12.595 8.143 1.00 63.84 381 LYS A O 1
ATOM 2951 N N . LEU A 1 382 ? 5.489 10.390 8.150 1.00 51.72 382 LEU A N 1
ATOM 2952 C CA . LEU A 1 382 ? 6.419 10.408 7.032 1.00 51.72 382 LEU A CA 1
ATOM 2953 C C . LEU A 1 382 ? 5.682 10.697 5.737 1.00 51.72 382 LEU A C 1
ATOM 2955 O O . LEU A 1 382 ? 5.120 9.797 5.115 1.00 51.72 382 LEU A O 1
ATOM 2959 N N . ASN A 1 383 ? 5.708 11.950 5.296 1.00 47.81 383 ASN A N 1
ATOM 2960 C CA . ASN A 1 383 ? 5.300 12.218 3.933 1.00 47.81 383 ASN A CA 1
ATOM 2961 C C . ASN A 1 383 ? 6.366 11.702 2.947 1.00 47.81 383 ASN A C 1
ATOM 2963 O O . ASN A 1 383 ? 7.540 11.544 3.286 1.00 47.81 383 ASN A O 1
ATOM 2967 N N . LEU A 1 384 ? 5.944 11.438 1.708 1.00 33.62 384 LEU A N 1
ATOM 2968 C CA . LEU A 1 384 ? 6.820 10.983 0.618 1.00 33.62 384 LEU A CA 1
ATOM 2969 C C . LEU A 1 384 ? 7.972 11.963 0.308 1.0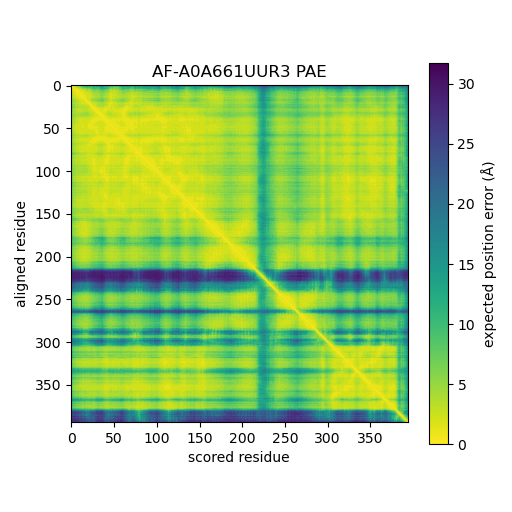0 33.62 384 LEU A C 1
ATOM 2971 O O . LEU A 1 384 ? 8.887 11.609 -0.422 1.00 33.62 384 LEU A O 1
ATOM 2975 N N . LEU A 1 385 ? 7.930 13.184 0.852 1.00 35.25 385 LEU A N 1
ATOM 2976 C CA . LEU A 1 385 ? 8.924 14.241 0.663 1.00 35.25 385 LEU A CA 1
ATOM 2977 C C . LEU A 1 385 ? 9.885 14.377 1.860 1.00 35.25 385 LEU A C 1
ATOM 2979 O O . LEU A 1 385 ? 10.725 15.271 1.867 1.00 35.25 385 LEU A O 1
ATOM 2983 N N . GLY A 1 386 ? 9.779 13.512 2.877 1.00 39.19 386 GLY A N 1
ATOM 2984 C CA . GLY A 1 386 ? 10.614 13.562 4.082 1.00 39.19 386 GLY A CA 1
ATOM 2985 C C . GLY A 1 386 ? 10.286 14.707 5.048 1.00 39.19 386 GLY A C 1
ATOM 2986 O O . GLY A 1 386 ? 10.931 14.827 6.089 1.00 39.19 386 GLY A O 1
ATOM 2987 N N . GLU A 1 387 ? 9.274 15.526 4.761 1.00 42.22 387 GLU A N 1
ATOM 2988 C CA . GLU A 1 387 ? 8.785 16.538 5.690 1.00 42.22 387 GLU A CA 1
ATOM 2989 C C . GLU A 1 387 ? 7.752 15.917 6.632 1.00 42.22 387 GLU A C 1
ATOM 2991 O O . GLU A 1 387 ? 6.718 15.374 6.236 1.00 42.22 387 GLU A O 1
ATOM 2996 N N . ARG A 1 388 ? 8.003 16.018 7.931 1.00 51.22 388 ARG A N 1
ATOM 2997 C CA . ARG A 1 388 ? 7.039 15.592 8.939 1.00 51.22 388 ARG A CA 1
ATOM 2998 C C . ARG A 1 388 ? 5.872 16.588 8.950 1.00 51.22 388 ARG A C 1
ATOM 3000 O O . ARG A 1 388 ? 5.912 17.576 9.685 1.00 51.22 388 ARG A O 1
ATOM 3007 N N . LYS A 1 389 ? 4.828 16.364 8.137 1.00 46.88 389 LYS A N 1
ATOM 3008 C CA . LYS A 1 389 ? 3.575 17.131 8.259 1.00 46.88 389 LYS A CA 1
ATOM 3009 C C . LYS A 1 389 ? 3.080 16.945 9.692 1.00 46.88 389 LYS A C 1
ATOM 3011 O O . LYS A 1 389 ? 2.807 15.817 10.102 1.00 46.88 389 LYS A O 1
ATOM 3016 N N . LYS A 1 390 ? 2.974 18.040 10.451 1.00 48.69 390 LYS A N 1
ATOM 3017 C CA . LYS A 1 390 ? 2.280 18.019 11.742 1.00 48.69 390 LYS A CA 1
ATOM 3018 C C . LYS A 1 390 ? 0.867 17.507 11.480 1.00 48.69 390 LYS A C 1
ATOM 3020 O O . LYS A 1 390 ? 0.173 18.060 10.626 1.00 48.69 390 LYS A O 1
ATOM 3025 N N . SER A 1 391 ? 0.452 16.451 12.177 1.00 47.94 391 SER A N 1
ATOM 3026 C CA . SER A 1 391 ? -0.961 16.074 12.194 1.00 47.94 391 SER A CA 1
ATOM 3027 C C . SER A 1 391 ? -1.774 17.316 12.582 1.00 47.94 391 SER A C 1
ATOM 3029 O O . SER A 1 391 ? -1.410 17.985 13.551 1.00 47.94 391 SER A O 1
ATOM 3031 N N . ALA A 1 392 ? -2.840 17.636 11.847 1.00 47.19 392 ALA A N 1
ATOM 3032 C CA . ALA A 1 392 ? -3.669 18.817 12.107 1.00 47.19 392 ALA A CA 1
ATOM 3033 C C . ALA A 1 392 ? -4.413 18.763 13.461 1.00 47.19 392 ALA A C 1
ATOM 3035 O O . ALA A 1 392 ? -5.071 19.727 13.837 1.00 47.19 392 ALA A O 1
ATOM 3036 N N . SER A 1 393 ? -4.296 17.653 14.193 1.00 47.19 393 SER A N 1
ATOM 3037 C CA . SER A 1 393 ? -4.939 17.388 15.478 1.00 47.19 393 SER A CA 1
ATOM 3038 C C . SER A 1 393 ? -4.018 17.588 16.694 1.00 47.19 393 SER A C 1
ATOM 3040 O O . SER A 1 393 ? -4.127 16.823 17.651 1.00 47.19 393 SER A O 1
ATOM 3042 N N . ALA A 1 394 ? -3.095 18.557 16.652 1.00 34.66 394 ALA A N 1
ATOM 3043 C CA . ALA A 1 394 ? -2.291 18.963 17.813 1.00 34.66 394 ALA A CA 1
ATOM 3044 C C . ALA A 1 394 ? -2.863 20.218 18.476 1.00 34.66 394 ALA A C 1
ATOM 3046 O O . ALA A 1 394 ? -3.164 21.176 17.726 1.00 34.66 394 ALA A O 1
#

Nearest PDB structures (foldseek):
  2h9a-assembly1_A  TM=9.108E-01  e=1.282E-08  Carboxydothermus hydrogenoformans
  4c1n-assembly2_G  TM=9.174E-01  e=1.759E-08  Carboxydothermus hydrogenoformans
  4djf-assembly1_E  TM=9.020E-01  e=4.088E-08  Neomoorella thermoacetica
  7q4w-assembly1_B  TM=5.111E-01  e=3.608E-03  Acetobacterium woodii DSM 1030

pLDDT: mean 85.57, std 15.13, range [33.62, 98.69]

Foldseek 3Di:
DVVVVVVVVVLLVCLQQVVDFAFDDFAKDWADAAAQAAAEEEFEGQPNRVVQLSVLCHPGGHMYGHFDLRRHGQQQSQLQQSQELVSVLVRCVVRVVVVGHPDQEYEYALSNLLHYFQVSNCVNPVHGYDYWFNHSNCVVVCVVVVNDDDLVSLADDLDLVVLLSLLSNLLNVVLVVVVVVCVVPPVVCSVVVSCLSSVLSSQLSVCVVVQLVVVCVLPPPLDDDPPDDLVVQQDLCNKSLLRSLVVSLVVVLVVLLVVLVVVPDPSVVSSCVSSVVSVVSSSVCSQCVQVSDQQRHGSNDLLVQKFKDFQFVQAQQPCQLCRNFNHNQWDGDPVSSGIDRNPRSSHPSSCSSQSHGPRQRMWIAGSVGDIDGSVNSNQFRQRPVRGRDGNPPD

Secondary structure (DSSP, 8-state):
-HHHHHHHHHHHHHHHTTTS--B---EEEEESS--TT--EEEEESBHHHHHHHHHHTTT--EEEEEE--TT--HHHHHHHTSS-HHHHHHHHHHHTGGGT-SS-EEEE-GGGGGT--HHHHHHHH-PEEEE--SSGGGHHHHHHTTTPPPHHHH-----HHHHHHHHHHHHHHHHHHHHHHHHHH-GGGHHHHHHHHHHHHHHHHHHHHHHHHHTTTTTSSSSS-TTS-TTGGGSGGGSTTHHHHHHHHHHHHHHHHHHHHHH-S-HHHHHHHHHHHHHHHHHHHHHHTTTSSTTS--TT-GGGG-EEEE-TTT-----HHHHH-TT--EEEETTTTEEEES-GGG-----HHHHT-TT--EEEE-TTS-EE-HHHHHHEEE-TTS-EEEPTT-

Sequence (394 aa):
MLRGVLDFVKDLLQTGLRVLRFSTGTGLQTIGRPDRQSPVFVTCNFDLTVRRVRRALRGLDCYLLVAPTGGVNVWCAAAGGDFTADDVVSVIKTSRISELVDHRRLILPQLAATGVERTPVHERTGWRVGFGPVRASDIKEYVADHFKKTPEMRRVRFDPMERVEMAAMWAFPTSIVFMVPELIFWRPLVLPTLALIWGLSVGTFMAFPRLDRMLGGGKGAVAGTHGSSGWVQRLPFFNPGFGPSLVVFAVFLTGLAVYVSFEGGPGWISLLWWGLPGAVISAVMSFELTGSTPIYKSGGHEERLLTVQLLEDRCSGKAMCEQVCPKNCYEVDSKKHKAVIVAGHECVQCGACIVQCPEDALVFTFPDGGTIPPEEVRRYKLNLLGERKKSASA

Solvent-accessible surface area (backbone atoms only — not comparable to full-atom values): 20935 Å² total; per-residue (Å²): 112,70,68,60,54,52,51,50,52,48,46,51,50,49,47,26,45,54,91,52,69,44,60,46,86,59,30,70,41,82,32,77,77,54,54,45,84,38,54,36,37,44,46,37,13,11,40,65,56,43,53,53,42,54,60,42,45,62,93,40,45,24,39,38,35,22,21,75,17,78,10,31,49,48,49,63,12,6,35,40,61,45,29,33,31,65,38,50,47,48,34,49,65,75,44,48,52,73,82,56,29,84,67,54,58,38,33,32,45,20,55,31,36,49,28,37,46,50,63,66,31,24,77,77,68,65,32,44,66,44,58,45,38,63,47,52,76,49,47,58,59,28,54,73,54,74,70,49,79,54,76,68,41,36,40,71,78,79,48,74,69,55,28,46,50,52,17,38,32,51,28,43,55,52,43,54,67,57,39,60,60,23,66,75,79,39,57,86,48,42,64,60,50,47,50,48,45,44,48,54,28,41,49,31,46,67,45,30,74,56,38,29,60,72,75,34,58,72,67,64,76,84,68,87,74,92,80,68,59,76,68,61,51,53,37,63,85,60,18,60,33,26,62,36,24,49,53,48,48,50,54,49,52,51,52,50,52,55,53,34,68,72,70,73,58,73,46,70,56,57,48,49,66,52,43,52,59,48,49,50,53,36,51,59,47,17,61,41,57,18,60,76,44,94,77,43,66,36,42,73,44,77,65,74,48,40,42,81,44,76,43,71,92,49,43,69,35,83,47,44,36,43,61,40,27,48,68,56,28,40,47,59,43,82,86,78,30,27,68,42,75,77,34,60,77,66,59,54,71,66,51,24,36,28,53,53,33,92,62,60,25,31,34,38,31,41,91,88,69,52,71,48,53,38,69,53,58,58,38,41,27,59,22,95,82,73,51,59,52,68,49,91,88,117

Mean predicted aligned error: 7.34 Å